Protein AF-F4PJH5-F1 (afdb_monomer)

pLDDT: mean 84.58, std 18.88, range [22.61, 98.88]

Mean predicted aligned error: 11.83 Å

Radius of gyration: 26.01 Å; Cα contacts (8 Å, |Δi|>4): 792; chains: 1; bounding box: 73×64×83 Å

Secondary structure (DSSP, 8-state):
---S-HHHHHTS-HHHHHHHHHHHHHHHHTT-S-HHHHHHHHHHHHHHHHHHTT-TTS--------------------------------TT--HHHHHHHHHHHHHHH-HHHHHHHHHHHHHHTTSS-HHHHTTSEEPPPB--SSSTT--BEEEEESSSPP--TT---SS-TTS--SSSSTT-GGGTT-GGGTT---EEEE-TTT--EEEEE--SS-SSTT-EEEEESS-------HHHHHHHHHHHHHSTT-EEEE--SSTTTT-S--SS-EEEEES---GGGGPPEEEEEEETTEEEEEESSSS-EEEEEESSHHHHHHHHHHHHHHHHH----TTS-GGGEEEEEEEEEETTTTEEEEEEEEEE--SSS--S-GGGTTT--S---HHHHTTEEEEETTHHHHHHHHHHHHHHHHHH---SS--GGG----TTTGGGHHHIIIIIHHHHHH-TTS---HHHHHHHHHHHHHHHHHHHT-SS-TT-HHHHHHHHHHHHS--

Sequence (503 aa):
MNIINHLALSQLPSSRKVLYLYRRVFRLANQWEKESERDSIRDEARDKFHKNMYKAELDYLTYTITITTKGYSIPKNDSHSKQQDETTIDINMTQKEIQMIQETIINRDGWRAGMKYLYDYSTLSRYIQEERLHLNINYEPYLNHQYTNVPFQVTINCSKPEIISGQTPKESHYNQFEGKCVICYENIASKSRSGLRAYEFTCNQSGAQFFRQFPPYPYFNGHNVIIDRRHVDQHLTIDTIKELLDICETMPGYKVASNSDRDGTGATNLLHRHYQAGDYHFAVFYAQTKKEYHHNDCTIRWLNYPSACLQIRGLQREQVENTSFKLFNAWRNGDFSPALQQPLQTCSFIATFDETEKMFHFLIFARNAQQPKFLTRPSLQCIKKEFVGIFEMCGRAILPGRLKDQLSRLESILIDFESNSNDDALDYGKIVLDQEHEIFRQWINDYYVQLKNLTTTTPTTTKQLLIESMNHTFIDILRDNSPIKENDFETIDKWIEIMKKDL

Foldseek 3Di:
DPLDPVVVLVPDDLLCNLVVNLVSQLVVLVPDPDPVSSVVSNVVSVVVSVVCSVVSPDDDDDDDDDDDDDDDDDDDDDDDDPDPDPPDDDLQDDLVVLQVVLVVCCVPPNNVRSLVVQLVLCVVNVLAPVVQQVLKDKDFFDQPDPFHQQRFIEIARQSDAADFPPDDDPDDLFPDADDPGPPAPSRACDPSRVSWYWHWDAQPQPRFIWIKTAHNRALDPSKIKIWGNDQAFADDDLVNLSSQQSVQVSPAQKKKKFFKCDALAADPGGRTHMIIIGNDDFSQVRFDFPDWDDDQQWIWGQTLALAGKIKIKHLDSVSSSLLVRLLQVLQLQPDLDPQQDSPFKIWMKMWHQHPVVNMIIIMITTFGCDPVSHLQDQLLVLFPSHHQTPSLLSRYHHTYSVCVVLVVVVLVQVVVQVVPDPDPDRDLVPRDDPPSNVSNSSLCVVQLVVVVVVCPPPDDGSVRSSVRSVSVSSSVSSNSRHPAGSPNVVSVVSSVVSSPPPD

Organism: Cavenderia fasciculata (NCBI:txid261658)

Structure (mmCIF, N/CA/C/O backbone):
data_AF-F4PJH5-F1
#
_entry.id   AF-F4PJH5-F1
#
loop_
_atom_site.group_PDB
_atom_site.id
_atom_site.type_symbol
_atom_site.label_atom_id
_atom_site.label_alt_id
_atom_site.label_comp_id
_atom_site.label_asym_id
_atom_site.label_entity_id
_atom_site.label_seq_id
_atom_site.pdbx_PDB_ins_code
_atom_site.Cartn_x
_atom_site.Cartn_y
_atom_site.Cartn_z
_atom_site.occupancy
_atom_site.B_iso_or_equiv
_atom_site.auth_seq_id
_atom_site.auth_comp_id
_atom_site.auth_asym_id
_atom_site.auth_atom_id
_atom_site.pdbx_PDB_model_num
ATOM 1 N N . MET A 1 1 ? 35.291 37.830 10.795 1.00 43.16 1 MET A N 1
ATOM 2 C CA . MET A 1 1 ? 34.954 37.555 9.377 1.00 43.16 1 MET A CA 1
ATOM 3 C C . MET A 1 1 ? 33.442 37.602 9.240 1.00 43.16 1 MET A C 1
ATOM 5 O O . MET A 1 1 ? 32.785 36.968 10.051 1.00 43.16 1 MET A O 1
ATOM 9 N N . ASN A 1 2 ? 32.878 38.346 8.284 1.00 46.00 2 ASN A N 1
ATOM 10 C CA . ASN A 1 2 ? 31.430 38.303 8.055 1.00 46.00 2 ASN A CA 1
ATOM 11 C C . ASN A 1 2 ? 31.066 36.929 7.469 1.00 46.00 2 ASN A C 1
ATOM 13 O O . ASN A 1 2 ? 31.336 36.641 6.306 1.00 46.00 2 ASN A O 1
ATOM 17 N N . ILE A 1 3 ? 30.516 36.062 8.320 1.00 57.66 3 ILE A N 1
ATOM 18 C CA . ILE A 1 3 ? 30.224 34.643 8.050 1.00 57.66 3 ILE A CA 1
ATOM 19 C C . ILE A 1 3 ? 29.173 34.486 6.936 1.00 57.66 3 ILE A C 1
ATOM 21 O O . ILE A 1 3 ? 29.134 33.482 6.217 1.00 57.66 3 ILE A O 1
ATOM 25 N N . ILE A 1 4 ? 28.347 35.517 6.752 1.00 62.53 4 ILE A N 1
ATOM 26 C CA . ILE A 1 4 ? 27.198 35.527 5.858 1.00 62.53 4 ILE A CA 1
ATOM 27 C C . ILE A 1 4 ? 27.317 36.735 4.928 1.00 62.53 4 ILE A C 1
ATOM 29 O O . ILE A 1 4 ? 27.348 37.880 5.367 1.00 62.53 4 ILE A O 1
ATOM 33 N N . ASN A 1 5 ? 27.350 36.488 3.617 1.00 74.81 5 ASN A N 1
ATOM 34 C CA . ASN A 1 5 ? 27.077 37.546 2.647 1.00 74.81 5 ASN A CA 1
ATOM 35 C C . ASN A 1 5 ? 25.555 37.746 2.598 1.00 74.81 5 ASN A C 1
ATOM 37 O O . ASN A 1 5 ? 24.850 36.938 1.990 1.00 74.81 5 ASN A O 1
ATOM 41 N N . HIS A 1 6 ? 25.070 38.775 3.294 1.00 68.06 6 HIS A N 1
ATOM 42 C CA . HIS A 1 6 ? 23.644 39.074 3.437 1.00 68.06 6 HIS A CA 1
ATOM 43 C C . HIS A 1 6 ? 22.978 39.462 2.110 1.00 68.06 6 HIS A C 1
ATOM 45 O O . HIS A 1 6 ? 21.815 39.125 1.909 1.00 68.06 6 HIS A O 1
ATOM 51 N N . LEU A 1 7 ? 23.723 40.079 1.185 1.00 63.91 7 LEU A N 1
ATOM 52 C CA . LEU A 1 7 ? 23.235 40.422 -0.154 1.00 63.91 7 LEU A CA 1
ATOM 53 C C . LEU A 1 7 ? 23.037 39.163 -1.015 1.00 63.91 7 LEU A C 1
ATOM 55 O O . LEU A 1 7 ? 22.031 39.016 -1.697 1.00 63.91 7 LEU A O 1
ATOM 59 N N . ALA A 1 8 ? 23.970 38.210 -0.934 1.00 67.38 8 ALA A N 1
ATOM 60 C CA . ALA A 1 8 ? 23.840 36.927 -1.624 1.00 67.38 8 ALA A CA 1
ATOM 61 C C . ALA A 1 8 ? 22.727 36.057 -1.013 1.00 67.38 8 ALA A C 1
ATOM 63 O O . ALA A 1 8 ? 22.040 35.337 -1.729 1.00 67.38 8 ALA A O 1
ATOM 64 N N . LEU A 1 9 ? 22.533 36.121 0.309 1.00 68.12 9 LEU A N 1
ATOM 65 C CA . LEU A 1 9 ? 21.474 35.381 0.999 1.00 68.12 9 LEU A CA 1
ATOM 66 C C . LEU A 1 9 ? 20.074 35.927 0.670 1.00 68.12 9 LEU A C 1
ATOM 68 O O . LEU A 1 9 ? 19.137 35.139 0.542 1.00 68.12 9 LEU A O 1
ATOM 72 N N . SER A 1 10 ? 19.917 37.248 0.532 1.00 66.81 10 SER A N 1
ATOM 73 C CA . SER A 1 10 ? 18.621 37.869 0.229 1.00 66.81 10 SER A CA 1
ATOM 74 C C . SER A 1 10 ? 18.137 37.589 -1.196 1.00 66.81 10 SER A C 1
ATOM 76 O O . SER A 1 10 ? 16.929 37.535 -1.409 1.00 66.81 10 SER A O 1
ATOM 78 N N . GLN A 1 11 ? 19.055 37.339 -2.136 1.00 69.94 11 GLN A N 1
ATOM 79 C CA . GLN A 1 11 ? 18.756 37.017 -3.537 1.00 69.94 11 GLN A CA 1
ATOM 80 C C . GLN A 1 11 ? 18.432 35.532 -3.792 1.00 69.94 11 GLN A C 1
ATOM 82 O O . GLN A 1 11 ? 18.010 35.176 -4.891 1.00 69.94 11 GLN A O 1
ATOM 87 N N . LEU A 1 12 ? 18.625 34.644 -2.809 1.00 65.25 12 LEU A N 1
ATOM 88 C CA . LEU A 1 12 ? 18.306 33.221 -2.958 1.00 65.25 12 LEU A CA 1
ATOM 89 C C . LEU A 1 12 ? 16.811 32.951 -2.717 1.00 65.25 12 LEU A C 1
ATOM 91 O O . LEU A 1 12 ? 16.234 33.534 -1.797 1.00 65.25 12 LEU A O 1
ATOM 95 N N . PRO A 1 13 ? 16.184 32.014 -3.454 1.00 59.44 13 PRO A N 1
ATOM 96 C CA . PRO A 1 13 ? 14.839 31.543 -3.128 1.00 59.44 13 PRO A CA 1
ATOM 97 C C . PRO A 1 13 ? 14.821 30.854 -1.752 1.00 59.44 13 PRO A C 1
ATOM 99 O O . PRO A 1 13 ? 15.832 30.282 -1.332 1.00 59.44 13 PRO A O 1
ATOM 102 N N . SER A 1 14 ? 13.682 30.890 -1.047 1.00 59.53 14 SER A N 1
ATOM 103 C CA . SER A 1 14 ? 13.540 30.389 0.336 1.00 59.53 14 SER A CA 1
ATOM 104 C C . SER A 1 14 ? 14.036 28.951 0.511 1.00 59.53 14 SER A C 1
ATOM 106 O O . SER A 1 14 ? 14.796 28.674 1.441 1.00 59.53 14 SER A O 1
ATOM 108 N N . SER A 1 15 ? 13.750 28.079 -0.461 1.00 57.06 15 SER A N 1
ATOM 109 C CA . SER A 1 15 ? 14.214 26.684 -0.503 1.00 57.06 15 SER A CA 1
ATOM 110 C C . SER A 1 15 ? 15.743 26.523 -0.520 1.00 57.06 15 SER A C 1
ATOM 112 O O . SER A 1 15 ? 16.268 25.486 -0.121 1.00 57.06 15 SER A O 1
ATOM 114 N N . ARG A 1 16 ? 16.496 27.550 -0.941 1.00 65.31 16 ARG A N 1
ATOM 115 C CA . ARG A 1 16 ? 17.967 27.519 -1.042 1.00 65.31 16 ARG A CA 1
ATOM 116 C C . ARG A 1 16 ? 18.690 28.301 0.058 1.00 65.31 16 ARG A C 1
ATOM 118 O O . ARG A 1 16 ? 19.906 28.145 0.196 1.00 65.31 16 ARG A O 1
ATOM 125 N N . LYS A 1 17 ? 17.981 29.088 0.879 1.00 69.94 17 LYS A N 1
ATOM 126 C CA . LYS A 1 17 ? 18.580 29.866 1.984 1.00 69.94 17 LYS A CA 1
ATOM 127 C C . LYS A 1 17 ? 19.134 28.968 3.095 1.00 69.94 17 LYS A C 1
ATOM 129 O O . LYS A 1 17 ? 20.260 29.180 3.543 1.00 69.94 17 LYS A O 1
ATOM 134 N N . VAL A 1 18 ? 18.397 27.924 3.480 1.00 68.00 18 VAL A N 1
ATOM 135 C CA . VAL A 1 18 ? 18.811 26.962 4.524 1.00 68.00 18 VAL A CA 1
ATOM 136 C C . VAL A 1 18 ? 20.071 26.198 4.103 1.00 68.00 18 VAL A C 1
ATOM 138 O O . VAL A 1 18 ? 21.033 26.107 4.865 1.00 68.00 18 VAL A O 1
ATOM 141 N N . LEU A 1 19 ? 20.123 25.737 2.847 1.00 72.00 19 LEU A N 1
ATOM 142 C CA . LEU A 1 19 ? 21.298 25.065 2.287 1.00 72.00 19 LEU A CA 1
ATOM 143 C C . LEU A 1 19 ? 22.516 25.999 2.195 1.00 72.00 19 LEU A C 1
ATOM 145 O O . LEU A 1 19 ? 23.646 25.576 2.451 1.00 72.00 19 LEU A O 1
ATOM 149 N N . TYR A 1 20 ? 22.305 27.273 1.853 1.00 75.19 20 TYR A N 1
ATOM 150 C CA . TYR A 1 20 ? 23.373 28.272 1.836 1.00 75.19 20 TYR A CA 1
ATOM 151 C C . TYR A 1 20 ? 23.961 28.506 3.234 1.00 75.19 20 TYR A C 1
ATOM 153 O O . TYR A 1 20 ? 25.185 28.493 3.381 1.00 75.19 20 TYR A O 1
ATOM 161 N N . LEU A 1 21 ? 23.114 28.665 4.259 1.00 71.25 21 LEU A N 1
ATOM 162 C CA . LEU A 1 21 ? 23.549 28.840 5.649 1.00 71.25 21 LEU A CA 1
ATOM 163 C C . LEU A 1 21 ? 24.305 27.606 6.159 1.00 71.25 21 LEU A C 1
ATOM 165 O O . LEU A 1 21 ? 25.412 27.744 6.681 1.00 71.25 21 LEU A O 1
ATOM 169 N N . TYR A 1 22 ? 23.780 26.403 5.906 1.00 77.50 22 TYR A N 1
ATOM 170 C CA . TYR A 1 22 ? 24.443 25.143 6.251 1.00 77.50 22 TYR A CA 1
ATOM 171 C C . TYR A 1 22 ? 25.850 25.046 5.642 1.00 77.50 22 TYR A C 1
ATOM 173 O O . TYR A 1 22 ? 26.835 24.856 6.355 1.00 77.50 22 TYR A O 1
ATOM 181 N N . ARG A 1 23 ? 25.985 25.285 4.330 1.00 76.44 23 ARG A N 1
ATOM 182 C CA . ARG A 1 23 ? 27.283 25.245 3.631 1.00 76.44 23 ARG A CA 1
ATOM 183 C C . ARG A 1 23 ? 28.273 26.308 4.113 1.00 76.44 23 ARG A C 1
ATOM 185 O O . ARG A 1 23 ? 29.470 26.171 3.849 1.00 76.44 23 ARG A O 1
ATOM 192 N N . ARG A 1 24 ? 27.810 27.394 4.739 1.00 77.38 24 ARG A N 1
ATOM 193 C CA . ARG A 1 24 ? 28.676 28.423 5.336 1.00 77.38 24 ARG A CA 1
ATOM 194 C C . ARG A 1 24 ? 29.190 27.992 6.703 1.00 77.38 24 ARG A C 1
ATOM 196 O O . ARG A 1 24 ? 30.399 28.047 6.908 1.00 77.38 24 ARG A O 1
ATOM 203 N N . VAL A 1 25 ? 28.312 27.491 7.573 1.00 72.25 25 VAL A N 1
ATOM 204 C CA . VAL A 1 25 ? 28.694 26.946 8.887 1.00 72.25 25 VAL A CA 1
ATOM 205 C C . VAL A 1 25 ? 29.666 25.778 8.723 1.00 72.25 25 VAL A C 1
ATOM 207 O O . VAL A 1 25 ? 30.699 25.745 9.378 1.00 72.25 25 VAL A O 1
ATOM 210 N N . PHE A 1 26 ? 29.412 24.881 7.769 1.00 72.75 26 PHE A N 1
ATOM 211 C CA . PHE A 1 26 ? 30.281 23.729 7.515 1.00 72.75 26 PHE A CA 1
ATOM 212 C C . PHE A 1 26 ? 31.674 24.127 7.000 1.00 72.75 26 PHE A C 1
ATOM 214 O O . PHE A 1 26 ? 32.685 23.560 7.409 1.00 72.75 26 PHE A O 1
ATOM 221 N N . ARG A 1 27 ? 31.746 25.142 6.125 1.00 73.25 27 ARG A N 1
ATOM 222 C CA . ARG A 1 27 ? 33.026 25.692 5.647 1.00 73.25 27 ARG A CA 1
ATOM 223 C C . ARG A 1 27 ? 33.822 26.365 6.757 1.00 73.25 27 ARG A C 1
ATOM 225 O O . ARG A 1 27 ? 35.042 26.290 6.727 1.00 73.25 27 ARG A O 1
ATOM 232 N N . LEU A 1 28 ? 33.139 27.000 7.705 1.00 67.81 28 LEU A N 1
ATOM 233 C CA . LEU A 1 28 ? 33.777 27.596 8.872 1.00 67.81 28 LEU A CA 1
ATOM 234 C C . LEU A 1 28 ? 34.270 26.534 9.839 1.00 67.81 28 LEU A C 1
ATOM 236 O O . LEU A 1 28 ? 35.424 26.605 10.224 1.00 67.81 28 LEU A O 1
ATOM 240 N N . ALA A 1 29 ? 33.457 25.523 10.154 1.00 69.19 29 ALA A N 1
ATOM 241 C CA . ALA A 1 29 ? 33.867 24.421 11.021 1.00 69.19 29 ALA A CA 1
ATOM 242 C C . ALA A 1 29 ? 35.162 23.756 10.523 1.00 69.19 29 ALA A C 1
ATOM 244 O O . ALA A 1 29 ? 36.050 23.463 11.313 1.00 69.19 29 ALA A O 1
ATOM 245 N N . ASN A 1 30 ? 35.335 23.615 9.203 1.00 70.81 30 ASN A N 1
ATOM 246 C CA . ASN A 1 30 ? 36.560 23.071 8.604 1.00 70.81 30 ASN A CA 1
ATOM 247 C C . ASN A 1 30 ? 37.830 23.915 8.832 1.00 70.81 30 ASN A C 1
ATOM 249 O O . ASN A 1 30 ? 38.915 23.446 8.503 1.00 70.81 30 ASN A O 1
ATOM 253 N N . GLN A 1 31 ? 37.713 25.134 9.361 1.00 71.94 31 GLN A N 1
ATOM 254 C CA . GLN A 1 31 ? 38.844 25.995 9.715 1.00 71.94 31 GLN A CA 1
ATOM 255 C C . GLN A 1 31 ? 39.254 25.862 11.193 1.00 71.94 31 GLN A C 1
ATOM 257 O O . GLN A 1 31 ? 40.224 26.497 11.595 1.00 71.94 31 GLN A O 1
ATOM 262 N N . TRP A 1 32 ? 38.550 25.061 12.007 1.00 74.88 32 TRP A N 1
ATOM 263 C CA . TRP A 1 32 ? 38.933 24.816 13.402 1.00 74.88 32 TRP A CA 1
ATOM 264 C C . TRP A 1 32 ? 40.061 23.786 13.508 1.00 74.88 32 TRP A C 1
ATOM 266 O O . TRP A 1 32 ? 39.988 22.705 12.923 1.00 74.88 32 TRP A O 1
ATOM 276 N N . GLU A 1 33 ? 41.081 24.119 14.303 1.00 63.47 33 GLU A N 1
ATOM 277 C CA . GLU A 1 33 ? 42.293 23.304 14.478 1.00 63.47 33 GLU A CA 1
ATOM 278 C C . GLU A 1 33 ? 42.051 22.031 15.303 1.00 63.47 33 GLU A C 1
ATOM 280 O O . GLU A 1 33 ? 42.709 21.016 15.084 1.00 63.47 33 GLU A O 1
ATOM 285 N N . LYS A 1 34 ? 41.090 22.056 16.236 1.00 76.00 34 LYS A N 1
ATOM 286 C CA . LYS A 1 34 ? 40.741 20.897 17.067 1.00 76.00 34 LYS A CA 1
ATOM 287 C C . LYS A 1 34 ? 39.651 20.056 16.417 1.00 76.00 34 LYS A C 1
ATOM 289 O O . LYS A 1 34 ? 38.507 20.485 16.285 1.00 76.00 34 LYS A O 1
ATOM 294 N N . GLU A 1 35 ? 40.012 18.822 16.091 1.00 67.12 35 GLU A N 1
ATOM 295 C CA . GLU A 1 35 ? 39.156 17.847 15.414 1.00 67.12 35 GLU A CA 1
ATOM 296 C C . GLU A 1 35 ? 37.842 17.567 16.160 1.00 67.12 35 GLU A C 1
ATOM 298 O O . GLU A 1 35 ? 36.775 17.629 15.557 1.00 67.12 35 GLU A O 1
ATOM 303 N N . SER A 1 36 ? 37.885 17.394 17.483 1.00 69.06 36 SER A N 1
ATOM 304 C CA . SER A 1 36 ? 36.683 17.127 18.287 1.00 69.06 36 SER A CA 1
ATOM 305 C C . SER A 1 36 ? 35.686 18.293 18.319 1.00 69.06 36 SER A C 1
ATOM 307 O O . SER A 1 36 ? 34.474 18.082 18.338 1.00 69.06 36 SER A O 1
ATOM 309 N N . GLU A 1 37 ? 36.175 19.534 18.298 1.00 70.00 37 GLU A N 1
ATOM 310 C CA . GLU A 1 37 ? 35.334 20.737 18.264 1.00 70.00 37 GLU A CA 1
ATOM 311 C C . GLU A 1 37 ? 34.747 20.950 16.862 1.00 70.00 37 GLU A C 1
ATOM 313 O O . GLU A 1 37 ? 33.565 21.271 16.721 1.00 70.00 37 GLU A O 1
ATOM 318 N N . ARG A 1 38 ? 35.550 20.698 15.820 1.00 76.25 38 ARG A N 1
ATOM 319 C CA . ARG A 1 38 ? 35.108 20.711 14.421 1.00 76.25 38 ARG A CA 1
ATOM 320 C C . ARG A 1 38 ? 33.983 19.708 14.183 1.00 76.25 38 ARG A C 1
ATOM 322 O O . ARG A 1 38 ? 32.985 20.062 13.553 1.00 76.25 38 ARG A O 1
ATOM 329 N N . ASP A 1 39 ? 34.141 18.479 14.658 1.00 71.06 39 ASP A N 1
ATOM 330 C CA . ASP A 1 39 ? 33.186 17.405 14.393 1.00 71.06 39 ASP A CA 1
ATOM 331 C C . ASP A 1 39 ? 31.877 17.631 15.160 1.00 71.06 39 ASP A C 1
ATOM 333 O O . ASP A 1 39 ? 30.804 17.558 14.565 1.00 71.06 39 ASP A O 1
ATOM 337 N N . SER A 1 40 ? 31.958 18.097 16.411 1.00 75.06 40 SER A N 1
ATOM 338 C CA . SER A 1 40 ? 30.791 18.513 17.203 1.00 75.06 40 SER A CA 1
ATOM 339 C C . SER A 1 40 ? 29.956 19.603 16.511 1.00 75.06 40 SER A C 1
ATOM 341 O O . SER A 1 40 ? 28.741 19.465 16.354 1.00 75.06 40 SER A O 1
ATOM 343 N N . ILE A 1 41 ? 30.601 20.657 15.992 1.00 70.56 41 ILE A N 1
ATOM 344 C CA . ILE A 1 41 ? 29.905 21.730 15.259 1.00 70.56 41 ILE A CA 1
ATOM 345 C C . ILE A 1 41 ? 29.295 21.201 13.952 1.00 70.56 41 ILE A C 1
ATOM 347 O O . ILE A 1 41 ? 28.198 21.612 13.562 1.00 70.56 41 ILE A O 1
ATOM 351 N N . ARG A 1 42 ? 29.992 20.298 13.249 1.00 73.19 42 ARG A N 1
ATOM 352 C CA . ARG A 1 42 ? 29.495 19.693 12.003 1.00 73.19 42 ARG A CA 1
ATOM 353 C C . ARG A 1 42 ? 28.274 18.820 12.252 1.00 73.19 42 ARG A C 1
ATOM 355 O O . ARG A 1 42 ? 27.347 18.864 11.440 1.00 73.19 42 ARG A O 1
ATOM 362 N N . ASP A 1 43 ? 28.261 18.075 13.346 1.00 75.56 43 ASP A N 1
ATOM 363 C CA . ASP A 1 43 ? 27.154 17.201 13.707 1.00 75.56 43 ASP A CA 1
ATOM 364 C C . ASP A 1 43 ? 25.935 18.009 14.155 1.00 75.56 43 ASP A C 1
ATOM 366 O O . ASP A 1 43 ? 24.840 17.782 13.636 1.00 75.56 43 ASP A O 1
ATOM 370 N N . GLU A 1 44 ? 26.120 19.047 14.977 1.00 74.38 44 GLU A N 1
ATOM 371 C CA . GLU A 1 44 ? 25.031 19.956 15.354 1.00 74.38 44 GLU A CA 1
ATOM 372 C C . GLU A 1 44 ? 24.449 20.688 14.131 1.00 74.38 44 GLU A C 1
ATOM 374 O O . GLU A 1 44 ? 23.229 20.797 13.968 1.00 74.38 44 GLU A O 1
ATOM 379 N N . ALA A 1 45 ? 25.308 21.166 13.225 1.00 70.19 45 ALA A N 1
ATOM 380 C CA . ALA A 1 45 ? 24.874 21.828 11.999 1.00 70.19 45 ALA A CA 1
ATOM 381 C C . ALA A 1 45 ? 24.129 20.873 11.053 1.00 70.19 45 ALA A C 1
ATOM 383 O O . ALA A 1 45 ? 23.170 21.290 10.400 1.00 70.19 45 ALA A O 1
ATOM 384 N N . ARG A 1 46 ? 24.552 19.603 10.969 1.00 74.00 46 ARG A N 1
ATOM 385 C CA . ARG A 1 46 ? 23.904 18.569 10.147 1.00 74.00 46 ARG A CA 1
ATOM 386 C C . ARG A 1 46 ? 22.531 18.206 10.711 1.00 74.00 46 ARG A C 1
ATOM 388 O O . ARG A 1 46 ? 21.559 18.203 9.959 1.00 74.00 46 ARG A O 1
ATOM 395 N N . ASP A 1 47 ? 22.433 17.993 12.018 1.00 70.12 47 ASP A N 1
ATOM 396 C CA . ASP A 1 47 ? 21.169 17.688 12.692 1.00 70.12 47 ASP A CA 1
ATOM 397 C C . ASP A 1 47 ? 20.160 18.845 12.552 1.00 70.12 47 ASP A C 1
ATOM 399 O O . ASP A 1 47 ? 19.021 18.653 12.116 1.00 70.12 47 ASP A O 1
ATOM 403 N N . LYS A 1 48 ? 20.600 20.090 12.788 1.00 67.94 48 LYS A N 1
ATOM 404 C CA . LYS A 1 48 ? 19.759 21.282 12.581 1.00 67.94 48 LYS A CA 1
ATOM 405 C C . LYS A 1 48 ? 19.366 21.490 11.119 1.00 67.94 48 LYS A C 1
ATOM 407 O O . LYS A 1 48 ? 18.258 21.964 10.866 1.00 67.94 48 LYS A O 1
ATOM 412 N N . PHE A 1 49 ? 20.228 21.156 10.158 1.00 69.50 49 PHE A N 1
ATOM 413 C CA . PHE A 1 49 ? 19.886 21.219 8.737 1.00 69.50 49 PHE A CA 1
ATOM 414 C C . PHE A 1 49 ? 18.792 20.208 8.389 1.00 69.50 49 PHE A C 1
ATOM 416 O O . PHE A 1 49 ? 17.761 20.609 7.858 1.00 69.50 49 PHE A O 1
ATOM 423 N N . HIS A 1 50 ? 18.952 18.932 8.752 1.00 63.84 50 HIS A N 1
ATOM 424 C CA . HIS A 1 50 ? 17.954 17.902 8.446 1.00 63.84 50 HIS A CA 1
ATOM 425 C C . HIS A 1 50 ? 16.596 18.176 9.099 1.00 63.84 50 HIS A C 1
ATOM 427 O O . HIS A 1 50 ? 15.565 17.988 8.456 1.00 63.84 50 HIS A O 1
ATOM 433 N N . LYS A 1 51 ? 16.583 18.711 10.326 1.00 64.75 51 LYS A N 1
ATOM 434 C CA . LYS A 1 51 ? 15.346 19.097 11.027 1.00 64.75 51 LYS A CA 1
ATOM 435 C C . LYS A 1 51 ? 14.590 20.258 10.374 1.00 64.75 51 LYS A C 1
ATOM 437 O O . LYS A 1 51 ? 13.381 20.368 10.559 1.00 64.75 51 LYS A O 1
ATOM 442 N N . ASN A 1 52 ? 15.281 21.135 9.642 1.00 59.22 52 ASN A N 1
ATOM 443 C CA . ASN A 1 52 ? 14.695 22.368 9.101 1.00 59.22 52 ASN A CA 1
ATOM 444 C C . ASN A 1 52 ? 14.625 22.410 7.567 1.00 59.22 52 ASN A C 1
ATOM 446 O O . ASN A 1 52 ? 13.929 23.266 7.026 1.00 59.22 52 ASN A O 1
ATOM 450 N N . MET A 1 53 ? 15.292 21.493 6.857 1.00 54.00 53 MET A N 1
ATOM 451 C CA . MET A 1 53 ? 15.312 21.429 5.389 1.00 54.00 53 MET A CA 1
ATOM 452 C C . MET A 1 53 ? 13.905 21.286 4.786 1.00 54.00 53 MET A C 1
ATOM 454 O O . MET A 1 53 ? 13.656 21.816 3.708 1.00 54.00 53 MET A O 1
ATOM 458 N N . TYR A 1 54 ? 12.980 20.650 5.512 1.00 50.62 54 TYR A N 1
ATOM 459 C CA . TYR A 1 54 ? 11.588 20.440 5.095 1.00 50.62 54 TYR A CA 1
ATOM 460 C C . TYR A 1 54 ? 10.586 21.429 5.720 1.00 50.62 54 TYR A C 1
ATOM 462 O O . TYR A 1 54 ? 9.404 21.367 5.415 1.00 50.62 54 TYR A O 1
ATOM 470 N N . LYS A 1 55 ? 11.036 22.358 6.581 1.00 50.28 55 LYS A N 1
ATOM 471 C CA . LYS A 1 55 ? 10.179 23.386 7.214 1.00 50.28 55 LYS A CA 1
ATOM 472 C C . LYS A 1 55 ? 10.093 24.698 6.422 1.00 50.28 55 LYS A C 1
ATOM 474 O O . LYS A 1 55 ? 9.405 25.618 6.847 1.00 50.28 55 LYS A O 1
ATOM 479 N N . ALA A 1 56 ? 10.790 24.807 5.291 1.00 44.75 56 ALA A N 1
ATOM 480 C CA . ALA A 1 56 ? 11.000 26.067 4.571 1.00 44.75 56 ALA A CA 1
ATOM 481 C C . ALA A 1 56 ? 9.771 26.628 3.813 1.00 44.75 56 ALA A C 1
ATOM 483 O O . ALA A 1 56 ? 9.940 27.551 3.017 1.00 44.75 56 ALA A O 1
ATOM 484 N N . GLU A 1 57 ? 8.562 26.116 4.064 1.00 42.91 57 GLU A N 1
ATOM 485 C CA . GLU A 1 57 ? 7.303 26.661 3.526 1.00 42.91 57 GLU A CA 1
ATOM 486 C C . GLU A 1 57 ? 6.460 27.447 4.545 1.00 42.91 57 GLU A C 1
ATOM 488 O O . GLU A 1 57 ? 5.425 27.987 4.171 1.00 42.91 57 GLU A O 1
ATOM 493 N N . LEU A 1 58 ? 6.898 27.599 5.801 1.00 33.91 58 LEU A N 1
ATOM 494 C CA . LEU A 1 58 ? 6.173 28.402 6.794 1.00 33.91 58 LEU A CA 1
ATOM 495 C C . LEU A 1 58 ? 6.945 29.679 7.154 1.00 33.91 58 LEU A C 1
ATOM 497 O O . LEU A 1 58 ? 8.029 29.631 7.726 1.00 33.91 58 LEU A O 1
ATOM 501 N N . ASP A 1 59 ? 6.343 30.786 6.728 1.00 30.94 59 ASP A N 1
ATOM 502 C CA . ASP A 1 59 ? 6.538 32.215 6.985 1.00 30.94 59 ASP A CA 1
ATOM 503 C C . ASP A 1 59 ? 7.739 32.774 7.776 1.00 30.94 59 ASP A C 1
ATOM 505 O O . ASP A 1 59 ? 8.232 32.278 8.786 1.00 30.94 59 ASP A O 1
ATOM 509 N N . TYR A 1 60 ? 8.136 33.951 7.286 1.00 33.78 60 TYR A N 1
ATOM 510 C CA . TYR A 1 60 ? 9.097 34.903 7.828 1.00 33.78 60 TYR A CA 1
ATOM 511 C C . TYR A 1 60 ? 8.959 35.136 9.342 1.00 33.78 60 TYR A C 1
ATOM 513 O O . TYR A 1 60 ? 8.014 35.786 9.768 1.00 33.78 60 TYR A O 1
ATOM 521 N N . LEU A 1 61 ? 9.982 34.765 10.125 1.00 25.48 61 LEU A N 1
ATOM 522 C CA . LEU A 1 61 ? 10.394 35.475 11.346 1.00 25.48 61 LEU A CA 1
ATOM 523 C C . LEU A 1 61 ? 11.845 35.101 11.721 1.00 25.48 61 LEU A C 1
ATOM 525 O O . LEU A 1 61 ? 12.164 33.964 12.041 1.00 25.48 61 LEU A O 1
ATOM 529 N N . THR A 1 62 ? 12.728 36.098 11.609 1.00 30.55 62 THR A N 1
ATOM 530 C CA . THR A 1 62 ? 14.060 36.262 12.235 1.00 30.55 62 THR A CA 1
ATOM 531 C C . THR A 1 62 ? 14.787 35.012 12.764 1.00 30.55 62 THR A C 1
ATOM 533 O O . THR A 1 62 ? 14.627 34.612 13.913 1.00 30.55 62 THR A O 1
ATOM 536 N N . TYR A 1 63 ? 15.716 34.477 11.962 1.00 31.45 63 TYR A N 1
ATOM 537 C CA . TYR A 1 63 ? 16.762 33.562 12.433 1.00 31.45 63 TYR A CA 1
ATOM 538 C C . TYR A 1 63 ? 17.971 34.356 12.951 1.00 31.45 63 TYR A C 1
ATOM 540 O O . TYR A 1 63 ? 18.815 34.788 12.164 1.00 31.45 63 TYR A O 1
ATOM 548 N N . THR A 1 64 ? 18.090 34.499 14.269 1.00 26.88 64 THR A N 1
ATOM 549 C CA . THR A 1 64 ? 19.349 34.891 14.920 1.00 26.88 64 THR A CA 1
ATOM 550 C C . THR A 1 64 ? 19.978 33.633 15.512 1.00 26.88 64 THR A C 1
ATOM 552 O O . THR A 1 64 ? 19.476 33.079 16.486 1.00 26.88 64 THR A O 1
ATOM 555 N N . ILE A 1 65 ? 21.055 33.136 14.898 1.00 31.42 65 ILE A N 1
ATOM 556 C CA . ILE A 1 65 ? 21.856 32.039 15.455 1.00 31.42 65 ILE A CA 1
ATOM 557 C C . ILE A 1 65 ? 22.869 32.668 16.415 1.00 31.42 65 ILE A C 1
ATOM 559 O O . ILE A 1 65 ? 23.888 33.199 15.975 1.00 31.42 65 ILE A O 1
ATOM 563 N N . THR A 1 66 ? 22.596 32.620 17.717 1.00 25.44 66 THR A N 1
ATOM 564 C CA . THR A 1 66 ? 23.578 32.988 18.745 1.00 25.44 66 THR A CA 1
ATOM 565 C C . THR A 1 66 ? 24.351 31.734 19.145 1.00 25.44 66 THR A C 1
ATOM 567 O O . THR A 1 66 ? 23.789 30.827 19.753 1.00 25.44 66 THR A O 1
ATOM 570 N N . ILE A 1 67 ? 25.631 31.663 18.774 1.00 28.89 67 ILE A N 1
ATOM 571 C CA . ILE A 1 67 ? 26.567 30.640 19.260 1.00 28.89 67 ILE A CA 1
ATOM 572 C C . ILE A 1 67 ? 27.313 31.255 20.443 1.00 28.89 67 ILE A C 1
ATOM 574 O O . ILE A 1 67 ? 28.098 32.183 20.257 1.00 28.89 67 ILE A O 1
ATOM 578 N N . THR A 1 68 ? 27.067 30.763 21.655 1.00 27.94 68 THR A N 1
ATOM 579 C CA . THR A 1 68 ? 27.748 31.242 22.864 1.00 27.94 68 THR A CA 1
ATOM 580 C C . THR A 1 68 ? 28.916 30.314 23.193 1.00 27.94 68 THR A C 1
ATOM 582 O O . THR A 1 68 ? 28.717 29.177 23.615 1.00 27.94 68 THR A O 1
ATOM 585 N N . THR A 1 69 ? 30.151 30.783 23.006 1.00 30.98 69 THR A N 1
ATOM 586 C CA . THR A 1 69 ? 31.369 30.091 23.455 1.00 30.98 69 THR A CA 1
ATOM 587 C C . THR A 1 69 ? 31.668 30.439 24.925 1.00 30.98 69 THR A C 1
ATOM 589 O O . THR A 1 69 ? 31.713 31.611 25.281 1.00 30.98 69 THR A O 1
ATOM 592 N N . LYS A 1 70 ? 31.829 29.397 25.757 1.00 33.72 70 LYS A N 1
ATOM 593 C CA . LYS A 1 70 ? 31.997 29.324 27.232 1.00 33.72 70 LYS A CA 1
ATOM 594 C C . LYS A 1 70 ? 32.671 30.499 27.979 1.00 33.72 70 LYS A C 1
ATOM 596 O O . LYS A 1 70 ? 33.731 30.970 27.585 1.00 33.72 70 LYS A O 1
ATOM 601 N N . GLY A 1 71 ? 32.161 30.775 29.191 1.00 24.44 71 GLY A N 1
ATOM 602 C CA . GLY A 1 71 ? 32.849 31.455 30.302 1.00 24.44 71 GLY A CA 1
ATOM 603 C C . GLY A 1 71 ? 32.393 30.899 31.669 1.00 24.44 71 GLY A C 1
ATOM 604 O O . GLY A 1 71 ? 31.208 30.655 31.867 1.00 24.44 71 GLY A O 1
ATOM 605 N N . TYR A 1 72 ? 33.339 30.628 32.573 1.00 26.08 72 TYR A N 1
ATOM 606 C CA . TYR A 1 72 ? 33.187 29.977 33.891 1.00 26.08 72 TYR A CA 1
ATOM 607 C C . TYR A 1 72 ? 32.326 30.746 34.918 1.00 26.08 72 TYR A C 1
ATOM 609 O O . TYR A 1 72 ? 32.485 31.956 35.043 1.00 26.08 72 TYR A O 1
ATOM 617 N N . SER A 1 73 ? 31.548 30.035 35.758 1.00 22.61 73 SER A N 1
ATOM 618 C CA . SER A 1 73 ? 31.662 29.961 37.245 1.00 22.61 73 SER A CA 1
ATOM 619 C C . SER A 1 73 ? 30.432 29.288 37.899 1.00 22.61 73 SER A C 1
ATOM 621 O O . SER A 1 73 ? 29.301 29.465 37.459 1.00 22.61 73 SER A O 1
ATOM 623 N N . ILE A 1 74 ? 30.674 28.473 38.935 1.00 30.38 74 ILE A N 1
ATOM 624 C CA . ILE A 1 74 ? 29.673 27.723 39.723 1.00 30.38 74 ILE A CA 1
ATOM 625 C C . ILE A 1 74 ? 29.191 28.579 40.907 1.00 30.38 74 ILE A C 1
ATOM 627 O O . ILE A 1 74 ? 30.040 29.023 41.684 1.00 30.38 74 ILE A O 1
ATOM 631 N N . PRO A 1 75 ? 27.871 28.688 41.149 1.00 23.64 75 PRO A N 1
ATOM 632 C CA . PRO A 1 75 ? 27.315 28.864 42.489 1.00 23.64 75 PRO A CA 1
ATOM 633 C C . PRO A 1 75 ? 26.636 27.571 42.980 1.00 23.64 75 PRO A C 1
ATOM 635 O O . PRO A 1 75 ? 25.945 26.882 42.234 1.00 23.64 75 PRO A O 1
ATOM 638 N N . LYS A 1 76 ? 26.886 27.241 44.250 1.00 24.98 76 LYS A N 1
ATOM 639 C CA . LYS A 1 76 ? 26.362 26.081 44.988 1.00 24.98 76 LYS A CA 1
ATOM 640 C C . LYS A 1 76 ? 24.859 26.198 45.297 1.00 24.98 76 LYS A C 1
ATOM 642 O O . LYS A 1 76 ? 24.408 27.297 45.601 1.00 24.98 76 LYS A O 1
ATOM 647 N N . ASN A 1 77 ? 24.223 25.020 45.395 1.00 25.39 77 ASN A N 1
ATOM 648 C CA . ASN A 1 77 ? 22.895 24.688 45.958 1.00 25.39 77 ASN A CA 1
ATOM 649 C C . ASN A 1 77 ? 21.695 25.178 45.113 1.00 25.39 77 ASN A C 1
ATOM 651 O O . ASN A 1 77 ? 21.682 26.315 44.674 1.00 25.39 77 ASN A O 1
ATOM 655 N N . ASP A 1 78 ? 20.659 24.406 44.780 1.00 24.75 78 ASP A N 1
ATOM 656 C CA . ASP A 1 78 ? 20.092 23.206 45.395 1.00 24.75 78 ASP A CA 1
ATOM 657 C C . ASP A 1 78 ? 19.656 22.144 44.364 1.00 24.75 78 ASP A C 1
ATOM 659 O O . ASP A 1 78 ? 19.475 22.398 43.174 1.00 24.75 78 ASP A O 1
ATOM 663 N N . SER A 1 79 ? 19.517 20.925 44.881 1.00 32.12 79 SER A N 1
ATOM 664 C CA . SER A 1 79 ? 18.976 19.702 44.286 1.00 32.12 79 SER A CA 1
ATOM 665 C C . SER A 1 79 ? 17.958 19.888 43.153 1.00 32.12 79 SER A C 1
ATOM 667 O O . SER A 1 79 ? 16.873 20.399 43.392 1.00 32.12 79 SER A O 1
ATOM 669 N N . HIS A 1 80 ? 18.284 19.383 41.959 1.00 28.08 80 HIS A N 1
ATOM 670 C CA . HIS A 1 80 ? 17.438 18.513 41.124 1.00 28.08 80 HIS A CA 1
ATOM 671 C C . HIS A 1 80 ? 18.235 18.111 39.873 1.00 28.08 80 HIS A C 1
ATOM 673 O O . HIS A 1 80 ? 18.282 18.812 38.863 1.00 28.08 80 HIS A O 1
ATOM 679 N N . SER A 1 81 ? 18.895 16.959 39.955 1.00 26.20 81 SER A N 1
ATOM 680 C CA . SER A 1 81 ? 19.505 16.271 38.822 1.00 26.20 81 SER A CA 1
ATOM 681 C C . SER A 1 81 ? 18.435 15.897 37.788 1.00 26.20 81 SER A C 1
ATOM 683 O O . SER A 1 81 ? 17.606 15.027 38.046 1.00 26.20 81 SER A O 1
ATOM 685 N N . LYS A 1 82 ? 18.470 16.502 36.596 1.00 30.77 82 LYS A N 1
ATOM 686 C CA . LYS A 1 82 ? 17.941 15.857 35.388 1.00 30.77 82 LYS A CA 1
ATOM 687 C C . LYS A 1 82 ? 19.065 15.018 34.786 1.00 30.77 82 LYS A C 1
ATOM 689 O O . LYS A 1 82 ? 19.916 15.543 34.074 1.00 30.77 82 LYS A O 1
ATOM 694 N N . GLN A 1 83 ? 19.079 13.731 35.128 1.00 28.55 83 GLN A N 1
ATOM 695 C CA . GLN A 1 83 ? 19.774 12.705 34.356 1.00 28.55 83 GLN A CA 1
ATOM 696 C C . GLN A 1 83 ? 19.234 12.733 32.920 1.00 28.55 83 GLN A C 1
ATOM 698 O O . GLN A 1 83 ? 18.027 12.648 32.698 1.00 28.55 83 GLN A O 1
ATOM 703 N N . GLN A 1 84 ? 20.126 12.875 31.943 1.00 32.69 84 GLN A N 1
ATOM 704 C CA . GLN A 1 84 ? 19.894 12.312 30.618 1.00 32.69 84 GLN A CA 1
ATOM 705 C C . GLN A 1 84 ? 20.080 10.802 30.768 1.00 32.69 84 GLN A C 1
ATOM 707 O O . GLN A 1 84 ? 21.208 10.319 30.760 1.00 32.69 84 GLN A O 1
ATOM 712 N N . ASP A 1 85 ? 18.984 10.077 30.982 1.00 30.09 85 ASP A N 1
ATOM 713 C CA . ASP A 1 85 ? 18.998 8.619 30.932 1.00 30.09 85 ASP A CA 1
ATOM 714 C C . ASP A 1 85 ? 19.149 8.183 29.468 1.00 30.09 85 ASP A C 1
ATOM 716 O O . ASP A 1 85 ? 18.185 8.186 28.697 1.00 30.09 85 ASP A O 1
ATOM 720 N N . GLU A 1 86 ? 20.358 7.776 29.077 1.00 37.69 86 GLU A N 1
ATOM 721 C CA . GLU A 1 86 ? 20.508 6.731 28.064 1.00 37.69 86 GLU A CA 1
ATOM 722 C C . GLU A 1 86 ? 19.864 5.469 28.644 1.00 37.69 86 GLU A C 1
ATOM 724 O O . GLU A 1 86 ? 20.482 4.701 29.378 1.00 37.69 86 GLU A O 1
ATOM 729 N N . THR A 1 87 ? 18.569 5.296 28.390 1.00 46.38 87 THR A N 1
ATOM 730 C CA . THR A 1 87 ? 17.843 4.088 28.779 1.00 46.38 87 THR A CA 1
ATOM 731 C C . THR A 1 87 ? 18.373 2.942 27.927 1.00 46.38 87 THR A C 1
ATOM 733 O O . THR A 1 87 ? 18.001 2.777 26.767 1.00 46.38 87 THR A O 1
ATOM 736 N N . THR A 1 88 ? 19.282 2.153 28.491 1.00 63.41 88 THR A N 1
ATOM 737 C CA . THR A 1 88 ? 19.670 0.863 27.932 1.00 63.41 88 THR A CA 1
ATOM 738 C C . THR A 1 88 ? 18.428 -0.028 27.888 1.00 63.41 88 THR A C 1
ATOM 740 O O . THR A 1 88 ? 17.878 -0.410 28.918 1.00 63.41 88 THR A O 1
ATOM 743 N N . ILE A 1 89 ? 17.933 -0.319 26.683 1.00 78.19 89 ILE A N 1
ATOM 744 C CA . ILE A 1 89 ? 16.809 -1.241 26.494 1.00 78.19 89 ILE A CA 1
ATOM 745 C C . ILE A 1 89 ? 17.287 -2.653 26.861 1.00 78.19 89 ILE A C 1
ATOM 747 O O . ILE A 1 89 ? 18.177 -3.195 26.205 1.00 78.19 89 ILE A O 1
ATOM 751 N N . ASP A 1 90 ? 16.693 -3.257 27.893 1.00 85.19 90 ASP A N 1
ATOM 752 C CA . ASP A 1 90 ? 16.939 -4.658 28.241 1.00 85.19 90 ASP A CA 1
ATOM 753 C C . ASP A 1 90 ? 16.196 -5.583 27.266 1.00 85.19 90 ASP A C 1
ATOM 755 O O . ASP A 1 90 ? 14.968 -5.613 27.199 1.00 85.19 90 ASP A O 1
ATOM 759 N N . ILE A 1 91 ? 16.947 -6.370 26.497 1.00 87.19 91 ILE A N 1
ATOM 760 C CA . ILE A 1 91 ? 16.391 -7.287 25.496 1.00 87.19 91 ILE A CA 1
ATOM 761 C C . ILE A 1 91 ? 15.725 -8.531 26.108 1.00 87.19 91 ILE A C 1
ATOM 763 O O . ILE A 1 91 ? 15.031 -9.252 25.395 1.00 87.19 91 ILE A O 1
ATOM 767 N N . ASN A 1 92 ? 15.877 -8.783 27.412 1.00 87.75 92 ASN A N 1
ATOM 768 C CA . ASN A 1 92 ? 15.272 -9.936 28.093 1.00 87.75 92 ASN A CA 1
ATOM 769 C C . ASN A 1 92 ? 13.886 -9.651 28.687 1.00 87.75 92 ASN A C 1
ATOM 771 O O . ASN A 1 92 ? 13.294 -10.525 29.320 1.00 87.75 92 ASN A O 1
ATOM 775 N N . MET A 1 93 ? 13.347 -8.455 28.453 1.00 90.94 93 MET A N 1
ATOM 776 C CA . MET A 1 93 ? 12.036 -8.059 28.954 1.00 90.94 93 MET A CA 1
ATOM 777 C C . MET A 1 93 ? 10.901 -8.959 28.451 1.00 90.94 93 MET A C 1
ATOM 779 O O . MET A 1 93 ? 10.818 -9.343 27.275 1.00 90.94 93 MET A O 1
ATOM 783 N N . THR A 1 94 ? 9.971 -9.244 29.354 1.00 94.69 94 THR A N 1
ATOM 784 C CA . THR A 1 94 ? 8.717 -9.941 29.070 1.00 94.69 94 THR A CA 1
ATOM 785 C C . THR A 1 94 ? 7.765 -9.059 28.260 1.00 94.69 94 THR A C 1
ATOM 787 O O . THR A 1 94 ? 7.835 -7.831 28.291 1.00 94.69 94 THR A O 1
ATOM 790 N N . GLN A 1 95 ? 6.806 -9.679 27.565 1.00 95.81 95 GLN A N 1
ATOM 791 C CA . GLN A 1 95 ? 5.761 -8.949 26.834 1.00 95.81 95 GLN A CA 1
ATOM 792 C C . GLN A 1 95 ? 4.965 -7.989 27.741 1.00 95.81 95 GLN A C 1
ATOM 794 O O . GLN A 1 95 ? 4.608 -6.895 27.312 1.00 95.81 95 GLN A O 1
ATOM 799 N N . LYS A 1 96 ? 4.738 -8.355 29.010 1.00 96.25 96 LYS A N 1
ATOM 800 C CA . LYS A 1 96 ? 4.030 -7.509 29.983 1.00 96.25 96 LYS A CA 1
ATOM 801 C C . LYS A 1 96 ? 4.827 -6.255 30.353 1.00 96.25 96 LYS A C 1
ATOM 803 O O . LYS A 1 96 ? 4.251 -5.176 30.443 1.00 96.25 96 LYS A O 1
ATOM 808 N N . GLU A 1 97 ? 6.134 -6.384 30.564 1.00 95.94 97 GLU A N 1
ATOM 809 C CA . GLU A 1 97 ? 6.984 -5.229 30.874 1.00 95.94 97 GLU A CA 1
ATOM 810 C C . GLU A 1 97 ? 7.082 -4.284 29.672 1.00 95.94 97 GLU A C 1
ATOM 812 O O . GLU A 1 97 ? 6.992 -3.071 29.847 1.00 95.94 97 GLU A O 1
ATOM 817 N N . ILE A 1 98 ? 7.174 -4.830 28.451 1.00 95.19 98 ILE A N 1
ATOM 818 C CA . ILE A 1 98 ? 7.145 -4.031 27.217 1.00 95.19 98 ILE A CA 1
ATOM 819 C C . ILE A 1 98 ? 5.843 -3.243 27.098 1.00 95.19 98 ILE A C 1
ATOM 821 O O . ILE A 1 98 ? 5.899 -2.040 26.847 1.00 95.19 98 ILE A O 1
ATOM 825 N N . GLN A 1 99 ? 4.695 -3.877 27.354 1.00 97.00 99 GLN A N 1
ATOM 826 C CA . GLN A 1 99 ? 3.402 -3.192 27.373 1.00 97.00 99 GLN A CA 1
ATOM 827 C C . GLN A 1 99 ? 3.409 -2.003 28.352 1.00 97.00 99 GLN A C 1
ATOM 829 O O . GLN A 1 99 ? 3.094 -0.882 27.959 1.00 97.00 99 GLN A O 1
ATOM 834 N N . MET A 1 100 ? 3.832 -2.219 29.604 1.00 97.00 100 MET A N 1
ATOM 835 C CA . MET A 1 100 ? 3.846 -1.181 30.648 1.00 97.00 100 MET A CA 1
ATOM 836 C C . MET A 1 100 ? 4.790 -0.014 30.325 1.00 97.00 100 MET A C 1
ATOM 838 O O . MET A 1 100 ? 4.437 1.153 30.529 1.00 97.00 100 MET A O 1
ATOM 842 N N . ILE A 1 101 ? 5.995 -0.303 29.820 1.00 95.94 101 ILE A N 1
ATOM 843 C CA . ILE A 1 101 ? 6.935 0.748 29.411 1.00 95.94 101 ILE A CA 1
ATOM 844 C C . ILE A 1 101 ? 6.361 1.534 28.237 1.00 95.94 101 ILE A C 1
ATOM 846 O O . ILE A 1 101 ? 6.408 2.763 28.237 1.00 95.94 101 ILE A O 1
ATOM 850 N N . GLN A 1 102 ? 5.782 0.848 27.257 1.00 94.88 102 GLN A N 1
ATOM 851 C CA . GLN A 1 102 ? 5.245 1.507 26.082 1.00 94.88 102 GLN A CA 1
ATOM 852 C C . GLN A 1 102 ? 4.055 2.407 26.418 1.00 94.88 102 GLN A C 1
ATOM 854 O O . GLN A 1 102 ? 4.021 3.540 25.947 1.00 94.88 102 GLN A O 1
ATOM 859 N N . GLU A 1 103 ? 3.137 1.973 27.284 1.00 96.06 103 GLU A N 1
ATOM 860 C CA . GLU A 1 103 ? 2.062 2.825 27.813 1.00 96.06 103 GLU A CA 1
ATOM 861 C C . GLU A 1 103 ? 2.620 4.057 28.533 1.00 96.06 103 GLU A C 1
ATOM 863 O O . GLU A 1 103 ? 2.153 5.174 28.312 1.00 96.06 103 GLU A O 1
ATOM 868 N N . THR A 1 104 ? 3.669 3.879 29.341 1.00 97.25 104 THR A N 1
ATOM 869 C CA . THR A 1 104 ? 4.329 4.984 30.048 1.00 97.25 104 THR A CA 1
ATOM 870 C C . THR A 1 104 ? 4.925 6.000 29.068 1.00 97.25 104 THR A C 1
ATOM 872 O O . THR A 1 104 ? 4.715 7.203 29.224 1.00 97.25 104 THR A O 1
ATOM 875 N N . ILE A 1 105 ? 5.630 5.534 28.033 1.00 96.69 105 ILE A N 1
ATOM 876 C CA . ILE A 1 105 ? 6.229 6.395 27.004 1.00 96.69 105 ILE A CA 1
ATOM 877 C C . ILE A 1 105 ? 5.140 7.093 26.184 1.00 96.69 105 ILE A C 1
ATOM 879 O O . ILE A 1 105 ? 5.243 8.292 25.946 1.00 96.69 105 ILE A O 1
ATOM 883 N N . ILE A 1 106 ? 4.084 6.383 25.779 1.00 95.19 106 ILE A N 1
ATOM 884 C CA . ILE A 1 106 ? 2.980 6.965 25.002 1.00 95.19 106 ILE A CA 1
ATOM 885 C C . ILE A 1 106 ? 2.284 8.070 25.800 1.00 95.19 106 ILE A C 1
ATOM 887 O O . ILE A 1 106 ? 2.051 9.149 25.261 1.00 95.19 106 ILE A O 1
ATOM 891 N N . ASN A 1 107 ? 2.004 7.837 27.083 1.00 95.12 107 ASN A N 1
ATOM 892 C CA . ASN A 1 107 ? 1.343 8.819 27.943 1.00 95.12 107 ASN A CA 1
ATOM 893 C C . ASN A 1 107 ? 2.217 10.050 28.224 1.00 95.12 107 ASN A C 1
ATOM 895 O O . ASN A 1 107 ? 1.693 11.152 28.367 1.00 95.12 107 ASN A O 1
ATOM 899 N N . ARG A 1 108 ? 3.541 9.872 28.321 1.00 96.44 108 ARG A N 1
ATOM 900 C CA . ARG A 1 108 ? 4.482 10.958 28.633 1.00 96.44 108 ARG A CA 1
ATOM 901 C C . ARG A 1 108 ? 4.902 11.757 27.399 1.00 96.44 108 ARG A C 1
ATOM 903 O O . ARG A 1 108 ? 4.901 12.983 27.438 1.00 96.44 108 ARG A O 1
ATOM 910 N N . ASP A 1 109 ? 5.263 11.059 26.326 1.00 95.81 109 ASP A N 1
ATOM 911 C CA . ASP A 1 109 ? 5.985 11.608 25.170 1.00 95.81 109 ASP A CA 1
ATOM 912 C C . ASP A 1 109 ? 5.202 11.469 23.849 1.00 95.81 109 ASP A C 1
ATOM 914 O O . ASP A 1 109 ? 5.645 11.940 22.798 1.00 95.81 109 ASP A O 1
ATOM 918 N N . GLY A 1 110 ? 4.032 10.829 23.882 1.00 95.19 110 GLY A N 1
ATOM 919 C CA . GLY A 1 110 ? 3.166 10.625 22.727 1.00 95.19 110 GLY A CA 1
ATOM 920 C C . GLY A 1 110 ? 3.465 9.354 21.930 1.00 95.19 110 GLY A C 1
ATOM 921 O O . GLY A 1 110 ? 4.471 8.658 22.102 1.00 95.19 110 GLY A O 1
ATOM 922 N N . TRP A 1 111 ? 2.562 9.048 20.996 1.00 94.44 111 TRP A N 1
ATOM 923 C CA . TRP A 1 111 ? 2.573 7.783 20.260 1.00 94.44 111 TRP A CA 1
ATOM 924 C C . TRP A 1 111 ? 3.849 7.567 19.430 1.00 94.44 111 TRP A C 1
ATOM 926 O O . TRP A 1 111 ? 4.320 6.435 19.327 1.00 94.44 111 TRP A O 1
ATOM 936 N N . ARG A 1 112 ? 4.451 8.632 18.871 1.00 94.81 112 ARG A N 1
ATOM 937 C CA . ARG A 1 112 ? 5.683 8.539 18.058 1.00 94.81 112 ARG A CA 1
ATOM 938 C C . ARG A 1 112 ? 6.853 7.993 18.874 1.00 94.81 112 ARG A C 1
ATOM 940 O O . ARG A 1 112 ? 7.566 7.113 18.397 1.00 94.81 112 ARG A O 1
ATOM 947 N N . ALA A 1 113 ? 7.014 8.461 20.113 1.00 96.06 113 ALA A N 1
ATOM 948 C CA . ALA A 1 113 ? 8.038 7.960 21.026 1.00 96.06 113 ALA A CA 1
ATOM 949 C C . ALA A 1 113 ? 7.779 6.494 21.406 1.00 96.06 113 ALA A C 1
ATOM 951 O O . ALA A 1 113 ? 8.697 5.676 21.366 1.00 96.06 113 ALA A O 1
ATOM 952 N N . GLY A 1 114 ? 6.520 6.134 21.675 1.00 95.00 114 GLY A N 1
ATOM 953 C CA . GLY A 1 114 ? 6.138 4.751 21.965 1.00 95.00 114 GLY A CA 1
ATOM 954 C C . GLY A 1 114 ? 6.389 3.793 20.798 1.00 95.00 114 GLY A C 1
ATOM 955 O O . GLY A 1 114 ? 6.837 2.666 21.004 1.00 95.00 114 GLY A O 1
ATOM 956 N N . MET A 1 115 ? 6.128 4.228 19.561 1.00 94.81 115 MET A N 1
ATOM 957 C CA . MET A 1 115 ? 6.407 3.426 18.365 1.00 94.81 115 MET A CA 1
ATOM 958 C C . MET A 1 115 ? 7.904 3.307 18.102 1.00 94.81 115 MET A C 1
ATOM 960 O O . MET A 1 115 ? 8.366 2.226 17.738 1.00 94.81 115 MET A O 1
ATOM 964 N N . LYS A 1 116 ? 8.665 4.383 18.337 1.00 95.06 116 LYS A N 1
ATOM 965 C CA . LYS A 1 116 ? 10.125 4.346 18.257 1.00 95.06 116 LYS A CA 1
ATOM 966 C C . LYS A 1 116 ? 10.704 3.337 19.249 1.00 95.06 116 LYS A C 1
ATOM 968 O O . LYS A 1 116 ? 11.502 2.508 18.840 1.00 95.06 116 LYS A O 1
ATOM 973 N N . TYR A 1 117 ? 10.256 3.350 20.505 1.00 95.69 117 TYR A N 1
ATOM 974 C CA . TYR A 1 117 ? 10.724 2.406 21.523 1.00 95.69 117 TYR A CA 1
ATOM 975 C C . TYR A 1 117 ? 10.529 0.941 21.104 1.00 95.69 117 TYR A C 1
ATOM 977 O O . TYR A 1 117 ? 11.464 0.147 21.166 1.00 95.69 117 TYR A O 1
ATOM 985 N N . LEU A 1 118 ? 9.334 0.579 20.622 1.00 95.50 118 LEU A N 1
ATOM 986 C CA . LEU A 1 118 ? 9.067 -0.795 20.184 1.00 95.50 118 LEU A CA 1
ATOM 987 C C . LEU A 1 118 ? 9.858 -1.173 18.921 1.00 95.50 118 LEU A C 1
ATOM 989 O O . LEU A 1 118 ? 10.253 -2.332 18.778 1.00 95.50 118 LEU A O 1
ATOM 993 N N . TYR A 1 119 ? 10.113 -0.217 18.023 1.00 94.38 119 TYR A N 1
ATOM 994 C CA . TYR A 1 119 ? 10.984 -0.434 16.866 1.00 94.38 119 TYR A CA 1
ATOM 995 C C . TYR A 1 119 ? 12.430 -0.681 17.309 1.00 94.38 119 TYR A C 1
ATOM 997 O O . TYR A 1 119 ? 13.011 -1.698 16.939 1.00 94.38 119 TYR A O 1
ATOM 1005 N N . ASP A 1 120 ? 12.972 0.187 18.169 1.00 93.44 120 ASP A N 1
ATOM 1006 C CA . ASP A 1 120 ? 14.323 0.064 18.723 1.00 93.44 120 ASP A CA 1
ATOM 1007 C C . ASP A 1 120 ? 14.492 -1.281 19.453 1.00 93.44 120 ASP A C 1
ATOM 1009 O O . ASP A 1 120 ? 15.472 -1.989 19.227 1.00 93.44 120 ASP A O 1
ATOM 1013 N N . TYR A 1 121 ? 13.508 -1.691 20.265 1.00 94.38 121 TYR A N 1
ATOM 1014 C CA . TYR A 1 121 ? 13.503 -3.011 20.902 1.00 94.38 121 TYR A CA 1
ATOM 1015 C C . TYR A 1 121 ? 13.538 -4.141 19.864 1.00 94.38 121 TYR A C 1
ATOM 1017 O O . TYR A 1 121 ? 14.294 -5.106 20.003 1.00 94.38 121 TYR A O 1
ATOM 1025 N N . SER A 1 122 ? 12.729 -4.040 18.806 1.00 93.06 122 SER A N 1
ATOM 1026 C CA . SER A 1 122 ? 12.664 -5.053 17.745 1.00 93.06 122 SER A CA 1
ATOM 1027 C C . SER A 1 122 ? 13.995 -5.183 16.992 1.00 93.06 122 SER A C 1
ATOM 1029 O O . SER A 1 122 ? 14.371 -6.290 16.605 1.00 93.06 122 SER A O 1
ATOM 1031 N N . THR A 1 123 ? 14.733 -4.084 16.828 1.00 90.12 123 THR A N 1
ATOM 1032 C CA . THR A 1 123 ? 16.093 -4.076 16.274 1.00 90.12 123 THR A CA 1
ATOM 1033 C C . THR A 1 123 ? 17.111 -4.670 17.253 1.00 90.12 123 THR A C 1
ATOM 1035 O O . THR A 1 123 ? 17.863 -5.574 16.891 1.00 90.12 123 THR A O 1
ATOM 1038 N N . LEU A 1 124 ? 17.120 -4.227 18.515 1.00 91.50 124 LEU A N 1
ATOM 1039 C CA . LEU A 1 124 ? 18.091 -4.676 19.526 1.00 91.50 124 LEU A CA 1
ATOM 1040 C C . LEU A 1 124 ? 17.945 -6.161 19.878 1.00 91.50 124 LEU A C 1
ATOM 1042 O O . LEU A 1 124 ? 18.938 -6.861 20.065 1.00 91.50 124 LEU A O 1
ATOM 1046 N N . SER A 1 125 ? 16.714 -6.670 19.901 1.00 88.38 125 SER A N 1
ATOM 1047 C CA . SER A 1 125 ? 16.416 -8.101 20.052 1.00 88.38 125 SER A CA 1
ATOM 1048 C C . SER A 1 125 ? 16.742 -8.931 18.800 1.00 88.38 125 SER A C 1
ATOM 1050 O O . SER A 1 125 ? 16.550 -10.149 18.798 1.00 88.38 125 SER A O 1
ATOM 1052 N N . ARG A 1 126 ? 17.236 -8.289 17.729 1.00 85.94 126 ARG A N 1
ATOM 1053 C CA . ARG A 1 126 ? 17.553 -8.873 16.415 1.00 85.94 126 ARG A CA 1
ATOM 1054 C C . ARG A 1 126 ? 16.366 -9.521 15.705 1.00 85.94 126 ARG A C 1
ATOM 1056 O O . ARG A 1 126 ? 16.556 -10.319 14.781 1.00 85.94 126 ARG A O 1
ATOM 1063 N N . TYR A 1 127 ? 15.145 -9.184 16.116 1.00 88.88 127 TYR A N 1
ATOM 1064 C CA . TYR A 1 127 ? 13.943 -9.607 15.412 1.00 88.88 127 TYR A CA 1
ATOM 1065 C C . TYR A 1 127 ? 13.817 -8.883 14.063 1.00 88.88 127 TYR A C 1
ATOM 1067 O O . TYR A 1 127 ? 13.563 -9.520 13.039 1.00 88.88 127 TYR A O 1
ATOM 1075 N N . ILE A 1 128 ? 14.081 -7.574 14.048 1.00 89.38 128 ILE A N 1
ATOM 1076 C CA . ILE A 1 128 ? 14.399 -6.821 12.833 1.00 89.38 128 ILE A CA 1
ATOM 1077 C C . ILE A 1 128 ? 15.917 -6.856 12.658 1.00 89.38 128 ILE A C 1
ATOM 1079 O O . ILE A 1 128 ? 16.662 -6.479 13.557 1.00 89.38 128 ILE A O 1
ATOM 1083 N N . GLN A 1 129 ? 16.380 -7.316 11.497 1.00 85.81 129 GLN A N 1
ATOM 1084 C CA . GLN A 1 129 ? 17.807 -7.363 11.163 1.00 85.81 129 GLN A CA 1
ATOM 1085 C C . GLN A 1 129 ? 18.132 -6.220 10.207 1.00 85.81 129 GLN A C 1
ATOM 1087 O O . GLN A 1 129 ? 17.975 -6.362 8.991 1.00 85.81 129 GLN A O 1
ATOM 1092 N N . GLU A 1 130 ? 18.550 -5.077 10.750 1.00 83.69 130 GLU A N 1
ATOM 1093 C CA . GLU A 1 130 ? 18.834 -3.871 9.961 1.00 83.69 130 GLU A CA 1
ATOM 1094 C C . GLU A 1 130 ? 19.891 -4.116 8.882 1.00 83.69 130 GLU A C 1
ATOM 1096 O O . GLU A 1 130 ? 19.763 -3.593 7.775 1.00 83.69 130 GLU A O 1
ATOM 1101 N N . GLU A 1 131 ? 20.858 -5.007 9.120 1.00 81.88 131 GLU A N 1
ATOM 1102 C CA . GLU A 1 131 ? 21.872 -5.366 8.125 1.00 81.88 131 GLU A CA 1
ATOM 1103 C C . GLU A 1 131 ? 21.250 -5.972 6.860 1.00 81.88 131 GLU A C 1
ATOM 1105 O O . GLU A 1 131 ? 21.734 -5.726 5.755 1.00 81.88 131 GLU A O 1
ATOM 1110 N N . ARG A 1 132 ? 20.139 -6.713 6.992 1.00 81.38 132 ARG A N 1
ATOM 1111 C CA . ARG A 1 132 ? 19.378 -7.216 5.836 1.00 81.38 132 ARG A CA 1
ATOM 1112 C C . ARG A 1 132 ? 18.598 -6.100 5.156 1.00 81.38 132 ARG A C 1
ATOM 1114 O O . ARG A 1 132 ? 18.505 -6.091 3.932 1.00 81.38 132 ARG A O 1
ATOM 1121 N N . LEU A 1 133 ? 18.049 -5.159 5.923 1.00 85.44 133 LEU A N 1
ATOM 1122 C CA . LEU A 1 133 ? 17.300 -4.025 5.375 1.00 85.44 133 LEU A CA 1
ATOM 1123 C C . LEU A 1 133 ? 18.197 -3.077 4.577 1.00 85.44 133 LEU A C 1
ATOM 1125 O O . LEU A 1 133 ? 17.750 -2.538 3.567 1.00 85.44 133 LEU A O 1
ATOM 1129 N N . HIS A 1 134 ? 19.466 -2.931 4.965 1.00 86.69 134 HIS A N 1
ATOM 1130 C CA . HIS A 1 134 ? 20.463 -2.157 4.221 1.00 86.69 134 HIS A CA 1
ATOM 1131 C C . HIS A 1 134 ? 20.786 -2.732 2.833 1.00 86.69 134 HIS A C 1
ATOM 1133 O O . HIS A 1 134 ? 21.342 -2.023 1.997 1.00 86.69 134 HIS A O 1
ATOM 1139 N N . LEU A 1 135 ? 20.407 -3.984 2.551 1.00 87.81 135 LEU A N 1
ATOM 1140 C CA . LEU A 1 135 ? 20.520 -4.566 1.212 1.00 87.81 135 LEU A CA 1
ATOM 1141 C C . LEU A 1 135 ? 19.431 -4.061 0.256 1.00 87.81 135 LEU A C 1
ATOM 1143 O O . LEU A 1 135 ? 19.570 -4.231 -0.958 1.00 87.81 135 LEU A O 1
ATOM 1147 N N . ASN A 1 136 ? 18.349 -3.479 0.782 1.00 91.56 136 ASN A N 1
ATOM 1148 C CA . ASN A 1 136 ? 17.248 -2.968 -0.024 1.00 91.56 136 ASN A CA 1
ATOM 1149 C C . ASN A 1 136 ? 17.688 -1.734 -0.812 1.00 91.56 136 ASN A C 1
ATOM 1151 O O . ASN A 1 136 ? 18.307 -0.813 -0.278 1.00 91.56 136 ASN A O 1
ATOM 1155 N N . ILE A 1 137 ? 17.298 -1.684 -2.081 1.00 94.69 137 ILE A N 1
ATOM 1156 C CA . ILE A 1 137 ? 17.541 -0.518 -2.928 1.00 94.69 137 ILE A CA 1
ATOM 1157 C C . ILE A 1 137 ? 16.326 0.391 -2.809 1.00 94.69 137 ILE A C 1
ATOM 1159 O O . ILE A 1 137 ? 15.203 -0.027 -3.085 1.00 94.69 137 ILE A O 1
ATOM 1163 N N . ASN A 1 138 ? 16.551 1.634 -2.394 1.00 93.88 138 ASN A N 1
ATOM 1164 C CA . ASN A 1 138 ? 15.529 2.672 -2.348 1.00 93.88 138 ASN A CA 1
ATOM 1165 C C . ASN A 1 138 ? 15.912 3.736 -3.372 1.00 93.88 138 ASN A C 1
ATOM 1167 O O . ASN A 1 138 ? 16.948 4.380 -3.219 1.00 93.88 138 ASN A O 1
ATOM 1171 N N . TYR A 1 139 ? 15.102 3.898 -4.415 1.00 94.94 139 TYR A N 1
ATOM 1172 C CA . TYR A 1 139 ? 15.283 5.010 -5.340 1.00 94.94 139 TYR A CA 1
ATOM 1173 C C . TYR A 1 139 ? 14.673 6.282 -4.754 1.00 94.94 139 TYR A C 1
ATOM 1175 O O . TYR A 1 139 ? 13.763 6.230 -3.917 1.00 94.94 139 TYR A O 1
ATOM 1183 N N . GLU A 1 140 ? 15.198 7.425 -5.187 1.00 93.19 140 GLU A N 1
ATOM 1184 C CA . GLU A 1 140 ? 14.624 8.725 -4.852 1.00 93.19 140 GLU A CA 1
ATOM 1185 C C . GLU A 1 140 ? 13.188 8.829 -5.381 1.00 93.19 140 GLU A C 1
ATOM 1187 O O . GLU A 1 140 ? 12.862 8.194 -6.392 1.00 93.19 140 GLU A O 1
ATOM 1192 N N . PRO A 1 141 ? 12.323 9.623 -4.728 1.00 95.88 141 PRO A N 1
ATOM 1193 C CA . PRO A 1 141 ? 10.988 9.872 -5.238 1.00 95.88 141 PRO A CA 1
ATOM 1194 C C . PRO A 1 141 ? 11.016 10.423 -6.668 1.00 95.88 141 PRO A C 1
ATOM 1196 O O . PRO A 1 141 ? 11.698 11.402 -6.976 1.00 95.88 141 PRO A O 1
ATOM 1199 N N . TYR A 1 142 ? 10.255 9.779 -7.539 1.00 96.50 142 TYR A N 1
ATOM 1200 C CA . TYR A 1 142 ? 10.116 10.107 -8.941 1.00 96.50 142 TYR A CA 1
ATOM 1201 C C . TYR A 1 142 ? 8.960 11.083 -9.141 1.00 96.50 142 TYR A C 1
ATOM 1203 O O . TYR A 1 142 ? 7.851 10.834 -8.675 1.00 96.50 142 TYR A O 1
ATOM 1211 N N . LEU A 1 143 ? 9.246 12.192 -9.827 1.00 95.88 143 LEU A N 1
ATOM 1212 C CA . LEU A 1 143 ? 8.305 13.289 -10.091 1.00 95.88 143 LEU A CA 1
ATOM 1213 C C . LEU A 1 143 ? 8.130 13.586 -11.592 1.00 95.88 143 LEU A C 1
ATOM 1215 O O . LEU A 1 143 ? 7.329 14.443 -11.959 1.00 95.88 143 LEU A O 1
ATOM 1219 N N . ASN A 1 144 ? 8.885 12.912 -12.469 1.00 92.88 144 ASN A N 1
ATOM 1220 C CA . ASN A 1 144 ? 8.847 13.152 -13.914 1.00 92.88 144 ASN A CA 1
ATOM 1221 C C . ASN A 1 144 ? 7.724 12.345 -14.591 1.00 92.88 144 ASN A C 1
ATOM 1223 O O . ASN A 1 144 ? 7.957 11.416 -15.347 1.00 92.88 144 ASN A O 1
ATOM 1227 N N . HIS A 1 145 ? 6.470 12.655 -14.284 1.00 94.62 145 HIS A N 1
ATOM 1228 C CA . HIS A 1 145 ? 5.311 11.974 -14.866 1.00 94.62 145 HIS A CA 1
ATOM 1229 C C . HIS A 1 145 ? 4.103 12.910 -14.918 1.00 94.62 145 HIS A C 1
ATOM 1231 O O . HIS A 1 145 ? 4.107 14.010 -14.373 1.00 94.62 145 HIS A O 1
ATOM 1237 N N . GLN A 1 146 ? 3.017 12.443 -15.533 1.00 94.62 146 GLN A N 1
ATOM 1238 C CA . GLN A 1 146 ? 1.796 13.227 -15.755 1.00 94.62 146 GLN A CA 1
ATOM 1239 C C . GLN A 1 146 ? 1.002 13.613 -14.487 1.00 94.62 146 GLN A C 1
ATOM 1241 O O . GLN A 1 146 ? 0.022 14.347 -14.575 1.00 94.62 146 GLN A O 1
ATOM 1246 N N . TYR A 1 147 ? 1.399 13.128 -13.307 1.00 96.44 147 TYR A N 1
ATOM 1247 C CA . TYR A 1 147 ? 0.694 13.377 -12.039 1.00 96.44 147 TYR A CA 1
ATOM 1248 C C . TYR A 1 147 ? 1.446 14.425 -11.232 1.00 96.44 147 TYR A C 1
ATOM 1250 O O . TYR A 1 147 ? 2.341 14.101 -10.457 1.00 96.44 147 TYR A O 1
ATOM 1258 N N . THR A 1 148 ? 1.116 15.693 -11.443 1.00 92.62 148 THR A N 1
ATOM 1259 C CA . THR A 1 148 ? 1.838 16.820 -10.848 1.00 92.62 148 THR A CA 1
ATOM 1260 C C . THR A 1 148 ? 2.038 16.654 -9.337 1.00 92.62 148 THR A C 1
ATOM 1262 O O . THR A 1 148 ? 1.073 16.476 -8.599 1.00 92.62 148 THR A O 1
ATOM 1265 N N . ASN A 1 149 ? 3.295 16.758 -8.888 1.00 93.06 149 ASN A N 1
ATOM 1266 C CA . ASN A 1 149 ? 3.727 16.697 -7.485 1.00 93.06 149 ASN A CA 1
ATOM 1267 C C . ASN A 1 149 ? 3.459 15.376 -6.740 1.00 93.06 149 ASN A C 1
ATOM 1269 O O . ASN A 1 149 ? 3.543 15.368 -5.517 1.00 93.06 149 ASN A O 1
ATOM 1273 N N . VAL A 1 150 ? 3.168 14.268 -7.428 1.00 97.94 150 VAL A N 1
ATOM 1274 C CA . VAL A 1 150 ? 2.951 12.961 -6.779 1.00 97.94 150 VAL A CA 1
ATOM 1275 C C . VAL A 1 150 ? 4.275 12.187 -6.688 1.00 97.94 150 VAL A C 1
ATOM 1277 O O . VAL A 1 150 ? 4.741 11.699 -7.707 1.00 97.94 150 VAL A O 1
ATOM 1280 N N . PRO A 1 151 ? 4.898 12.031 -5.504 1.00 97.56 151 PRO A N 1
ATOM 1281 C CA . PRO A 1 151 ? 6.247 11.475 -5.374 1.00 97.56 151 PRO A CA 1
ATOM 1282 C C . PRO A 1 151 ? 6.239 9.937 -5.363 1.00 97.56 151 PRO A C 1
ATOM 1284 O O . PRO A 1 151 ? 6.392 9.320 -4.306 1.00 97.56 151 PRO A O 1
ATOM 1287 N N . PHE A 1 152 ? 6.037 9.291 -6.516 1.00 98.19 152 PHE A N 1
ATOM 1288 C CA . PHE A 1 152 ? 6.101 7.824 -6.594 1.00 98.19 152 PHE A CA 1
ATOM 1289 C C . PHE A 1 152 ? 7.487 7.325 -6.193 1.00 98.19 152 PHE A C 1
ATOM 1291 O O . PHE A 1 152 ? 8.494 7.916 -6.565 1.00 98.19 152 PHE A O 1
ATOM 1298 N N . GLN A 1 153 ? 7.567 6.218 -5.461 1.00 96.62 153 GLN A N 1
ATOM 1299 C CA . GLN A 1 153 ? 8.853 5.681 -5.027 1.00 96.62 153 GLN A CA 1
ATOM 1300 C C . GLN A 1 153 ? 8.978 4.203 -5.360 1.00 96.62 153 GLN A C 1
ATOM 1302 O O . GLN A 1 153 ? 8.162 3.395 -4.921 1.00 96.62 153 GLN A O 1
ATOM 1307 N N . VAL A 1 154 ? 10.038 3.837 -6.078 1.00 96.88 154 VAL A N 1
ATOM 1308 C CA . VAL A 1 154 ? 10.378 2.438 -6.342 1.00 96.88 154 VAL A CA 1
ATOM 1309 C C . VAL A 1 154 ? 11.388 1.935 -5.317 1.00 96.88 154 VAL A C 1
ATOM 1311 O O . VAL A 1 154 ? 12.398 2.585 -5.039 1.00 96.88 154 VAL A O 1
ATOM 1314 N N . THR A 1 155 ? 11.132 0.745 -4.774 1.00 95.88 155 THR A N 1
ATOM 1315 C CA . THR A 1 155 ? 12.084 0.025 -3.925 1.00 95.88 155 THR A CA 1
ATOM 1316 C C . THR A 1 155 ? 12.250 -1.413 -4.392 1.00 95.88 155 THR A C 1
ATOM 1318 O O . THR A 1 155 ? 11.291 -2.021 -4.863 1.00 95.88 155 THR A O 1
ATOM 1321 N N . ILE A 1 156 ? 13.456 -1.960 -4.249 1.00 94.88 156 ILE A N 1
ATOM 1322 C CA . ILE A 1 156 ? 13.755 -3.381 -4.449 1.00 94.88 156 ILE A CA 1
ATOM 1323 C C . ILE A 1 156 ? 14.049 -3.969 -3.072 1.00 94.88 156 ILE A C 1
ATOM 1325 O O . ILE A 1 156 ? 15.051 -3.628 -2.436 1.00 94.88 156 ILE A O 1
ATOM 1329 N N . ASN A 1 157 ? 13.150 -4.828 -2.599 1.00 90.25 157 ASN A N 1
ATOM 1330 C CA . ASN A 1 157 ? 13.268 -5.469 -1.302 1.00 90.25 157 ASN A CA 1
ATOM 1331 C C . ASN A 1 157 ? 14.114 -6.743 -1.426 1.00 90.25 157 ASN A C 1
ATOM 1333 O O . ASN A 1 157 ? 13.605 -7.824 -1.711 1.00 90.25 157 ASN A O 1
ATOM 1337 N N . CYS A 1 158 ? 15.417 -6.594 -1.207 1.00 86.81 158 CYS A N 1
ATOM 1338 C CA . CYS A 1 158 ? 16.397 -7.678 -1.187 1.00 86.81 158 CYS A CA 1
ATOM 1339 C C . CYS A 1 158 ? 16.344 -8.503 0.109 1.00 86.81 158 CYS A C 1
ATOM 1341 O O . CYS A 1 158 ? 16.901 -9.595 0.165 1.00 86.81 158 CYS A O 1
ATOM 1343 N N . SER A 1 159 ? 15.705 -7.979 1.159 1.00 74.94 159 SER A N 1
ATOM 1344 C CA . SER A 1 159 ? 15.596 -8.647 2.459 1.00 74.94 159 SER A CA 1
ATOM 1345 C C . SER A 1 159 ? 14.470 -9.687 2.524 1.00 74.94 159 SER A C 1
ATOM 1347 O O . SER A 1 159 ? 14.530 -10.611 3.333 1.00 74.94 159 SER A O 1
ATOM 1349 N N . LYS A 1 160 ? 13.452 -9.556 1.663 1.00 71.62 160 LYS A N 1
ATOM 1350 C CA . LYS A 1 160 ? 12.269 -10.423 1.614 1.00 71.62 160 LYS A CA 1
ATOM 1351 C C . LYS A 1 160 ? 12.408 -11.466 0.486 1.00 71.62 160 LYS A C 1
ATOM 1353 O O . LYS A 1 160 ? 12.681 -11.075 -0.648 1.00 71.62 160 LYS A O 1
ATOM 1358 N N . PRO A 1 161 ? 12.144 -12.763 0.739 1.00 65.12 161 PRO A N 1
ATOM 1359 C CA . PRO A 1 161 ? 11.982 -13.751 -0.331 1.00 65.12 161 PRO A CA 1
ATOM 1360 C C . PRO A 1 161 ? 10.825 -13.369 -1.276 1.00 65.12 161 PRO A C 1
ATOM 1362 O O . PRO A 1 161 ? 9.745 -13.014 -0.796 1.00 65.12 161 PRO A O 1
ATOM 1365 N N . GLU A 1 162 ? 11.023 -13.449 -2.597 1.00 65.56 162 GLU A N 1
ATOM 1366 C CA . GLU A 1 162 ? 9.952 -13.196 -3.583 1.00 65.56 162 GLU A CA 1
ATOM 1367 C C . GLU A 1 162 ? 8.859 -14.270 -3.474 1.00 65.56 162 GLU A C 1
ATOM 1369 O O . GLU A 1 162 ? 9.145 -15.470 -3.447 1.00 65.56 162 GLU A O 1
ATOM 1374 N N . ILE A 1 163 ? 7.597 -13.839 -3.429 1.00 63.34 163 ILE A N 1
ATOM 1375 C CA . ILE A 1 163 ? 6.429 -14.724 -3.410 1.00 63.34 163 ILE A CA 1
ATOM 1376 C C . ILE A 1 163 ? 5.771 -14.680 -4.788 1.00 63.34 163 ILE A C 1
ATOM 1378 O O . ILE A 1 163 ? 4.995 -13.778 -5.099 1.00 63.34 163 ILE A O 1
ATOM 1382 N N . ILE A 1 164 ? 6.063 -15.677 -5.621 1.00 64.31 164 ILE A N 1
ATOM 1383 C CA . ILE A 1 164 ? 5.458 -15.799 -6.951 1.00 64.31 164 ILE A CA 1
ATOM 1384 C C . ILE A 1 164 ? 3.970 -16.144 -6.795 1.00 64.31 164 ILE A C 1
ATOM 1386 O O . ILE A 1 164 ? 3.624 -17.131 -6.142 1.00 64.31 164 ILE A O 1
ATOM 1390 N N . SER A 1 165 ? 3.083 -15.348 -7.407 1.00 55.72 165 SER A N 1
ATOM 1391 C CA . SER A 1 165 ? 1.637 -15.600 -7.375 1.00 55.72 165 SER A CA 1
ATOM 1392 C C . SER A 1 165 ? 1.308 -17.027 -7.837 1.00 55.72 165 SER A C 1
ATOM 1394 O O . SER A 1 165 ? 1.753 -17.472 -8.896 1.00 55.72 165 SER A O 1
ATOM 1396 N N . GLY A 1 166 ? 0.546 -17.763 -7.023 1.00 57.25 166 GLY A N 1
ATOM 1397 C CA . GLY A 1 166 ? 0.183 -19.159 -7.288 1.00 57.25 166 GLY A CA 1
ATOM 1398 C C . GLY A 1 166 ? 1.216 -20.214 -6.867 1.00 57.25 166 GLY A C 1
ATOM 1399 O O . GLY A 1 166 ? 0.971 -21.393 -7.113 1.00 57.25 166 GLY A O 1
ATOM 1400 N N . GLN A 1 167 ? 2.331 -19.841 -6.222 1.00 56.34 167 GLN A N 1
ATOM 1401 C CA . GLN A 1 167 ? 3.319 -20.783 -5.676 1.00 56.34 167 GLN A CA 1
ATOM 1402 C C . GLN A 1 167 ? 3.483 -20.630 -4.155 1.00 56.34 167 GLN A C 1
ATOM 1404 O O . GLN A 1 167 ? 3.571 -19.520 -3.634 1.00 56.34 167 GLN A O 1
ATOM 1409 N N . THR A 1 168 ? 3.570 -21.751 -3.431 1.00 50.69 168 THR A N 1
ATOM 1410 C CA . THR A 1 168 ? 3.943 -21.762 -2.006 1.00 50.69 168 THR A CA 1
ATOM 1411 C C . THR A 1 168 ? 5.469 -21.651 -1.879 1.00 50.69 168 THR A C 1
ATOM 1413 O O . THR A 1 168 ? 6.174 -22.451 -2.501 1.00 50.69 168 THR A O 1
ATOM 1416 N N . PRO A 1 169 ? 6.015 -20.706 -1.089 1.00 50.62 169 PRO A N 1
ATOM 1417 C CA . PRO A 1 169 ? 7.460 -20.595 -0.882 1.00 50.62 169 PRO A CA 1
ATOM 1418 C C . PRO A 1 169 ? 8.060 -21.904 -0.338 1.00 50.62 169 PRO A C 1
ATOM 1420 O O . PRO A 1 169 ? 7.580 -22.433 0.665 1.00 50.62 169 PRO A O 1
ATOM 1423 N N . LYS A 1 170 ? 9.109 -22.427 -0.992 1.00 43.09 170 LYS A N 1
ATOM 1424 C CA . LYS A 1 170 ? 9.725 -23.731 -0.658 1.00 43.09 170 LYS A CA 1
ATOM 1425 C C . LYS A 1 170 ? 10.515 -23.734 0.656 1.00 43.09 170 LYS A C 1
ATOM 1427 O O . LYS A 1 170 ? 10.586 -24.766 1.311 1.00 43.09 170 LYS A O 1
ATOM 1432 N N . GLU A 1 171 ? 11.048 -22.592 1.075 1.00 41.88 171 GLU A N 1
ATOM 1433 C CA . GLU A 1 171 ? 11.744 -22.413 2.352 1.00 41.88 171 GLU A CA 1
ATOM 1434 C C . GLU A 1 171 ? 11.391 -21.041 2.895 1.00 41.88 171 GLU A C 1
ATOM 1436 O O . GLU A 1 171 ? 11.602 -20.030 2.223 1.00 41.88 171 GLU A O 1
ATOM 1441 N N . SER A 1 172 ? 10.794 -20.969 4.082 1.00 45.22 172 SER A N 1
ATOM 1442 C CA . SER A 1 172 ? 10.418 -19.667 4.606 1.00 45.22 172 SER A CA 1
ATOM 1443 C C . SER A 1 172 ? 10.210 -19.687 6.123 1.00 45.22 172 SER A C 1
ATOM 1445 O O . SER A 1 172 ? 9.774 -20.685 6.700 1.00 45.22 172 SER A O 1
ATOM 1447 N N . HIS A 1 173 ? 10.450 -18.540 6.768 1.00 47.94 173 HIS A N 1
ATOM 1448 C CA . HIS A 1 173 ? 10.098 -18.233 8.168 1.00 47.94 173 HIS A CA 1
ATOM 1449 C C . HIS A 1 173 ? 8.587 -18.372 8.489 1.00 47.94 173 HIS A C 1
ATOM 1451 O O . HIS A 1 173 ? 8.134 -18.004 9.575 1.00 47.94 173 HIS A O 1
ATOM 1457 N N . TYR A 1 174 ? 7.798 -18.869 7.535 1.00 52.50 174 TYR A N 1
ATOM 1458 C CA . TYR A 1 174 ? 6.364 -19.086 7.619 1.00 52.50 174 TYR A CA 1
ATOM 1459 C C . TYR A 1 174 ? 6.023 -20.539 7.974 1.00 52.50 174 TYR A C 1
ATOM 1461 O O . TYR A 1 174 ? 4.859 -20.813 8.214 1.00 52.50 174 TYR A O 1
ATOM 1469 N N . ASN A 1 175 ? 6.999 -21.452 8.059 1.00 52.59 175 ASN A N 1
ATOM 1470 C CA . ASN A 1 175 ? 6.744 -22.870 8.362 1.00 52.59 175 ASN A CA 1
ATOM 1471 C C . ASN A 1 175 ? 6.958 -23.241 9.843 1.00 52.59 175 ASN A C 1
ATOM 1473 O O . ASN A 1 175 ? 6.770 -24.394 10.218 1.00 52.59 175 ASN A O 1
ATOM 1477 N N . GLN A 1 176 ? 7.378 -22.289 10.684 1.00 63.81 176 GLN A N 1
ATOM 1478 C CA . GLN A 1 176 ? 7.669 -22.512 12.105 1.00 63.81 176 GLN A CA 1
ATOM 1479 C C . GLN A 1 176 ? 7.044 -21.394 12.947 1.00 63.81 176 GLN A C 1
ATOM 1481 O O . GLN A 1 176 ? 7.586 -20.291 13.035 1.00 63.81 176 GLN A O 1
ATOM 1486 N N . PHE A 1 177 ? 5.874 -21.672 13.517 1.00 77.25 177 PHE A N 1
ATOM 1487 C CA . PHE A 1 177 ? 5.143 -20.777 14.409 1.00 77.25 177 PHE A CA 1
ATOM 1488 C C . PHE A 1 177 ? 4.304 -21.609 15.396 1.00 77.25 177 PHE A C 1
ATOM 1490 O O . PHE A 1 177 ? 3.994 -22.766 15.119 1.00 77.25 177 PHE A O 1
ATOM 1497 N N . GLU A 1 178 ? 3.983 -21.043 16.559 1.00 79.25 178 GLU A N 1
ATOM 1498 C CA . GLU A 1 178 ? 3.255 -21.735 17.639 1.00 79.25 178 GLU A CA 1
ATOM 1499 C C . GLU A 1 178 ? 1.739 -21.471 17.596 1.00 79.25 178 GLU A C 1
ATOM 1501 O O . GLU A 1 178 ? 0.957 -22.252 18.133 1.00 79.25 178 GLU A O 1
ATOM 1506 N N . GLY A 1 179 ? 1.307 -20.384 16.946 1.00 80.00 179 GLY A N 1
ATOM 1507 C CA . GLY A 1 179 ? -0.108 -20.039 16.775 1.00 80.00 179 GLY A CA 1
ATOM 1508 C C . GLY A 1 179 ? -0.823 -20.788 15.643 1.00 80.00 179 GLY A C 1
ATOM 1509 O O . GLY A 1 179 ? -0.261 -21.649 14.976 1.00 80.00 179 GLY A O 1
ATOM 1510 N N . LYS A 1 180 ? -2.082 -20.417 15.371 1.00 83.75 180 LYS A N 1
ATOM 1511 C CA . LYS A 1 180 ? -2.846 -20.945 14.217 1.00 83.75 180 LYS A CA 1
ATOM 1512 C C . LYS A 1 180 ? -2.338 -20.419 12.874 1.00 83.75 180 LYS A C 1
ATOM 1514 O O . LYS A 1 180 ? -2.486 -21.078 11.851 1.00 83.75 180 LYS A O 1
ATOM 1519 N N . CYS A 1 181 ? -1.744 -19.228 12.874 1.00 90.25 181 CYS A N 1
ATOM 1520 C CA . CYS A 1 181 ? -1.107 -18.641 11.704 1.00 90.25 181 CYS A CA 1
ATOM 1521 C C . CYS A 1 181 ? 0.149 -17.856 12.086 1.00 90.25 181 CYS A C 1
ATOM 1523 O O . CYS A 1 181 ? 0.412 -17.578 13.255 1.00 90.25 181 CYS A O 1
ATOM 1525 N N . VAL A 1 182 ? 0.894 -17.432 11.069 1.00 88.75 182 VAL A N 1
ATOM 1526 C CA . VAL A 1 182 ? 2.184 -16.743 11.188 1.00 88.75 182 VAL A CA 1
ATOM 1527 C C . VAL A 1 182 ? 2.124 -15.385 11.907 1.00 88.75 182 VAL A C 1
ATOM 1529 O O . VAL A 1 182 ? 3.160 -14.889 12.343 1.00 88.75 182 VAL A O 1
ATOM 1532 N N . ILE A 1 183 ? 0.948 -14.765 12.030 1.00 92.62 183 ILE A N 1
ATOM 1533 C CA . ILE A 1 183 ? 0.767 -13.463 12.698 1.00 92.62 183 ILE A CA 1
ATOM 1534 C C . ILE A 1 183 ? -0.079 -13.547 13.969 1.00 92.62 183 ILE A C 1
ATOM 1536 O O . ILE A 1 183 ? -0.351 -12.520 14.569 1.00 92.62 183 ILE A O 1
ATOM 1540 N N . CYS A 1 184 ? -0.466 -14.749 14.401 1.00 95.19 184 CYS A N 1
ATOM 1541 C CA . CYS A 1 184 ? -1.184 -14.959 15.656 1.00 95.19 184 CYS A CA 1
ATOM 1542 C C . CYS A 1 184 ? -0.415 -14.407 16.863 1.00 95.19 184 CYS A C 1
ATOM 1544 O O . CYS A 1 184 ? 0.816 -14.483 16.900 1.00 95.19 184 CYS A O 1
ATOM 1546 N N . TYR A 1 185 ? -1.146 -13.923 17.870 1.00 95.75 185 TYR A N 1
ATOM 1547 C CA . TYR A 1 185 ? -0.548 -13.388 19.094 1.00 95.75 185 TYR A CA 1
ATOM 1548 C C . TYR A 1 185 ? 0.234 -14.450 19.875 1.00 95.75 185 TYR A C 1
ATOM 1550 O O . TYR A 1 185 ? 1.219 -14.129 20.525 1.00 95.75 185 TYR A O 1
ATOM 1558 N N . GLU A 1 186 ? -0.139 -15.728 19.774 1.00 95.00 186 GLU A N 1
ATOM 1559 C CA . GLU A 1 186 ? 0.598 -16.842 20.388 1.00 95.00 186 GLU A CA 1
ATOM 1560 C C . GLU A 1 186 ? 2.069 -16.903 19.937 1.00 95.00 186 GLU A C 1
ATOM 1562 O O . GLU A 1 186 ? 2.892 -17.535 20.587 1.00 95.00 186 GLU A O 1
ATOM 1567 N N . ASN A 1 187 ? 2.423 -16.226 18.840 1.00 93.75 187 ASN A N 1
ATOM 1568 C CA . ASN A 1 187 ? 3.800 -16.138 18.372 1.00 93.75 187 ASN A CA 1
ATOM 1569 C C . ASN A 1 187 ? 4.625 -15.041 19.065 1.00 93.75 187 ASN A C 1
ATOM 1571 O O . ASN A 1 187 ? 5.852 -15.051 18.926 1.00 93.75 187 ASN A O 1
ATOM 1575 N N . ILE A 1 188 ? 3.994 -14.098 19.774 1.00 94.88 188 ILE A N 1
ATOM 1576 C CA . ILE A 1 188 ? 4.681 -13.041 20.527 1.00 94.88 188 ILE A CA 1
ATOM 1577 C C . ILE A 1 188 ? 5.511 -13.686 21.639 1.00 94.88 188 ILE A C 1
ATOM 1579 O O . ILE A 1 188 ? 4.990 -14.462 22.432 1.00 94.88 188 ILE A O 1
ATOM 1583 N N . ALA A 1 189 ? 6.811 -13.382 21.681 1.00 93.00 189 ALA A N 1
ATOM 1584 C CA . ALA A 1 189 ? 7.774 -13.980 22.611 1.00 93.00 189 ALA A CA 1
ATOM 1585 C C . ALA A 1 189 ? 7.844 -15.527 22.594 1.00 93.00 189 ALA A C 1
ATOM 1587 O O . ALA A 1 189 ? 8.393 -16.125 23.519 1.00 93.00 189 ALA A O 1
ATOM 1588 N N . SER A 1 190 ? 7.318 -16.178 21.551 1.00 91.25 190 SER A N 1
ATOM 1589 C CA . SER A 1 190 ? 7.346 -17.640 21.398 1.00 91.25 190 SER A CA 1
ATOM 1590 C C . SER A 1 190 ? 8.771 -18.181 21.255 1.00 91.25 190 SER A C 1
ATOM 1592 O O . SER A 1 190 ? 9.695 -17.442 20.903 1.00 91.25 190 SER A O 1
ATOM 1594 N N . LYS A 1 191 ? 8.974 -19.495 21.429 1.00 86.06 191 LYS A N 1
ATOM 1595 C CA . LYS A 1 191 ? 10.303 -20.113 21.254 1.00 86.06 191 LYS A CA 1
ATOM 1596 C C . LYS A 1 191 ? 10.833 -19.902 19.836 1.00 86.06 191 LYS A C 1
ATOM 1598 O O . LYS A 1 191 ? 12.025 -19.677 19.643 1.00 86.06 191 LYS A O 1
ATOM 1603 N N . SER A 1 192 ? 9.937 -19.954 18.849 1.00 81.94 192 SER A N 1
ATOM 1604 C CA . SER A 1 192 ? 10.263 -19.714 17.438 1.00 81.94 192 SER A CA 1
ATOM 1605 C C . SER A 1 192 ? 10.551 -18.241 17.108 1.00 81.94 192 SER A C 1
ATOM 1607 O O . SER A 1 192 ? 11.170 -17.957 16.082 1.00 81.94 192 SER A O 1
ATOM 1609 N N . ARG A 1 193 ? 10.116 -17.296 17.959 1.00 85.38 193 ARG A N 1
ATOM 1610 C CA . ARG A 1 193 ? 10.225 -15.842 17.746 1.00 85.38 193 ARG A CA 1
ATOM 1611 C C . ARG A 1 193 ? 10.498 -15.093 19.047 1.00 85.38 193 ARG A C 1
ATOM 1613 O O . ARG A 1 193 ? 9.775 -14.172 19.421 1.00 85.38 193 ARG A O 1
ATOM 1620 N N . SER A 1 194 ? 11.576 -15.468 19.722 1.00 85.69 194 SER A N 1
ATOM 1621 C CA . SER A 1 194 ? 11.896 -14.965 21.062 1.00 85.69 194 SER A CA 1
ATOM 1622 C C . SER A 1 194 ? 12.104 -13.447 21.131 1.00 85.69 194 SER A C 1
ATOM 1624 O O . SER A 1 194 ? 11.814 -12.856 22.168 1.00 85.69 194 SER A O 1
ATOM 1626 N N . GLY A 1 195 ? 12.547 -12.805 20.044 1.00 88.25 195 GLY A N 1
ATOM 1627 C CA . GLY A 1 195 ? 12.701 -11.345 19.953 1.00 88.25 195 GLY A CA 1
ATOM 1628 C C . GLY A 1 195 ? 11.427 -10.581 19.564 1.00 88.25 195 GLY A C 1
ATOM 1629 O O . GLY A 1 195 ? 11.403 -9.357 19.624 1.00 88.25 195 GLY A O 1
ATOM 1630 N N . LEU A 1 196 ? 10.351 -11.271 19.172 1.00 93.75 196 LEU A N 1
ATOM 1631 C CA . LEU A 1 196 ? 9.111 -10.618 18.760 1.00 93.75 196 LEU A CA 1
ATOM 1632 C C . LEU A 1 196 ? 8.349 -10.088 19.976 1.00 93.75 196 LEU A C 1
ATOM 1634 O O . LEU A 1 196 ? 8.033 -10.844 20.899 1.00 93.75 196 LEU A O 1
ATOM 1638 N N . ARG A 1 197 ? 8.029 -8.795 19.957 1.00 95.75 197 ARG A N 1
ATOM 1639 C CA . ARG A 1 197 ? 7.179 -8.119 20.944 1.00 95.75 197 ARG A CA 1
ATOM 1640 C C . ARG A 1 197 ? 6.099 -7.305 20.252 1.00 95.75 197 ARG A C 1
ATOM 1642 O O . ARG A 1 197 ? 6.221 -6.966 19.074 1.00 95.75 197 ARG A O 1
ATOM 1649 N N . ALA A 1 198 ? 5.051 -7.000 21.002 1.00 97.38 198 ALA A N 1
ATOM 1650 C CA . ALA A 1 198 ? 3.913 -6.241 20.512 1.00 97.38 198 ALA A CA 1
ATOM 1651 C C . ALA A 1 198 ? 3.492 -5.129 21.477 1.00 97.38 198 ALA A C 1
ATOM 1653 O O . ALA A 1 198 ? 3.905 -5.105 22.633 1.00 97.38 198 ALA A O 1
ATOM 1654 N N . TYR A 1 199 ? 2.626 -4.248 20.987 1.00 97.56 199 TYR A N 1
ATOM 1655 C CA . TYR A 1 199 ? 1.829 -3.333 21.799 1.00 97.56 199 TYR A CA 1
ATOM 1656 C C . TYR A 1 199 ? 0.356 -3.700 21.662 1.00 97.56 199 TYR A C 1
ATOM 1658 O O . TYR A 1 199 ? -0.166 -3.678 20.546 1.00 97.56 199 TYR A O 1
ATOM 1666 N N . GLU A 1 200 ? -0.310 -4.025 22.759 1.00 97.94 200 GLU A N 1
ATOM 1667 C CA . GLU A 1 200 ? -1.746 -4.302 22.804 1.00 97.94 200 GLU A CA 1
ATOM 1668 C C . GLU A 1 200 ? -2.540 -3.024 23.079 1.00 97.94 200 GLU A C 1
ATOM 1670 O O . GLU A 1 200 ? -2.134 -2.181 23.878 1.00 97.94 200 GLU A O 1
ATOM 1675 N N . PHE A 1 201 ? -3.683 -2.875 22.414 1.00 97.25 201 PHE A N 1
ATOM 1676 C CA . PHE A 1 201 ? -4.604 -1.761 22.621 1.00 97.25 201 PHE A CA 1
ATOM 1677 C C . PHE A 1 201 ? -6.036 -2.158 22.242 1.00 97.25 201 PHE A C 1
ATOM 1679 O O . PHE A 1 201 ? -6.268 -3.146 21.546 1.00 97.25 201 PHE A O 1
ATOM 1686 N N . THR A 1 202 ? -7.016 -1.384 22.704 1.00 97.25 202 THR A N 1
ATOM 1687 C CA . THR A 1 202 ? -8.431 -1.578 22.353 1.00 97.25 202 THR A CA 1
ATOM 1688 C C . THR A 1 202 ? -8.868 -0.464 21.414 1.00 97.25 202 THR A C 1
ATOM 1690 O O . THR A 1 202 ? -8.595 0.701 21.687 1.00 97.25 202 THR A O 1
ATOM 1693 N N . CYS A 1 203 ? -9.528 -0.810 20.308 1.00 94.62 203 CYS A N 1
ATOM 1694 C CA . CYS A 1 203 ? -10.180 0.179 19.454 1.00 94.62 203 CYS A CA 1
ATOM 1695 C C . CYS A 1 203 ? -11.451 0.681 20.146 1.00 94.62 203 CYS A C 1
ATOM 1697 O O . CYS A 1 203 ? -12.309 -0.122 20.520 1.00 94.62 203 CYS A O 1
ATOM 1699 N N . ASN A 1 204 ? -11.596 1.997 20.296 1.00 93.94 204 ASN A N 1
ATOM 1700 C CA . ASN A 1 204 ? -12.712 2.585 21.037 1.00 93.94 204 ASN A CA 1
ATOM 1701 C C . ASN A 1 204 ? -14.047 2.373 20.316 1.00 93.94 204 ASN A C 1
ATOM 1703 O O . ASN A 1 204 ? -15.077 2.229 20.967 1.00 93.94 204 ASN A O 1
ATOM 1707 N N . GLN A 1 205 ? -14.031 2.354 18.979 1.00 91.19 205 GLN A N 1
ATOM 1708 C CA . GLN A 1 205 ? -15.257 2.289 18.179 1.00 91.19 205 GLN A CA 1
ATOM 1709 C C . GLN A 1 205 ? -15.849 0.885 18.070 1.00 91.19 205 GLN A C 1
ATOM 1711 O O . GLN A 1 205 ? -17.069 0.744 18.104 1.00 91.19 205 GLN A O 1
ATOM 1716 N N . SER A 1 206 ? -15.016 -0.152 17.945 1.00 90.38 206 SER A N 1
ATOM 1717 C CA . SER A 1 206 ? -15.499 -1.537 17.841 1.00 90.38 206 SER A CA 1
ATOM 1718 C C . SER A 1 206 ? -15.391 -2.323 19.149 1.00 90.38 206 SER A C 1
ATOM 1720 O O . SER A 1 206 ? -15.945 -3.416 19.255 1.00 90.38 206 SER A O 1
ATOM 1722 N N . GLY A 1 207 ? -14.651 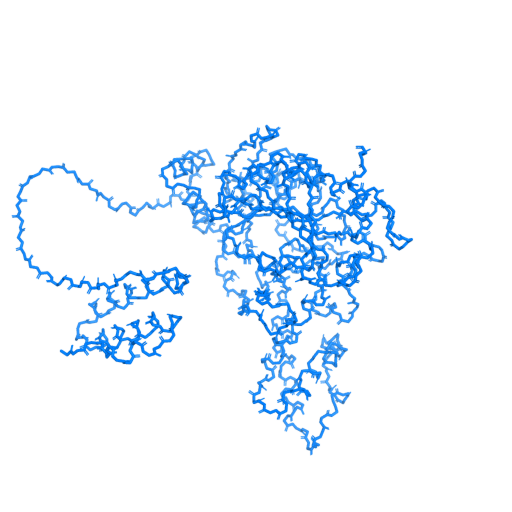-1.817 20.143 1.00 93.69 207 GLY A N 1
ATOM 1723 C CA . GLY A 1 207 ? -14.289 -2.567 21.350 1.00 93.69 207 GLY A CA 1
ATOM 1724 C C . GLY A 1 207 ? -13.344 -3.744 21.075 1.00 93.69 207 GLY A C 1
ATOM 1725 O O . GLY A 1 207 ? -13.041 -4.518 21.985 1.00 93.69 207 GLY A O 1
ATOM 1726 N N . ALA A 1 208 ? -12.879 -3.913 19.832 1.00 95.06 208 ALA A N 1
ATOM 1727 C CA . ALA A 1 208 ? -11.988 -4.998 19.465 1.00 95.06 208 ALA A CA 1
ATOM 1728 C C . ALA A 1 208 ? -10.587 -4.766 20.041 1.00 95.06 208 ALA A C 1
ATOM 1730 O O . ALA A 1 208 ? -10.037 -3.662 19.993 1.00 95.06 208 ALA A O 1
ATOM 1731 N N . GLN A 1 209 ? -9.999 -5.841 20.559 1.00 98.00 209 GLN A N 1
ATOM 1732 C CA . GLN A 1 209 ? -8.611 -5.846 20.992 1.00 98.00 209 GLN A CA 1
ATOM 1733 C C . GLN A 1 209 ? -7.704 -6.086 19.793 1.00 98.00 209 GLN A C 1
ATOM 1735 O O . GLN A 1 209 ? -7.871 -7.055 19.049 1.00 98.00 209 GLN A O 1
ATOM 1740 N N . PHE A 1 210 ? -6.720 -5.216 19.642 1.00 98.44 210 PHE A N 1
ATOM 1741 C CA . PHE A 1 210 ? -5.680 -5.316 18.639 1.00 98.44 210 PHE A CA 1
ATOM 1742 C C . PHE A 1 210 ? -4.323 -5.383 19.315 1.00 98.44 210 PHE A C 1
ATOM 1744 O O . PHE A 1 210 ? -4.126 -4.934 20.444 1.00 98.44 210 PHE A O 1
ATOM 1751 N N . PHE A 1 211 ? -3.357 -5.910 18.584 1.00 98.19 211 PHE A N 1
ATOM 1752 C CA . PHE A 1 211 ? -1.959 -5.737 18.919 1.00 98.19 211 PHE A CA 1
ATOM 1753 C C . PHE A 1 211 ? -1.193 -5.324 17.679 1.00 98.19 211 PHE A C 1
ATOM 1755 O O . PHE A 1 211 ? -1.524 -5.723 16.565 1.00 98.19 211 PHE A O 1
ATOM 1762 N N . ARG A 1 212 ? -0.162 -4.510 17.856 1.00 96.81 212 ARG A N 1
ATOM 1763 C CA . ARG A 1 212 ? 0.739 -4.129 16.773 1.00 96.81 212 ARG A CA 1
ATOM 1764 C C . ARG A 1 212 ? 2.115 -4.712 16.988 1.00 96.81 212 ARG A C 1
ATOM 1766 O O . ARG A 1 212 ? 2.628 -4.707 18.103 1.00 96.81 212 ARG A O 1
ATOM 1773 N N . GLN A 1 213 ? 2.716 -5.158 15.899 1.00 95.69 213 GLN A N 1
ATOM 1774 C CA . GLN A 1 213 ? 4.089 -5.639 15.866 1.00 95.69 213 GLN A CA 1
ATOM 1775 C C . GLN A 1 213 ? 4.775 -5.141 14.603 1.00 95.69 213 GLN A C 1
ATOM 1777 O O . GLN A 1 213 ? 4.135 -4.927 13.568 1.00 95.69 213 GLN A O 1
ATOM 1782 N N . PHE A 1 214 ? 6.093 -5.028 14.647 1.00 95.06 214 PHE A N 1
ATOM 1783 C CA . PHE A 1 214 ? 6.860 -4.852 13.425 1.00 95.06 214 PHE A CA 1
ATOM 1784 C C . PHE A 1 214 ? 6.963 -6.197 12.684 1.00 95.06 214 PHE A C 1
ATOM 1786 O O . PHE A 1 214 ? 7.061 -7.249 13.320 1.00 95.06 214 PHE A O 1
ATOM 1793 N N . PRO A 1 215 ? 6.892 -6.232 11.344 1.00 91.94 215 PRO A N 1
ATOM 1794 C CA . PRO A 1 215 ? 7.322 -7.397 10.586 1.00 91.94 215 PRO A CA 1
ATOM 1795 C C . PRO A 1 215 ? 8.860 -7.487 10.617 1.00 91.94 215 PRO A C 1
ATOM 1797 O O . PRO A 1 215 ? 9.523 -6.466 10.785 1.00 91.94 215 PRO A O 1
ATOM 1800 N N . PRO A 1 216 ? 9.456 -8.669 10.384 1.00 86.94 216 PRO A N 1
ATOM 1801 C CA . PRO A 1 216 ? 10.918 -8.816 10.345 1.00 86.94 216 PRO A CA 1
ATOM 1802 C C . PRO A 1 216 ? 11.558 -8.127 9.124 1.00 86.94 216 PRO A C 1
ATOM 1804 O O . PRO A 1 216 ? 12.758 -7.866 9.112 1.00 86.94 216 PRO A O 1
ATOM 1807 N N . TYR A 1 217 ? 10.749 -7.819 8.102 1.00 87.88 217 TYR A N 1
ATOM 1808 C CA . TYR A 1 217 ? 11.146 -7.152 6.859 1.00 87.88 217 TYR A CA 1
ATOM 1809 C C . TYR A 1 217 ? 10.273 -5.905 6.617 1.00 87.88 217 TYR A C 1
ATOM 1811 O O . TYR A 1 217 ? 9.395 -5.930 5.747 1.00 87.88 217 TYR A O 1
ATOM 1819 N N . PRO A 1 218 ? 10.422 -4.827 7.414 1.00 90.69 218 PRO A N 1
ATOM 1820 C CA . PRO A 1 218 ? 9.654 -3.602 7.218 1.00 90.69 218 PRO A CA 1
ATOM 1821 C C . PRO A 1 218 ? 9.915 -2.986 5.833 1.00 90.69 218 PRO A C 1
ATOM 1823 O O . PRO A 1 218 ? 11.025 -3.030 5.309 1.00 90.69 218 PRO A O 1
ATOM 1826 N N . TYR A 1 219 ? 8.879 -2.400 5.223 1.00 91.81 219 TYR A N 1
ATOM 1827 C CA . TYR A 1 219 ? 8.953 -1.822 3.876 1.00 91.81 219 TYR A CA 1
ATOM 1828 C C . TYR A 1 219 ? 9.479 -0.385 3.878 1.00 91.81 219 TYR A C 1
ATOM 1830 O O . TYR A 1 219 ? 9.883 0.140 2.841 1.00 91.81 219 TYR A O 1
ATOM 1838 N N . PHE A 1 220 ? 9.452 0.255 5.039 1.00 91.12 220 PHE A N 1
ATOM 1839 C CA . PHE A 1 220 ? 10.013 1.561 5.352 1.00 91.12 220 PHE A CA 1
ATOM 1840 C C . PHE A 1 220 ? 10.174 1.642 6.877 1.00 91.12 220 PHE A C 1
ATOM 1842 O O . PHE A 1 220 ? 9.595 0.831 7.606 1.00 91.12 220 PHE A O 1
ATOM 1849 N N . ASN A 1 221 ? 10.953 2.609 7.362 1.00 87.38 221 ASN A N 1
ATOM 1850 C CA . ASN A 1 221 ? 11.161 2.788 8.797 1.00 87.38 221 ASN A CA 1
ATOM 1851 C C . ASN A 1 221 ? 9.823 3.035 9.519 1.00 87.38 221 ASN A C 1
ATOM 1853 O O . ASN A 1 221 ? 9.061 3.912 9.121 1.00 87.38 221 ASN A O 1
ATOM 1857 N N . GLY A 1 222 ? 9.523 2.256 10.557 1.00 88.12 222 GLY A N 1
ATOM 1858 C CA . GLY A 1 222 ? 8.247 2.351 11.270 1.00 88.12 222 GLY A CA 1
ATOM 1859 C C . GLY A 1 222 ? 7.065 1.601 10.628 1.00 88.12 222 GLY A C 1
ATOM 1860 O O . GLY A 1 222 ? 5.957 1.675 11.164 1.00 88.12 222 GLY A O 1
ATOM 1861 N N . HIS A 1 223 ? 7.262 0.857 9.529 1.00 95.00 223 HIS A N 1
ATOM 1862 C CA . HIS A 1 223 ? 6.237 -0.048 8.986 1.00 95.00 223 HIS A CA 1
ATOM 1863 C C . HIS A 1 223 ? 5.910 -1.155 9.991 1.00 95.00 223 HIS A C 1
ATOM 1865 O O . HIS A 1 223 ? 6.773 -1.966 10.305 1.00 95.00 223 HIS A O 1
ATOM 1871 N N . ASN A 1 224 ? 4.661 -1.239 10.432 1.00 96.12 224 ASN A N 1
ATOM 1872 C CA . ASN A 1 224 ? 4.169 -2.268 11.345 1.00 96.12 224 ASN A CA 1
ATOM 1873 C C . ASN A 1 224 ? 2.802 -2.794 10.904 1.00 96.12 224 ASN A C 1
ATOM 1875 O O . ASN A 1 224 ? 2.142 -2.222 10.036 1.00 96.12 224 ASN A O 1
ATOM 1879 N N . VAL A 1 225 ? 2.393 -3.888 11.537 1.00 97.19 225 VAL A N 1
ATOM 1880 C CA . VAL A 1 225 ? 1.124 -4.563 11.291 1.00 97.19 225 VAL A CA 1
ATOM 1881 C C . VAL A 1 225 ? 0.287 -4.499 12.562 1.00 97.19 225 VAL A C 1
ATOM 1883 O O . VAL A 1 225 ? 0.780 -4.855 13.631 1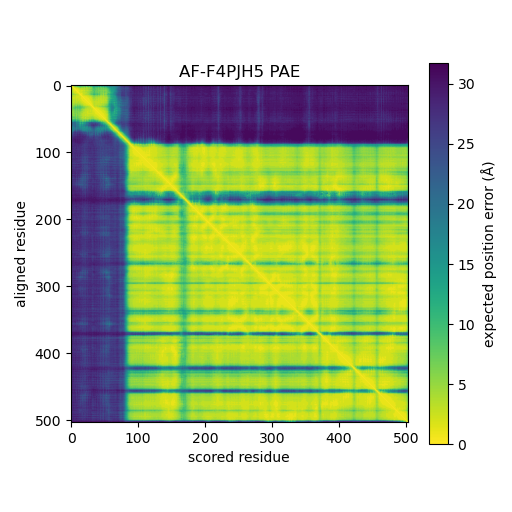.00 97.19 225 VAL A O 1
ATOM 1886 N N . ILE A 1 226 ? -0.964 -4.060 12.444 1.00 98.25 226 ILE A N 1
ATOM 1887 C CA . ILE A 1 226 ? -1.977 -4.050 13.505 1.00 98.25 226 ILE A CA 1
ATOM 1888 C C . ILE A 1 226 ? -2.876 -5.262 13.280 1.00 98.25 226 ILE A C 1
ATOM 1890 O O . ILE A 1 226 ? -3.456 -5.397 12.212 1.00 98.25 226 ILE A O 1
ATOM 1894 N N . ILE A 1 227 ? -2.975 -6.163 14.244 1.00 98.31 227 ILE A N 1
ATOM 1895 C CA . ILE A 1 227 ? -3.545 -7.499 14.066 1.00 98.31 227 ILE A CA 1
ATOM 1896 C C . ILE A 1 227 ? -4.658 -7.693 15.093 1.00 98.31 227 ILE A C 1
ATOM 1898 O O . ILE A 1 227 ? -4.484 -7.342 16.262 1.00 98.31 227 ILE A O 1
ATOM 1902 N N . ASP A 1 228 ? -5.808 -8.221 14.664 1.00 97.81 228 ASP A N 1
ATOM 1903 C CA . ASP A 1 228 ? -6.894 -8.564 15.591 1.00 97.81 228 ASP A CA 1
ATOM 1904 C C . ASP A 1 228 ? -6.366 -9.585 16.604 1.00 97.81 228 ASP A C 1
ATOM 1906 O O . ASP A 1 228 ? -5.729 -10.574 16.238 1.00 97.81 228 ASP A O 1
ATOM 1910 N N . ARG A 1 229 ? -6.604 -9.369 17.898 1.00 97.44 229 ARG A N 1
ATOM 1911 C CA . ARG A 1 229 ? -6.140 -10.297 18.933 1.00 97.44 229 ARG A CA 1
ATOM 1912 C C . ARG A 1 229 ? -6.727 -11.700 18.749 1.00 97.44 229 ARG A C 1
ATOM 1914 O O . ARG A 1 229 ? -6.097 -12.680 19.159 1.00 97.44 229 ARG A O 1
ATOM 1921 N N . ARG A 1 230 ? -7.907 -11.797 18.128 1.00 96.38 230 ARG A N 1
ATOM 1922 C CA . ARG A 1 230 ? -8.579 -13.041 17.743 1.00 96.38 230 ARG A CA 1
ATOM 1923 C C . ARG A 1 230 ? -8.151 -13.455 16.339 1.00 96.38 230 ARG A C 1
ATOM 1925 O O . ARG A 1 230 ? -8.029 -12.629 15.442 1.00 96.38 230 ARG A O 1
ATOM 1932 N N . HIS A 1 231 ? -8.017 -14.758 16.127 1.00 95.88 231 HIS A N 1
ATOM 1933 C CA . HIS A 1 231 ? -7.814 -15.324 14.797 1.00 95.88 231 HIS A CA 1
ATOM 1934 C C . HIS A 1 231 ? -9.149 -15.378 14.040 1.00 95.88 231 HIS A C 1
ATOM 1936 O O . HIS A 1 231 ? -9.905 -16.340 14.185 1.00 95.88 231 HIS A O 1
ATOM 1942 N N . VAL A 1 232 ? -9.455 -14.307 13.309 1.00 94.81 232 VAL A N 1
ATOM 1943 C CA . VAL A 1 232 ? -10.670 -14.150 12.493 1.00 94.81 232 VAL A CA 1
ATOM 1944 C C . VAL A 1 232 ? -10.300 -13.715 11.082 1.00 94.81 232 VAL A C 1
ATOM 1946 O O . VAL A 1 232 ? -9.359 -12.942 10.924 1.00 94.81 232 VAL A O 1
ATOM 1949 N N . ASP A 1 233 ? -11.040 -14.178 10.080 1.00 95.25 233 ASP A N 1
ATOM 1950 C CA . ASP A 1 233 ? -10.759 -13.879 8.675 1.00 95.25 233 ASP A CA 1
ATOM 1951 C C . ASP A 1 233 ? -10.827 -12.373 8.364 1.00 95.25 233 ASP A C 1
ATOM 1953 O O . ASP A 1 233 ? -11.560 -11.594 8.985 1.00 95.25 233 ASP A O 1
ATOM 1957 N N . GLN A 1 234 ? -10.042 -11.953 7.374 1.00 94.38 234 GLN A N 1
ATOM 1958 C CA . GLN A 1 234 ? -10.044 -10.592 6.852 1.00 94.38 234 GLN A CA 1
ATOM 1959 C C . GLN A 1 234 ? -11.332 -10.355 6.053 1.00 94.38 234 GLN A C 1
ATOM 1961 O O . GLN A 1 234 ? -11.463 -10.810 4.918 1.00 94.38 234 GLN A O 1
ATOM 1966 N N . HIS A 1 235 ? -12.241 -9.562 6.618 1.00 95.00 235 HIS A N 1
ATOM 1967 C CA . HIS A 1 235 ? -13.444 -9.078 5.943 1.00 95.00 235 HIS A CA 1
ATOM 1968 C C . HIS A 1 235 ? -13.564 -7.563 6.065 1.00 95.00 235 HIS A C 1
ATOM 1970 O O . HIS A 1 235 ? -13.381 -7.007 7.150 1.00 95.00 235 HIS A O 1
ATOM 1976 N N . LEU A 1 236 ? -13.881 -6.896 4.950 1.00 96.25 236 LEU A N 1
ATOM 1977 C CA . LEU A 1 236 ? -14.134 -5.459 4.948 1.00 96.25 236 LEU A CA 1
ATOM 1978 C C . LEU A 1 236 ? -15.580 -5.200 5.373 1.00 96.25 236 LEU A C 1
ATOM 1980 O O . LEU A 1 236 ? -16.523 -5.677 4.744 1.00 96.25 236 LEU A O 1
ATOM 1984 N N . THR A 1 237 ? -15.744 -4.431 6.443 1.00 96.19 237 THR A N 1
ATOM 1985 C CA . THR A 1 237 ? -17.045 -4.074 7.026 1.00 96.19 237 THR A CA 1
ATOM 1986 C C . THR A 1 237 ? -17.054 -2.602 7.442 1.00 96.19 237 THR A C 1
ATOM 1988 O O . THR A 1 237 ? -16.035 -1.914 7.334 1.00 96.19 237 THR A O 1
ATOM 1991 N N . ILE A 1 238 ? -18.187 -2.106 7.950 1.00 96.44 238 ILE A N 1
ATOM 1992 C CA . ILE A 1 238 ? -18.233 -0.779 8.580 1.00 96.44 238 ILE A CA 1
ATOM 1993 C C . ILE A 1 238 ? -17.242 -0.671 9.747 1.00 96.44 238 ILE A C 1
ATOM 1995 O O . ILE A 1 238 ? -16.598 0.365 9.900 1.00 96.44 238 ILE A O 1
ATOM 1999 N N . ASP A 1 239 ? -17.047 -1.751 10.510 1.00 97.31 239 ASP A N 1
ATOM 2000 C CA . ASP A 1 239 ? -16.106 -1.764 11.630 1.00 97.31 239 ASP A CA 1
ATOM 2001 C C . ASP A 1 239 ? -14.674 -1.555 11.148 1.00 97.31 239 ASP A C 1
ATOM 2003 O O . ASP A 1 239 ? -13.925 -0.839 11.797 1.00 97.31 239 ASP A O 1
ATOM 2007 N N . THR A 1 240 ? -14.306 -2.064 9.967 1.00 97.94 240 THR A N 1
ATOM 2008 C CA . THR A 1 240 ? -12.994 -1.775 9.372 1.00 97.94 240 THR A CA 1
ATOM 2009 C C . THR A 1 240 ? -12.777 -0.271 9.196 1.00 97.94 240 THR A C 1
ATOM 2011 O O . THR A 1 240 ? -11.706 0.240 9.504 1.00 97.94 240 THR A O 1
ATOM 2014 N N . ILE A 1 241 ? -13.787 0.456 8.713 1.00 98.56 241 ILE A N 1
ATOM 2015 C CA . ILE A 1 241 ? -13.699 1.906 8.482 1.00 98.56 241 ILE A CA 1
ATOM 2016 C C . ILE A 1 241 ? -13.573 2.648 9.818 1.00 98.56 241 ILE A C 1
ATOM 2018 O O . ILE A 1 241 ? -12.688 3.492 9.969 1.00 98.56 241 ILE A O 1
ATOM 2022 N N . LYS A 1 242 ? -14.417 2.288 10.792 1.00 98.31 242 LYS A N 1
ATOM 2023 C CA . LYS A 1 242 ? -14.402 2.847 12.151 1.00 98.31 242 LYS A CA 1
ATOM 2024 C C . LYS A 1 242 ? -13.068 2.618 12.854 1.00 98.31 242 LYS A C 1
ATOM 2026 O O . LYS A 1 242 ? -12.494 3.549 13.406 1.00 98.31 242 LYS A O 1
ATOM 2031 N N . GLU A 1 243 ? -12.553 1.394 12.788 1.00 98.25 243 GLU A N 1
ATOM 2032 C CA . GLU A 1 243 ? -11.278 0.999 13.388 1.00 98.25 243 GLU A CA 1
ATOM 2033 C C . GLU A 1 243 ? -10.109 1.783 12.779 1.00 98.25 243 GLU A C 1
ATOM 2035 O O . GLU A 1 243 ? -9.292 2.334 13.514 1.00 98.25 243 GLU A O 1
ATOM 2040 N N . LEU A 1 244 ? -10.044 1.898 11.446 1.00 98.62 244 LEU A N 1
ATOM 2041 C CA . LEU A 1 244 ? -9.009 2.681 10.762 1.00 98.62 244 LEU A CA 1
ATOM 2042 C C . LEU A 1 244 ? -9.019 4.152 11.207 1.00 98.62 244 LEU A C 1
ATOM 2044 O O . LEU A 1 244 ? -7.965 4.699 11.533 1.00 98.62 244 LEU A O 1
ATOM 2048 N N . LEU A 1 245 ? -10.194 4.785 11.238 1.00 98.50 245 LEU A N 1
ATOM 2049 C CA . LEU A 1 245 ? -10.328 6.197 11.603 1.00 98.50 245 LEU A CA 1
ATOM 2050 C C . LEU A 1 245 ? -10.073 6.453 13.095 1.00 98.50 245 LEU A C 1
ATOM 2052 O O . LEU A 1 245 ? -9.427 7.443 13.424 1.00 98.50 245 LEU A O 1
ATOM 2056 N N . ASP A 1 246 ? -10.510 5.562 13.987 1.00 97.94 246 ASP A N 1
ATOM 2057 C CA . ASP A 1 246 ? -10.237 5.633 15.431 1.00 97.94 246 ASP A CA 1
ATOM 2058 C C . ASP A 1 246 ? -8.738 5.525 15.742 1.00 97.94 246 ASP A C 1
ATOM 2060 O O . ASP A 1 246 ? -8.183 6.324 16.500 1.00 97.94 246 ASP A O 1
ATOM 2064 N N . ILE A 1 247 ? -8.039 4.588 15.094 1.00 97.50 247 ILE A N 1
ATOM 2065 C CA . ILE A 1 247 ? -6.587 4.453 15.262 1.00 97.50 247 ILE A CA 1
ATOM 2066 C C . ILE A 1 247 ? -5.876 5.719 14.765 1.00 97.50 247 ILE A C 1
ATOM 2068 O O . ILE A 1 247 ? -4.964 6.213 15.423 1.00 97.50 247 ILE A O 1
ATOM 2072 N N . CYS A 1 248 ? -6.296 6.278 13.630 1.00 97.62 248 CYS A N 1
ATOM 2073 C CA . CYS A 1 248 ? -5.732 7.524 13.117 1.00 97.62 248 CYS A CA 1
ATOM 2074 C C . CYS A 1 248 ? -6.050 8.743 14.001 1.00 97.62 248 CYS A C 1
ATOM 2076 O O . CYS A 1 248 ? -5.212 9.632 14.110 1.00 97.62 248 CYS A O 1
ATOM 2078 N N . GLU A 1 249 ? -7.214 8.794 14.650 1.00 96.62 249 GLU A N 1
ATOM 2079 C CA . GLU A 1 249 ? -7.569 9.867 15.592 1.00 96.62 249 GLU A CA 1
ATOM 2080 C C . GLU A 1 249 ? -6.657 9.855 16.826 1.00 96.62 249 GLU A C 1
ATOM 2082 O O . GLU A 1 249 ? -6.144 10.895 17.238 1.00 96.62 249 GLU A O 1
ATOM 2087 N N . THR A 1 250 ? -6.403 8.667 17.385 1.00 94.44 250 THR A N 1
ATOM 2088 C CA . THR A 1 250 ? -5.495 8.494 18.537 1.00 94.44 250 THR A CA 1
ATOM 2089 C C . THR A 1 250 ? -4.020 8.671 18.167 1.00 94.44 250 THR A C 1
ATOM 2091 O O . THR A 1 250 ? -3.189 8.968 19.030 1.00 94.44 250 THR A O 1
ATOM 2094 N N . MET A 1 251 ? -3.686 8.542 16.879 1.00 95.00 251 MET A N 1
ATOM 2095 C CA . MET A 1 251 ? -2.343 8.726 16.334 1.00 95.00 251 MET A CA 1
ATOM 2096 C C . MET A 1 251 ? -2.352 9.736 15.172 1.00 95.00 251 MET A C 1
ATOM 2098 O O . MET A 1 251 ? -2.186 9.343 14.015 1.00 95.00 251 MET A O 1
ATOM 2102 N N . PRO A 1 252 ? -2.522 11.045 15.438 1.00 94.50 252 PRO A N 1
ATOM 2103 C CA . PRO A 1 252 ? -2.571 12.053 14.384 1.00 94.50 252 PRO A CA 1
ATOM 2104 C C . PRO A 1 252 ? -1.352 11.998 13.449 1.00 94.50 252 PRO A C 1
ATOM 2106 O O . PRO A 1 252 ? -0.233 11.712 13.874 1.00 94.50 252 PRO A O 1
ATOM 2109 N N . GLY A 1 253 ? -1.580 12.204 12.151 1.00 93.50 253 GLY A N 1
ATOM 2110 C CA . GLY A 1 253 ? -0.580 12.084 11.087 1.00 93.50 253 GLY A CA 1
ATOM 2111 C C . GLY A 1 253 ? -0.196 10.647 10.714 1.00 93.50 253 GLY A C 1
ATOM 2112 O O . GLY A 1 253 ? 0.514 10.458 9.725 1.00 93.50 253 GLY A O 1
ATOM 2113 N N . TYR A 1 254 ? -0.653 9.639 11.456 1.00 95.62 254 TYR A N 1
ATOM 2114 C CA . TYR A 1 254 ? -0.341 8.236 11.210 1.00 95.62 254 TYR A CA 1
ATOM 2115 C C . TYR A 1 254 ? -1.260 7.607 10.165 1.00 95.62 254 TYR A C 1
ATOM 2117 O O . TYR A 1 254 ? -2.461 7.881 10.133 1.00 95.62 254 TYR A O 1
ATOM 2125 N N . LYS A 1 255 ? -0.700 6.735 9.317 1.00 97.69 255 LYS A N 1
ATOM 2126 C CA . LYS A 1 255 ? -1.447 6.106 8.224 1.00 97.69 255 LYS A CA 1
ATOM 2127 C C . LYS A 1 255 ? -1.760 4.666 8.580 1.00 97.69 255 LYS A C 1
ATOM 2129 O O . LYS A 1 255 ? -0.849 3.894 8.888 1.00 97.69 255 LYS A O 1
ATOM 2134 N N . VAL A 1 256 ? -3.037 4.308 8.499 1.00 98.50 256 VAL A N 1
ATOM 2135 C CA . VAL A 1 256 ? -3.527 2.944 8.729 1.00 98.50 256 VAL A CA 1
ATOM 2136 C C . VAL A 1 256 ? -4.257 2.481 7.484 1.00 98.50 256 VAL A C 1
ATOM 2138 O O . VAL A 1 256 ? -5.133 3.170 6.968 1.00 98.50 256 VAL A O 1
ATOM 2141 N N . ALA A 1 257 ? -3.865 1.322 6.980 1.00 98.25 257 ALA A N 1
ATOM 2142 C CA . ALA A 1 257 ? -4.270 0.817 5.689 1.00 98.25 257 ALA A CA 1
ATOM 2143 C C . ALA A 1 257 ? -4.772 -0.621 5.791 1.00 98.25 257 ALA A C 1
ATOM 2145 O O . ALA A 1 257 ? -4.182 -1.461 6.465 1.00 98.25 257 ALA A O 1
ATOM 2146 N N . SER A 1 258 ? -5.836 -0.926 5.062 1.00 97.56 258 SER A N 1
ATOM 2147 C CA . SER A 1 258 ? -6.372 -2.273 4.929 1.00 97.56 258 SER A CA 1
ATOM 2148 C C . SER A 1 258 ? -6.252 -2.718 3.476 1.00 97.56 258 SER A C 1
ATOM 2150 O O . SER A 1 258 ? -6.674 -2.010 2.555 1.00 97.56 258 SER A O 1
ATOM 2152 N N . ASN A 1 259 ? -5.674 -3.901 3.258 1.00 95.56 259 ASN A N 1
ATOM 2153 C CA . ASN A 1 259 ? -5.803 -4.578 1.969 1.00 95.56 259 ASN A CA 1
ATOM 2154 C C . ASN A 1 259 ? -7.265 -5.011 1.751 1.00 95.56 259 ASN A C 1
ATOM 2156 O O . ASN A 1 259 ? -8.101 -4.956 2.651 1.00 95.56 259 ASN A O 1
ATOM 2160 N N . SER A 1 260 ? -7.573 -5.473 0.544 1.00 92.62 260 SER A N 1
ATOM 2161 C CA . SER A 1 260 ? -8.865 -6.088 0.228 1.00 92.62 260 SER A CA 1
ATOM 2162 C C . SER A 1 260 ? -9.171 -7.346 1.040 1.00 92.62 260 SER A C 1
ATOM 2164 O O . SER A 1 260 ? -8.258 -8.046 1.468 1.00 92.62 260 SER A O 1
ATOM 2166 N N . ASP A 1 261 ? -10.451 -7.712 1.106 1.00 93.00 261 ASP A N 1
ATOM 2167 C CA . ASP A 1 261 ? -10.931 -8.999 1.633 1.00 93.00 261 ASP A CA 1
ATOM 2168 C C . ASP A 1 261 ? -11.101 -10.087 0.556 1.00 93.00 261 ASP A C 1
ATOM 2170 O O . ASP A 1 261 ? -11.823 -11.067 0.746 1.00 93.00 261 ASP A O 1
ATOM 2174 N N . ARG A 1 262 ? -10.460 -9.909 -0.604 1.00 90.94 262 ARG A N 1
ATOM 2175 C CA . ARG A 1 262 ? -10.475 -10.864 -1.715 1.00 90.94 262 ARG A CA 1
ATOM 2176 C C . ARG A 1 262 ? -9.063 -11.319 -2.064 1.00 90.94 262 ARG A C 1
ATOM 2178 O O . ARG A 1 262 ? -8.104 -10.552 -1.949 1.00 90.94 262 ARG A O 1
ATOM 2185 N N . ASP A 1 263 ? -8.961 -12.570 -2.501 1.00 84.62 263 ASP A N 1
ATOM 2186 C CA . ASP A 1 263 ? -7.737 -13.114 -3.089 1.00 84.62 263 ASP A CA 1
ATOM 2187 C C . ASP A 1 263 ? -7.474 -12.459 -4.457 1.00 84.62 263 ASP A C 1
ATOM 2189 O O . ASP A 1 263 ? -8.398 -12.000 -5.128 1.00 84.62 263 ASP A O 1
ATOM 2193 N N . GLY A 1 264 ? -6.210 -12.383 -4.869 1.00 79.50 264 GLY A N 1
ATOM 2194 C CA . GLY A 1 264 ? -5.807 -11.765 -6.139 1.00 79.50 264 GLY A CA 1
ATOM 2195 C C . GLY A 1 264 ? -5.601 -10.245 -6.111 1.00 79.50 264 GLY A C 1
ATOM 2196 O O . GLY A 1 264 ? -5.062 -9.685 -7.063 1.00 79.50 264 GLY A O 1
ATOM 2197 N N . THR A 1 265 ? -5.959 -9.553 -5.024 1.00 81.44 265 THR A N 1
ATOM 2198 C CA . THR A 1 265 ? -5.907 -8.075 -4.927 1.00 81.44 265 THR A CA 1
ATOM 2199 C C . THR A 1 265 ? -4.886 -7.540 -3.914 1.00 81.44 265 THR A C 1
ATOM 2201 O O . THR A 1 265 ? -5.025 -6.430 -3.403 1.00 81.44 265 THR A O 1
ATOM 2204 N N . GLY A 1 266 ? -3.824 -8.305 -3.639 1.00 78.12 266 GLY A N 1
ATOM 2205 C CA . GLY A 1 266 ? -2.694 -7.865 -2.800 1.00 78.12 266 GLY A CA 1
ATOM 2206 C C . GLY A 1 266 ? -2.742 -8.326 -1.344 1.00 78.12 266 GLY A C 1
ATOM 2207 O O . GLY A 1 266 ? -1.781 -8.111 -0.606 1.00 78.12 266 GLY A O 1
ATOM 2208 N N . ALA A 1 267 ? -3.824 -8.983 -0.922 1.00 77.38 267 ALA A N 1
ATOM 2209 C CA . ALA A 1 267 ? -3.916 -9.591 0.399 1.00 77.38 267 ALA A CA 1
ATOM 2210 C C . ALA A 1 267 ? -3.112 -10.899 0.444 1.00 77.38 267 ALA A C 1
ATOM 2212 O O . ALA A 1 267 ? -3.438 -11.865 -0.238 1.00 77.38 267 ALA A O 1
ATOM 2213 N N . THR A 1 268 ? -2.046 -10.930 1.245 1.00 73.69 268 THR A N 1
ATOM 2214 C CA . THR A 1 268 ? -1.166 -12.105 1.381 1.00 73.69 268 THR A CA 1
ATOM 2215 C C . THR A 1 268 ? -1.554 -13.030 2.537 1.00 73.69 268 THR A C 1
ATOM 2217 O O . THR A 1 268 ? -1.096 -14.168 2.581 1.00 73.69 268 THR A O 1
ATOM 2220 N N . ASN A 1 269 ? -2.400 -12.572 3.465 1.00 83.06 269 ASN A N 1
ATOM 2221 C CA . ASN A 1 269 ? -2.984 -13.386 4.531 1.00 83.06 269 ASN A CA 1
ATOM 2222 C C . ASN A 1 269 ? -4.448 -12.979 4.751 1.00 83.06 269 ASN A C 1
ATOM 2224 O O . ASN A 1 269 ? -4.719 -11.943 5.350 1.00 83.06 269 ASN A O 1
ATOM 2228 N N . LEU A 1 270 ? -5.383 -13.789 4.255 1.00 89.31 270 LEU A N 1
ATOM 2229 C CA . LEU A 1 270 ? -6.822 -13.556 4.426 1.00 89.31 270 LEU A CA 1
ATOM 2230 C C . LEU A 1 270 ? -7.406 -14.248 5.665 1.00 89.31 270 LEU A C 1
ATOM 2232 O O . LEU A 1 270 ? -8.534 -13.954 6.034 1.00 89.31 270 LEU A O 1
ATOM 2236 N N . LEU A 1 271 ? -6.645 -15.132 6.316 1.00 91.31 271 LEU A N 1
ATOM 2237 C CA . LEU A 1 271 ? -7.126 -15.958 7.432 1.00 91.31 271 LEU A CA 1
ATOM 2238 C C . LEU A 1 271 ? -7.034 -15.255 8.792 1.00 91.31 271 LEU A C 1
ATOM 2240 O O . LEU A 1 271 ? -7.488 -15.770 9.808 1.00 91.31 271 LEU A O 1
ATOM 2244 N N . HIS A 1 272 ? -6.377 -14.096 8.847 1.00 94.81 272 HIS A N 1
ATOM 2245 C CA . HIS A 1 272 ? -6.271 -13.324 10.077 1.00 94.81 272 HIS A CA 1
ATOM 2246 C C . HIS A 1 272 ? -6.313 -11.831 9.767 1.00 94.81 272 HIS A C 1
ATOM 2248 O O . HIS A 1 272 ? -5.412 -11.293 9.119 1.00 94.81 272 HIS A O 1
ATOM 2254 N N . ARG A 1 273 ? -7.375 -11.179 10.239 1.00 96.44 273 ARG A N 1
ATOM 2255 C CA . ARG A 1 273 ? -7.653 -9.758 10.096 1.00 96.44 273 ARG A CA 1
ATOM 2256 C C . ARG A 1 273 ? -6.498 -8.905 10.602 1.00 96.44 273 ARG A C 1
ATOM 2258 O O . ARG A 1 273 ? -6.096 -9.008 11.764 1.00 96.44 273 ARG A O 1
ATOM 2265 N N . HIS A 1 274 ? -5.975 -8.061 9.721 1.00 97.19 274 HIS A N 1
ATOM 2266 C CA . HIS A 1 274 ? -4.864 -7.175 10.031 1.00 97.19 274 HIS A CA 1
ATOM 2267 C C . HIS A 1 274 ? -4.831 -5.941 9.122 1.00 97.19 274 HIS A C 1
ATOM 2269 O O . HIS A 1 274 ? -5.307 -5.953 7.986 1.00 97.19 274 HIS A O 1
ATOM 2275 N N . TYR A 1 275 ? -4.200 -4.884 9.622 1.00 98.00 275 TYR A N 1
ATOM 2276 C CA . TYR A 1 275 ? -3.972 -3.614 8.948 1.00 98.00 275 TYR A CA 1
ATOM 2277 C C . TYR A 1 275 ? -2.474 -3.344 8.843 1.00 98.00 275 TYR A C 1
ATOM 2279 O O . TYR A 1 275 ? -1.696 -3.702 9.725 1.00 98.00 275 TYR A O 1
ATOM 2287 N N . GLN A 1 276 ? -2.070 -2.704 7.755 1.00 97.62 276 GLN A N 1
ATOM 2288 C CA . GLN A 1 276 ? -0.718 -2.205 7.548 1.00 97.62 276 GLN A CA 1
ATOM 2289 C C . GLN A 1 276 ? -0.658 -0.755 8.018 1.00 97.62 276 GLN A C 1
ATOM 2291 O O . GLN A 1 276 ? -1.554 0.025 7.704 1.00 97.62 276 GLN A O 1
ATOM 2296 N N . ALA A 1 277 ? 0.377 -0.365 8.754 1.00 97.31 277 ALA A N 1
ATOM 2297 C CA . ALA A 1 277 ? 0.447 0.982 9.304 1.00 97.31 277 ALA A CA 1
ATOM 2298 C C . ALA A 1 277 ? 1.870 1.538 9.377 1.00 97.31 277 ALA A C 1
ATOM 2300 O O . ALA A 1 277 ? 2.858 0.799 9.341 1.00 97.31 277 ALA A O 1
ATOM 2301 N N . GLY A 1 278 ? 1.976 2.860 9.498 1.00 95.44 278 GLY A N 1
ATOM 2302 C CA . GLY A 1 278 ? 3.250 3.530 9.728 1.00 95.44 278 GLY A CA 1
ATOM 2303 C C . GLY A 1 278 ? 3.198 5.049 9.568 1.00 95.44 278 GLY A C 1
ATOM 2304 O O . GLY A 1 278 ? 2.278 5.602 8.962 1.00 95.44 278 GLY A O 1
ATOM 2305 N N . ASP A 1 279 ? 4.214 5.724 10.110 1.00 93.69 279 ASP A N 1
ATOM 2306 C CA . ASP A 1 279 ? 4.387 7.177 9.982 1.00 93.69 279 ASP A CA 1
ATOM 2307 C C . ASP A 1 279 ? 5.134 7.494 8.683 1.00 93.69 279 ASP A C 1
ATOM 2309 O O . ASP A 1 279 ? 6.335 7.765 8.666 1.00 93.69 279 ASP A O 1
ATOM 2313 N N . TYR A 1 280 ? 4.434 7.340 7.561 1.00 94.19 280 TYR A N 1
ATOM 2314 C CA . TYR A 1 280 ? 5.015 7.485 6.232 1.00 94.19 280 TYR A CA 1
ATOM 2315 C C . TYR A 1 280 ? 4.169 8.404 5.348 1.00 94.19 280 TYR A C 1
ATOM 2317 O O . TYR A 1 280 ? 2.940 8.451 5.443 1.00 94.19 280 TYR A O 1
ATOM 2325 N N . HIS A 1 281 ? 4.845 9.160 4.486 1.00 92.94 281 HIS A N 1
ATOM 2326 C CA . HIS A 1 281 ? 4.228 10.098 3.554 1.00 92.94 281 HIS A CA 1
ATOM 2327 C C . HIS A 1 281 ? 4.014 9.399 2.212 1.00 92.94 281 HIS A C 1
ATOM 2329 O O . HIS A 1 281 ? 4.908 9.355 1.372 1.00 92.94 281 HIS A O 1
ATOM 2335 N N . PHE A 1 282 ? 2.838 8.798 2.028 1.00 97.12 282 PHE A N 1
ATOM 2336 C CA . PHE A 1 282 ? 2.520 8.098 0.786 1.00 97.12 282 PHE A CA 1
ATOM 2337 C C . PHE A 1 282 ? 2.176 9.061 -0.351 1.00 97.12 282 PHE A C 1
ATOM 2339 O O . PHE A 1 282 ? 1.486 10.058 -0.138 1.00 97.12 282 PHE A O 1
ATOM 2346 N N . ALA A 1 283 ? 2.595 8.712 -1.571 1.00 98.00 283 ALA A N 1
ATOM 2347 C CA . ALA A 1 283 ? 2.448 9.555 -2.755 1.00 98.00 283 ALA A CA 1
ATOM 2348 C C . ALA A 1 283 ? 0.988 9.932 -3.045 1.00 98.00 283 ALA A C 1
ATOM 2350 O O . ALA A 1 283 ? 0.715 11.063 -3.433 1.00 98.00 283 ALA A O 1
ATOM 2351 N N . VAL A 1 284 ? 0.041 9.016 -2.808 1.00 98.31 284 VAL A N 1
ATOM 2352 C CA . VAL A 1 284 ? -1.390 9.261 -3.058 1.00 98.31 284 VAL A CA 1
ATOM 2353 C C . VAL A 1 284 ? -1.944 10.479 -2.300 1.00 98.31 284 VAL A C 1
ATOM 2355 O O . VAL A 1 284 ? -2.826 11.156 -2.818 1.00 98.31 284 VAL A O 1
ATOM 2358 N N . PHE A 1 285 ? -1.399 10.829 -1.128 1.00 97.44 285 PHE A N 1
ATOM 2359 C CA . PHE A 1 285 ? -1.846 12.011 -0.374 1.00 97.44 285 PHE A CA 1
ATOM 2360 C C . PHE A 1 285 ? -1.424 13.345 -1.013 1.00 97.44 285 PHE A C 1
ATOM 2362 O O . PHE A 1 285 ? -1.968 14.383 -0.649 1.00 97.44 285 PHE A O 1
ATOM 2369 N N . TYR A 1 286 ? -0.500 13.325 -1.978 1.00 97.44 286 TYR A N 1
ATOM 2370 C CA . TYR A 1 286 ? -0.095 14.495 -2.765 1.00 97.44 286 TYR A CA 1
ATOM 2371 C C . TYR A 1 286 ? -0.891 14.634 -4.072 1.00 97.44 286 TYR A C 1
ATOM 2373 O O . TYR A 1 286 ? -0.718 15.614 -4.798 1.00 97.44 286 TYR A O 1
ATOM 2381 N N . ALA A 1 287 ? -1.740 13.655 -4.406 1.00 97.94 287 ALA A N 1
ATOM 2382 C CA . ALA A 1 287 ? -2.491 13.664 -5.651 1.00 97.94 287 ALA A CA 1
ATOM 2383 C C . ALA A 1 287 ? -3.519 14.801 -5.679 1.00 97.94 287 ALA A C 1
ATOM 2385 O O . ALA A 1 287 ? -4.260 15.037 -4.725 1.00 97.94 287 ALA A O 1
ATOM 2386 N N . GLN A 1 288 ? -3.574 15.497 -6.812 1.00 97.62 288 GLN A N 1
ATOM 2387 C CA . GLN A 1 288 ? -4.533 16.573 -7.033 1.00 97.62 288 GLN A CA 1
ATOM 2388 C C . GLN A 1 288 ? -5.947 16.025 -7.232 1.00 97.62 288 GLN A C 1
ATOM 2390 O O . GLN A 1 288 ? -6.140 14.896 -7.682 1.00 97.62 288 GLN A O 1
ATOM 2395 N N . THR A 1 289 ? -6.953 16.851 -6.962 1.00 97.94 289 THR A N 1
ATOM 2396 C CA . THR A 1 289 ? -8.345 16.523 -7.277 1.00 97.94 289 THR A CA 1
ATOM 2397 C C . THR A 1 289 ? -8.571 16.555 -8.787 1.00 97.94 289 THR A C 1
ATOM 2399 O O . THR A 1 289 ? -8.328 17.571 -9.433 1.00 97.94 289 THR A O 1
ATOM 2402 N N . LYS A 1 290 ? -9.093 15.461 -9.343 1.00 96.62 290 LYS A N 1
ATOM 2403 C CA . LYS A 1 290 ? -9.593 15.377 -10.721 1.00 96.62 290 LYS A CA 1
ATOM 2404 C C . LYS A 1 290 ? -11.044 15.841 -10.828 1.00 96.62 290 LYS A C 1
ATOM 2406 O O . LYS A 1 290 ? -11.385 16.582 -11.744 1.00 96.62 290 LYS A O 1
ATOM 2411 N N . LYS A 1 291 ? -11.896 15.411 -9.893 1.00 98.25 291 LYS A N 1
ATOM 2412 C CA . LYS A 1 291 ? -13.299 15.840 -9.772 1.00 98.25 291 LYS A CA 1
ATOM 2413 C C . LYS A 1 291 ? -13.742 15.787 -8.312 1.00 98.25 291 LYS A C 1
ATOM 2415 O O . LYS A 1 291 ? -13.305 14.906 -7.573 1.00 98.25 291 LYS A O 1
ATOM 2420 N N . GLU A 1 292 ? -14.587 16.726 -7.902 1.00 98.50 292 GLU A N 1
ATOM 2421 C CA . GLU A 1 292 ? -15.059 16.868 -6.522 1.00 98.50 292 GLU A CA 1
ATOM 2422 C C . GLU A 1 292 ? -16.578 16.668 -6.427 1.00 98.50 292 GLU A C 1
ATOM 2424 O O . GLU A 1 292 ? -17.329 17.061 -7.321 1.00 98.50 292 GLU A O 1
ATOM 2429 N N . TYR A 1 293 ? -17.017 16.050 -5.333 1.00 98.50 293 TYR A N 1
ATOM 2430 C CA . TYR A 1 293 ? -18.410 15.845 -4.950 1.00 98.50 293 TYR A CA 1
ATOM 2431 C C . TYR A 1 293 ? -18.576 16.150 -3.457 1.00 98.50 293 TYR A C 1
ATOM 2433 O O . TYR A 1 293 ? -17.607 16.132 -2.699 1.00 98.50 293 TYR A O 1
ATOM 2441 N N . HIS A 1 294 ? -19.817 16.346 -3.010 1.00 97.62 294 HIS A N 1
ATOM 2442 C CA . HIS A 1 294 ? -20.133 16.582 -1.598 1.00 97.62 294 HIS A CA 1
ATOM 2443 C C . HIS A 1 294 ? -21.262 15.667 -1.113 1.00 97.62 294 HIS A C 1
ATOM 2445 O O . HIS A 1 294 ? -22.210 15.389 -1.860 1.00 97.62 294 HIS A O 1
ATOM 2451 N N . HIS A 1 295 ? -21.148 15.196 0.132 1.00 96.00 295 HIS A N 1
ATOM 2452 C CA . HIS A 1 295 ? -22.154 14.394 0.834 1.00 96.00 295 HIS A CA 1
ATOM 2453 C C . HIS A 1 295 ? -21.938 14.485 2.354 1.00 96.00 295 HIS A C 1
ATOM 2455 O O . HIS A 1 295 ? -20.808 14.317 2.791 1.00 96.00 295 HIS A O 1
ATOM 2461 N N . ASN A 1 296 ? -22.991 14.719 3.150 1.00 87.81 296 ASN A N 1
ATOM 2462 C CA . ASN A 1 296 ? -22.946 14.759 4.626 1.00 87.81 296 ASN A CA 1
ATOM 2463 C C . ASN A 1 296 ? -21.754 15.549 5.206 1.00 87.81 296 ASN A C 1
ATOM 2465 O O . ASN A 1 296 ? -20.970 15.006 5.981 1.00 87.81 296 ASN A O 1
ATOM 2469 N N . ASP A 1 297 ? -21.581 16.800 4.768 1.00 93.69 297 ASP A N 1
ATOM 2470 C CA . ASP A 1 297 ? -20.463 17.696 5.133 1.00 93.69 297 ASP A CA 1
ATOM 2471 C C . ASP A 1 297 ? -19.053 17.149 4.842 1.00 93.69 297 ASP A C 1
ATOM 2473 O O . ASP A 1 297 ? -18.043 17.733 5.239 1.00 93.69 297 ASP A O 1
ATOM 2477 N N . CYS A 1 298 ? -18.968 16.047 4.100 1.00 98.19 298 CYS A N 1
ATOM 2478 C CA . CYS A 1 298 ? -17.732 15.509 3.576 1.00 98.19 298 CYS A CA 1
ATOM 2479 C C . CYS A 1 298 ? -17.533 15.946 2.128 1.00 98.19 298 CYS A C 1
ATOM 2481 O O . CYS A 1 298 ? -18.461 15.983 1.310 1.00 98.19 298 CYS A O 1
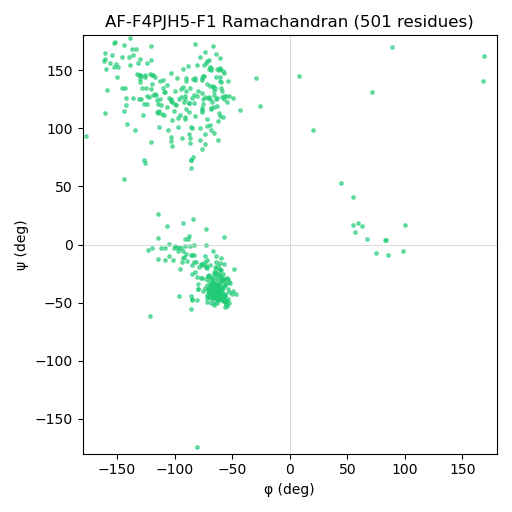ATOM 2483 N N . THR A 1 299 ? -16.277 16.198 1.795 1.00 98.62 299 THR A N 1
ATOM 2484 C CA . THR A 1 299 ? -15.826 16.390 0.422 1.00 98.62 299 THR A CA 1
ATOM 2485 C C . THR A 1 299 ? -15.269 15.071 -0.093 1.00 98.62 299 THR A C 1
ATOM 2487 O O . THR A 1 299 ? -14.376 14.490 0.521 1.00 98.62 299 THR A O 1
ATOM 2490 N N . ILE A 1 300 ? -15.785 14.594 -1.222 1.00 98.81 300 ILE A N 1
ATOM 2491 C CA . ILE A 1 300 ? -15.324 13.382 -1.903 1.00 98.81 300 ILE A CA 1
ATOM 2492 C C . ILE A 1 300 ? -14.564 13.816 -3.153 1.00 98.81 300 ILE A C 1
ATOM 2494 O O . ILE A 1 300 ? -15.130 14.427 -4.056 1.00 98.81 300 ILE A O 1
ATOM 2498 N N . ARG A 1 301 ? -13.281 13.486 -3.226 1.00 98.69 301 ARG A N 1
ATOM 2499 C CA . ARG A 1 301 ? -12.391 13.844 -4.330 1.00 98.69 301 ARG A CA 1
ATOM 2500 C C . ARG A 1 301 ? -12.000 12.598 -5.086 1.00 98.69 301 ARG A C 1
ATOM 2502 O O . ARG A 1 301 ? -11.367 11.709 -4.524 1.00 98.69 301 ARG A O 1
ATOM 2509 N N . TRP A 1 302 ? -12.324 12.545 -6.368 1.00 98.62 302 TRP A N 1
ATOM 2510 C CA . TRP A 1 302 ? -11.649 11.618 -7.260 1.00 98.62 302 TRP A CA 1
ATOM 2511 C C . TRP A 1 302 ? -10.258 12.163 -7.560 1.00 98.62 302 TRP A C 1
ATOM 2513 O O . TRP A 1 302 ? -10.134 13.288 -8.045 1.00 98.62 302 TRP A O 1
ATOM 2523 N N . LEU A 1 303 ? -9.219 11.402 -7.225 1.00 98.50 303 LEU A N 1
ATOM 2524 C CA . LEU A 1 303 ? -7.833 11.845 -7.342 1.00 98.50 303 LEU A CA 1
ATOM 2525 C C . LEU A 1 303 ? -7.303 11.672 -8.772 1.00 98.50 303 LEU A C 1
ATOM 2527 O O . LEU A 1 303 ? -7.577 10.671 -9.434 1.00 98.50 303 LEU A O 1
ATOM 2531 N N . ASN A 1 304 ? -6.503 12.633 -9.236 1.00 97.88 304 ASN A N 1
ATOM 2532 C CA . ASN A 1 304 ? -5.697 12.507 -10.444 1.00 97.88 304 ASN A CA 1
ATOM 2533 C C . ASN A 1 304 ? -4.514 11.573 -10.150 1.00 97.88 304 ASN A C 1
ATOM 2535 O O . ASN A 1 304 ? -3.447 12.014 -9.720 1.00 97.88 304 ASN A O 1
ATOM 2539 N N . TYR A 1 305 ? -4.751 10.272 -10.308 1.00 98.06 305 TYR A N 1
ATOM 2540 C CA . TYR A 1 305 ? -3.856 9.195 -9.898 1.00 98.06 305 TYR A CA 1
ATOM 2541 C C . TYR A 1 305 ? -4.010 7.984 -10.847 1.00 98.06 305 TYR A C 1
ATOM 2543 O O . TYR A 1 305 ? -5.099 7.814 -11.401 1.00 98.06 305 TYR A O 1
ATOM 2551 N N . PRO A 1 306 ? -2.981 7.127 -11.039 1.00 97.19 306 PRO A N 1
ATOM 2552 C CA . PRO A 1 306 ? -3.039 6.000 -11.985 1.00 97.19 306 PRO A CA 1
ATOM 2553 C C . PRO A 1 306 ? -4.153 4.992 -11.722 1.00 97.19 306 PRO A C 1
ATOM 2555 O O . PRO A 1 306 ? -4.655 4.351 -12.643 1.00 97.19 306 PRO A O 1
ATOM 2558 N N . SER A 1 307 ? -4.525 4.832 -10.455 1.00 95.75 307 SER A N 1
ATOM 2559 C CA . SER A 1 307 ? -5.630 3.979 -10.042 1.00 95.75 307 SER A CA 1
ATOM 2560 C C . SER A 1 307 ? -6.787 4.826 -9.538 1.00 95.75 307 SER A C 1
ATOM 2562 O O . SER A 1 307 ? -6.578 5.796 -8.810 1.00 95.75 307 SER A O 1
ATOM 2564 N N . ALA A 1 308 ? -8.015 4.415 -9.847 1.00 96.88 308 ALA A N 1
ATOM 2565 C CA . ALA A 1 308 ? -9.219 5.041 -9.328 1.00 96.88 308 ALA A CA 1
ATOM 2566 C C . ALA A 1 308 ? -9.249 5.020 -7.792 1.00 96.88 308 ALA A C 1
ATOM 2568 O O . ALA A 1 308 ? -9.414 3.973 -7.155 1.00 96.88 308 ALA A O 1
ATOM 2569 N N . CYS A 1 309 ? -9.082 6.212 -7.222 1.00 98.44 309 CYS A N 1
ATOM 2570 C CA . CYS A 1 309 ? -9.051 6.460 -5.793 1.00 98.44 309 CYS A CA 1
ATOM 2571 C C . CYS A 1 309 ? -9.991 7.618 -5.450 1.00 98.44 309 CYS A C 1
ATOM 2573 O O . CYS A 1 309 ? -9.874 8.708 -6.021 1.00 98.44 309 CYS A O 1
ATOM 2575 N N . LEU A 1 310 ? -10.919 7.376 -4.526 1.00 98.81 310 LEU A N 1
ATOM 2576 C CA . LEU A 1 310 ? -11.773 8.407 -3.944 1.00 98.81 310 LEU A CA 1
ATOM 2577 C C . LEU A 1 310 ? -11.252 8.759 -2.552 1.00 98.81 310 LEU A C 1
ATOM 2579 O O . LEU A 1 310 ? -11.156 7.885 -1.695 1.00 98.81 310 LEU A O 1
ATOM 2583 N N . GLN A 1 311 ? -10.939 10.031 -2.323 1.00 98.81 311 GLN A N 1
ATOM 2584 C CA . GLN A 1 311 ? -10.586 10.575 -1.016 1.00 98.81 311 GLN A CA 1
ATOM 2585 C C . GLN A 1 311 ? -11.801 11.265 -0.402 1.00 98.81 311 GLN A C 1
ATOM 2587 O O . GLN A 1 311 ? -12.309 12.239 -0.947 1.00 98.81 311 GLN A O 1
ATOM 2592 N N . ILE A 1 312 ? -12.230 10.796 0.760 1.00 98.81 312 ILE A N 1
ATOM 2593 C CA . ILE A 1 312 ? -13.237 11.428 1.598 1.00 98.81 312 ILE A CA 1
ATOM 2594 C C . ILE A 1 312 ? -12.504 12.290 2.626 1.00 98.81 312 ILE A C 1
ATOM 2596 O O . ILE A 1 312 ? -11.616 11.802 3.325 1.00 98.81 312 ILE A O 1
ATOM 2600 N N . ARG A 1 313 ? -12.871 13.568 2.713 1.00 98.62 313 ARG A N 1
ATOM 2601 C CA . ARG A 1 313 ? -12.368 14.525 3.702 1.00 98.62 313 ARG A CA 1
ATOM 2602 C C . ARG A 1 313 ? -13.519 15.062 4.538 1.00 98.62 313 ARG A C 1
ATOM 2604 O O . ARG A 1 313 ? -14.519 15.490 3.969 1.00 98.62 313 ARG A O 1
ATOM 2611 N N . GLY A 1 314 ? -13.355 15.101 5.855 1.00 98.31 314 GLY A N 1
ATOM 2612 C CA . GLY A 1 314 ? -14.350 15.676 6.759 1.00 98.31 314 GLY A CA 1
ATOM 2613 C C . GLY A 1 314 ? -13.768 16.026 8.125 1.00 98.31 314 GLY A C 1
ATOM 2614 O O . GLY A 1 314 ? -12.737 15.491 8.528 1.00 98.31 314 GLY A O 1
ATOM 2615 N N . LEU A 1 315 ? -14.426 16.945 8.832 1.00 97.56 315 LEU A N 1
ATOM 2616 C CA . LEU A 1 315 ? -14.036 17.351 10.189 1.00 97.56 315 LEU A CA 1
ATOM 2617 C C . LEU A 1 315 ? -14.514 16.349 11.247 1.00 97.56 315 LEU A C 1
ATOM 2619 O O . LEU A 1 315 ? -13.839 16.139 12.249 1.00 97.56 315 LEU A O 1
ATOM 2623 N N . GLN A 1 316 ? -15.674 15.727 11.022 1.00 97.19 316 GLN A N 1
ATOM 2624 C CA . GLN A 1 316 ? -16.296 14.809 11.973 1.00 97.19 316 GLN A CA 1
ATOM 2625 C C . GLN A 1 316 ? -16.085 13.361 11.539 1.00 97.19 316 GLN A C 1
ATOM 2627 O O . GLN A 1 316 ? -16.467 12.980 10.429 1.00 97.19 316 GLN A O 1
ATOM 2632 N N . ARG A 1 317 ? -15.518 12.543 12.433 1.00 97.06 317 ARG A N 1
ATOM 2633 C CA . ARG A 1 317 ? -15.207 11.134 12.159 1.00 97.06 317 ARG A CA 1
ATOM 2634 C C . ARG A 1 317 ? -16.430 10.361 11.666 1.00 97.06 317 ARG A C 1
ATOM 2636 O O . ARG A 1 317 ? -16.363 9.728 10.620 1.00 97.06 317 ARG A O 1
ATOM 2643 N N . GLU A 1 318 ? -17.559 10.486 12.363 1.00 96.69 318 GLU A N 1
ATOM 2644 C CA . GLU A 1 318 ? -18.809 9.777 12.050 1.00 96.69 318 GLU A CA 1
ATOM 2645 C C . GLU A 1 318 ? -19.333 10.089 10.635 1.00 96.69 318 GLU A C 1
ATOM 2647 O O . GLU A 1 318 ? -19.811 9.207 9.920 1.00 96.69 318 GLU A O 1
ATOM 2652 N N . GLN A 1 319 ? -19.198 11.337 10.177 1.00 97.69 319 GLN A N 1
ATOM 2653 C CA . GLN A 1 319 ? -19.605 11.722 8.823 1.00 97.69 319 GLN A CA 1
ATOM 2654 C C . GLN A 1 319 ? -18.720 11.059 7.760 1.00 97.69 319 GLN A C 1
ATOM 2656 O O . GLN A 1 319 ? -19.226 10.576 6.740 1.00 97.69 319 GLN A O 1
ATOM 2661 N N . VAL A 1 320 ? -17.410 10.978 8.019 1.00 98.50 320 VAL A N 1
ATOM 2662 C CA . VAL A 1 320 ? -16.456 10.292 7.139 1.00 98.50 320 VAL A CA 1
ATOM 2663 C C . VAL A 1 320 ? -16.685 8.783 7.159 1.00 98.50 320 VAL A C 1
ATOM 2665 O O . VAL A 1 320 ? -16.669 8.173 6.091 1.00 98.50 320 VAL A O 1
ATOM 2668 N N . GLU A 1 321 ? -16.963 8.184 8.319 1.00 98.00 321 GLU A N 1
ATOM 2669 C CA . GLU A 1 321 ? -17.331 6.768 8.457 1.00 98.00 321 GLU A CA 1
ATOM 2670 C C . GLU A 1 321 ? -18.557 6.432 7.601 1.00 98.00 321 GLU A C 1
ATOM 2672 O O . GLU A 1 321 ? -18.493 5.552 6.740 1.00 98.00 321 GLU A O 1
ATOM 2677 N N . ASN A 1 322 ? -19.650 7.182 7.778 1.00 97.31 322 ASN A N 1
ATOM 2678 C CA . ASN A 1 322 ? -20.906 6.968 7.061 1.00 97.31 322 ASN A CA 1
ATOM 2679 C C . ASN A 1 322 ? -20.738 7.154 5.547 1.00 97.31 322 ASN A C 1
ATOM 2681 O O . ASN A 1 322 ? -21.169 6.307 4.762 1.00 97.31 322 ASN A O 1
ATOM 2685 N N . THR A 1 323 ? -20.068 8.228 5.123 1.00 98.25 323 THR A N 1
ATOM 2686 C CA . THR A 1 323 ? -19.821 8.504 3.698 1.00 98.25 323 THR A CA 1
ATOM 2687 C C . THR A 1 323 ? -18.940 7.426 3.064 1.00 98.25 323 THR A C 1
ATOM 2689 O O . THR A 1 323 ? -19.241 6.932 1.975 1.00 98.25 323 THR A O 1
ATOM 2692 N N . SER A 1 324 ? -17.879 7.010 3.758 1.00 98.44 324 SER A N 1
ATOM 2693 C CA . SER A 1 324 ? -16.967 5.965 3.282 1.00 98.44 324 SER A CA 1
ATOM 2694 C C . SER A 1 324 ? -17.663 4.608 3.196 1.00 98.44 324 SER A C 1
ATOM 2696 O O . SER A 1 324 ? -17.451 3.874 2.232 1.00 98.44 324 SER A O 1
ATOM 2698 N N . PHE A 1 325 ? -18.536 4.284 4.156 1.00 97.94 325 PHE A N 1
ATOM 2699 C CA . PHE A 1 325 ? -19.307 3.043 4.138 1.00 97.94 325 PHE A CA 1
ATOM 2700 C C . PHE A 1 325 ? -20.329 3.016 2.999 1.00 97.94 325 PHE A C 1
ATOM 2702 O O . PHE A 1 325 ? -20.408 2.016 2.284 1.00 97.94 325 PHE A O 1
ATOM 2709 N N . LYS A 1 326 ? -21.052 4.120 2.755 1.00 97.88 326 LYS A N 1
ATOM 2710 C CA . LYS A 1 326 ? -21.962 4.218 1.603 1.00 97.88 326 LYS A CA 1
ATOM 2711 C C . LYS A 1 326 ? -21.208 4.059 0.277 1.00 97.88 326 LYS A C 1
ATOM 2713 O O . LYS A 1 326 ? -21.662 3.314 -0.587 1.00 97.88 326 LYS A O 1
ATOM 2718 N N . LEU A 1 327 ? -20.034 4.682 0.121 1.00 98.12 327 LEU A N 1
ATOM 2719 C CA . LEU A 1 327 ? -19.181 4.499 -1.065 1.00 98.12 327 LEU A CA 1
ATOM 2720 C C . LEU A 1 327 ? -18.710 3.050 -1.223 1.00 98.12 327 LEU A C 1
ATOM 2722 O O . LEU A 1 327 ? -18.813 2.486 -2.313 1.00 98.12 327 LEU A O 1
ATOM 2726 N N . PHE A 1 328 ? -18.216 2.434 -0.149 1.00 98.06 328 PHE A N 1
ATOM 2727 C CA . PHE A 1 328 ? -17.795 1.035 -0.156 1.00 98.06 328 PHE A CA 1
ATOM 2728 C C . PHE A 1 328 ? -18.940 0.099 -0.567 1.00 98.06 328 PHE A C 1
ATOM 2730 O O . PHE A 1 328 ? -18.761 -0.714 -1.474 1.00 98.06 328 PHE A O 1
ATOM 2737 N N . ASN A 1 329 ? -20.125 0.250 0.029 1.00 97.19 329 ASN A N 1
ATOM 2738 C CA . ASN A 1 329 ? -21.296 -0.562 -0.305 1.00 97.19 329 ASN A CA 1
ATOM 2739 C C . ASN A 1 329 ? -21.774 -0.334 -1.739 1.00 97.19 329 ASN A C 1
ATOM 2741 O O . ASN A 1 329 ? -22.118 -1.296 -2.424 1.00 97.19 329 ASN A O 1
ATOM 2745 N N . ALA A 1 330 ? -21.766 0.914 -2.209 1.00 97.19 330 ALA A N 1
ATOM 2746 C CA . ALA A 1 330 ? -22.122 1.245 -3.583 1.00 97.19 330 ALA A CA 1
ATOM 2747 C C . ALA A 1 330 ? -21.173 0.590 -4.592 1.00 97.19 330 ALA A C 1
ATOM 2749 O O . ALA A 1 330 ? -21.631 0.110 -5.622 1.00 97.19 330 ALA A O 1
ATOM 2750 N N . TRP A 1 331 ? -19.872 0.510 -4.289 1.00 96.81 331 TRP A N 1
ATOM 2751 C CA . TRP A 1 331 ? -18.930 -0.235 -5.125 1.00 96.81 331 TRP A CA 1
ATOM 2752 C C . TRP A 1 331 ? -19.196 -1.733 -5.059 1.00 96.81 331 TRP A C 1
ATOM 2754 O O . TRP A 1 331 ? -19.331 -2.382 -6.085 1.00 96.81 331 TRP A O 1
ATOM 2764 N N . ARG A 1 332 ? -19.304 -2.290 -3.849 1.00 94.56 332 ARG A N 1
ATOM 2765 C CA . ARG A 1 332 ? -19.467 -3.733 -3.628 1.00 94.56 332 ARG A CA 1
ATOM 2766 C C . ARG A 1 332 ? -20.719 -4.281 -4.316 1.00 94.56 332 ARG A C 1
ATOM 2768 O O . ARG A 1 332 ? -20.661 -5.366 -4.887 1.00 94.56 332 ARG A O 1
ATOM 2775 N N . ASN A 1 333 ? -21.811 -3.518 -4.284 1.00 93.69 333 ASN A N 1
ATOM 2776 C CA . ASN A 1 333 ? -23.128 -3.934 -4.763 1.00 93.69 333 ASN A CA 1
ATOM 2777 C C . ASN A 1 333 ? -23.552 -3.249 -6.071 1.00 93.69 333 ASN A C 1
ATOM 2779 O O . ASN A 1 333 ? -24.619 -3.551 -6.600 1.00 93.69 333 ASN A O 1
ATOM 2783 N N . GLY A 1 334 ? -22.758 -2.329 -6.608 1.00 92.62 334 GLY A N 1
ATOM 2784 C CA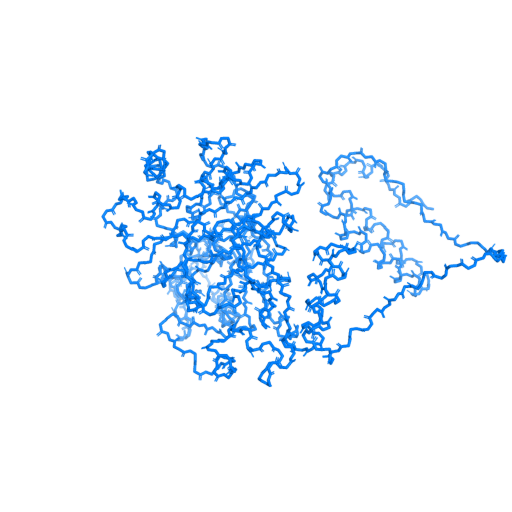 . GLY A 1 334 ? -23.079 -1.661 -7.863 1.00 92.62 334 GLY A CA 1
ATOM 2785 C C . GLY A 1 334 ? -22.862 -2.576 -9.063 1.00 92.62 334 GLY A C 1
ATOM 2786 O O . GLY A 1 334 ? -21.930 -3.378 -9.086 1.00 92.62 334 GLY A O 1
ATOM 2787 N N . ASP A 1 335 ? -23.719 -2.433 -10.070 1.00 92.00 335 ASP A N 1
ATOM 2788 C CA . ASP A 1 335 ? -23.494 -2.987 -11.403 1.00 92.00 335 ASP A CA 1
ATOM 2789 C C . ASP A 1 335 ? -22.915 -1.884 -12.288 1.00 92.00 335 ASP A C 1
ATOM 2791 O O . ASP A 1 335 ? -23.637 -0.980 -12.713 1.00 92.00 335 ASP A O 1
ATOM 2795 N N . PHE A 1 336 ? -21.601 -1.912 -12.508 1.00 92.00 336 PHE A N 1
ATOM 2796 C CA . PHE A 1 336 ? -20.888 -0.876 -13.256 1.00 92.00 336 PHE A CA 1
ATOM 2797 C C . PHE A 1 336 ? -20.696 -1.247 -14.720 1.00 92.00 336 PHE A C 1
ATOM 2799 O O . PHE A 1 336 ? -20.932 -0.410 -15.588 1.00 92.00 336 PHE A O 1
ATOM 2806 N N . SER A 1 337 ? -20.309 -2.493 -14.995 1.00 86.25 337 SER A N 1
ATOM 2807 C CA . SER A 1 337 ? -20.181 -3.022 -16.350 1.00 86.25 337 SER A CA 1
ATOM 2808 C C . SER A 1 337 ? -20.190 -4.556 -16.349 1.00 86.25 337 SER A C 1
ATOM 2810 O O . SER A 1 337 ? -19.797 -5.163 -15.351 1.00 86.25 337 SER A O 1
ATOM 2812 N N . PRO A 1 338 ? -20.492 -5.207 -17.490 1.00 80.88 338 PRO A N 1
ATOM 2813 C CA . PRO A 1 338 ? -20.432 -6.668 -17.604 1.00 80.88 338 PRO A CA 1
ATOM 2814 C C . PRO A 1 338 ? -19.053 -7.279 -17.295 1.00 80.88 338 PRO A C 1
ATOM 2816 O O . PRO A 1 338 ? -18.961 -8.443 -16.913 1.00 80.88 338 PRO A O 1
ATOM 2819 N N . ALA A 1 339 ? -17.969 -6.509 -17.459 1.00 82.75 339 ALA A N 1
ATOM 2820 C CA . ALA A 1 339 ? -16.607 -6.952 -17.152 1.00 82.75 339 ALA A CA 1
ATOM 2821 C C . ALA A 1 339 ? -16.285 -6.916 -15.643 1.00 82.75 339 ALA A C 1
ATOM 2823 O O . ALA A 1 339 ? -15.340 -7.570 -15.193 1.00 82.75 339 ALA A O 1
ATOM 2824 N N . LEU A 1 340 ? -17.059 -6.163 -14.857 1.00 85.50 340 LEU A N 1
ATOM 2825 C CA . LEU A 1 340 ? -16.914 -6.035 -13.411 1.00 85.50 340 LEU A CA 1
ATOM 2826 C C . LEU A 1 340 ? -17.978 -6.882 -12.719 1.00 85.50 340 LEU A C 1
ATOM 2828 O O . LEU A 1 340 ? -19.049 -6.412 -12.350 1.00 85.50 340 LEU A O 1
ATOM 2832 N N . GLN A 1 341 ? -17.673 -8.166 -12.548 1.00 84.56 341 GLN A N 1
ATOM 2833 C CA . GLN A 1 341 ? -18.577 -9.077 -11.854 1.00 84.56 341 GLN A CA 1
ATOM 2834 C C . GLN A 1 341 ? -18.705 -8.673 -10.384 1.00 84.56 341 GLN A C 1
ATOM 2836 O O . GLN A 1 341 ? -17.735 -8.741 -9.627 1.00 84.56 341 GLN A O 1
ATOM 2841 N N . GLN A 1 342 ? -19.923 -8.324 -9.974 1.00 87.81 342 GLN A N 1
ATOM 2842 C CA . GLN A 1 342 ? -20.236 -7.831 -8.634 1.00 87.81 342 GLN A CA 1
ATOM 2843 C C . GLN A 1 342 ? -19.618 -8.650 -7.475 1.00 87.81 342 GLN A C 1
ATOM 2845 O O . GLN A 1 342 ? -19.041 -8.037 -6.575 1.00 87.81 342 GLN A O 1
ATOM 2850 N N . PRO A 1 343 ? -19.611 -10.005 -7.486 1.00 89.56 343 PRO A N 1
ATOM 2851 C CA . PRO A 1 343 ? -19.021 -10.792 -6.396 1.00 89.56 343 PRO A CA 1
ATOM 2852 C C . PRO A 1 343 ? -17.520 -10.556 -6.175 1.00 89.56 343 PRO A C 1
ATOM 2854 O O . PRO A 1 343 ? -17.017 -10.760 -5.067 1.00 89.56 343 PRO A O 1
ATOM 2857 N N . LEU A 1 344 ? -16.807 -10.135 -7.221 1.00 90.81 344 LEU A N 1
ATOM 2858 C CA . LEU A 1 344 ? -15.360 -9.936 -7.226 1.00 90.81 344 LEU A CA 1
ATOM 2859 C C . LEU A 1 344 ? -14.963 -8.512 -6.800 1.00 90.81 344 LEU A C 1
ATOM 2861 O O . LEU A 1 344 ? -13.802 -8.273 -6.454 1.00 90.81 344 LEU A O 1
ATOM 2865 N N . GLN A 1 345 ? -15.918 -7.578 -6.765 1.00 93.62 345 GLN A N 1
ATOM 2866 C CA . GLN A 1 345 ? -15.677 -6.186 -6.392 1.00 93.62 345 GLN A CA 1
ATOM 2867 C C . GLN A 1 345 ? -15.239 -6.087 -4.931 1.00 93.62 345 GLN A C 1
ATOM 2869 O O . GLN A 1 345 ? -15.808 -6.704 -4.031 1.00 93.62 345 GLN A O 1
ATOM 2874 N N . THR A 1 346 ? -14.202 -5.300 -4.673 1.00 95.12 346 THR A N 1
ATOM 2875 C CA . THR A 1 346 ? -13.668 -5.037 -3.332 1.00 95.12 346 THR A CA 1
ATOM 2876 C C . THR A 1 346 ? -12.993 -3.676 -3.303 1.00 95.12 346 THR A C 1
ATOM 2878 O O . THR A 1 346 ? -12.817 -3.040 -4.335 1.00 95.12 346 THR A O 1
ATOM 2881 N N . CYS A 1 347 ? -12.576 -3.227 -2.129 1.00 97.12 347 CYS A N 1
ATOM 2882 C CA . CYS A 1 347 ? -11.759 -2.033 -1.998 1.00 97.12 347 CYS A CA 1
ATOM 2883 C C . CYS A 1 347 ? -10.424 -2.352 -1.332 1.00 97.12 347 CYS A C 1
ATOM 2885 O O . CYS A 1 347 ? -10.200 -3.449 -0.824 1.00 97.12 347 CYS A O 1
ATOM 2887 N N . SER A 1 348 ? -9.526 -1.379 -1.338 1.00 98.00 348 SER A N 1
ATOM 2888 C CA . SER A 1 348 ? -8.469 -1.265 -0.336 1.00 98.00 348 SER A CA 1
ATOM 2889 C C . SER A 1 348 ? -8.559 0.128 0.274 1.00 98.00 348 SER A C 1
ATOM 2891 O O . SER A 1 348 ? -8.921 1.080 -0.423 1.00 98.00 348 SER A O 1
ATOM 2893 N N . PHE A 1 349 ? -8.274 0.236 1.566 1.00 98.69 349 PHE A N 1
ATOM 2894 C CA . PHE A 1 349 ? -8.501 1.455 2.337 1.00 98.69 349 PHE A CA 1
ATOM 2895 C C . PHE A 1 349 ? -7.197 1.992 2.905 1.00 98.69 349 PHE A C 1
ATOM 2897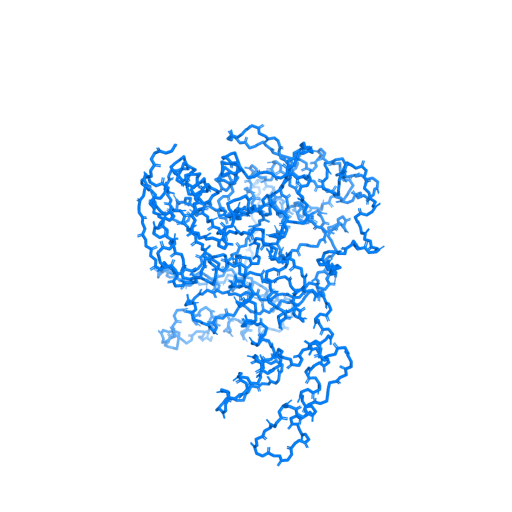 O O . PHE A 1 349 ? -6.335 1.212 3.305 1.00 98.69 349 PHE A O 1
ATOM 2904 N N . ILE A 1 350 ? -7.076 3.311 2.997 1.00 98.81 350 I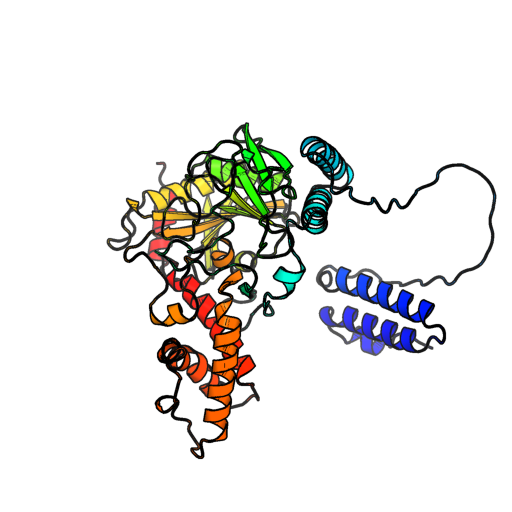LE A N 1
ATOM 2905 C CA . ILE A 1 350 ? -6.055 3.965 3.816 1.00 98.81 350 ILE A CA 1
ATOM 2906 C C . ILE A 1 350 ? -6.633 5.226 4.449 1.00 98.81 350 ILE A C 1
ATOM 2908 O O . ILE A 1 350 ? -7.310 6.006 3.784 1.00 98.81 350 ILE A O 1
ATOM 2912 N N . ALA A 1 351 ? -6.378 5.412 5.737 1.00 98.75 351 ALA A N 1
ATOM 2913 C CA . ALA A 1 351 ? -6.868 6.535 6.518 1.00 98.75 351 ALA A CA 1
ATOM 2914 C C . ALA A 1 351 ? -5.714 7.299 7.175 1.00 98.75 351 ALA A C 1
ATOM 2916 O O . ALA A 1 351 ? -4.636 6.745 7.403 1.00 98.75 351 ALA A O 1
ATOM 2917 N N . THR A 1 352 ? -5.958 8.572 7.478 1.00 98.56 352 THR A N 1
ATOM 2918 C CA . THR A 1 352 ? -5.135 9.407 8.362 1.00 98.56 352 THR A CA 1
ATOM 2919 C C . THR A 1 352 ? -6.010 10.488 8.990 1.00 98.56 352 THR A C 1
ATOM 2921 O O . THR A 1 352 ? -7.002 10.917 8.399 1.00 98.56 352 THR A O 1
ATOM 2924 N N . PHE A 1 353 ? -5.624 10.960 10.171 1.00 98.31 353 PHE A N 1
ATOM 2925 C CA . PHE A 1 353 ? -6.114 12.223 10.709 1.00 98.31 353 PHE A CA 1
ATOM 2926 C C . PHE A 1 353 ? -5.037 13.277 10.463 1.00 98.31 353 PHE A C 1
ATOM 2928 O O . PHE A 1 353 ? -3.914 13.144 10.949 1.00 98.31 353 PHE A O 1
ATOM 2935 N N . ASP A 1 354 ? -5.338 14.271 9.637 1.00 96.75 354 ASP A N 1
ATOM 2936 C CA . ASP A 1 354 ? -4.400 15.331 9.290 1.00 96.75 354 ASP A CA 1
ATOM 2937 C C . ASP A 1 354 ? -4.289 16.335 10.447 1.00 96.75 354 ASP A C 1
ATOM 2939 O O . ASP A 1 354 ? -5.258 16.993 10.831 1.00 96.75 354 ASP A O 1
ATOM 2943 N N . GLU A 1 355 ? -3.092 16.448 11.023 1.00 91.69 355 GLU A N 1
ATOM 2944 C CA . GLU A 1 355 ? -2.827 17.330 12.161 1.00 91.69 355 GLU A CA 1
ATOM 2945 C C . GLU A 1 355 ? -2.917 18.818 11.811 1.00 91.69 355 GLU A C 1
ATOM 2947 O O . GLU A 1 355 ? -3.210 19.627 12.698 1.00 91.69 355 GLU A O 1
ATOM 2952 N N . THR A 1 356 ? -2.626 19.181 10.564 1.00 93.00 356 THR A N 1
ATOM 2953 C CA . THR A 1 356 ? -2.545 20.563 10.091 1.00 93.00 356 THR A CA 1
ATOM 2954 C C . THR A 1 356 ? -3.924 21.070 9.699 1.00 93.00 356 THR A C 1
ATOM 2956 O O . THR A 1 356 ? -4.336 22.135 10.151 1.00 93.00 356 THR A O 1
ATOM 2959 N N . GLU A 1 357 ? -4.664 20.286 8.919 1.00 94.12 357 GLU A N 1
ATOM 2960 C CA . GLU A 1 357 ? -6.022 20.615 8.484 1.00 94.12 357 GLU A CA 1
ATOM 2961 C C . GLU A 1 357 ? -7.086 20.287 9.543 1.00 94.12 357 GLU A C 1
ATOM 2963 O O . GLU A 1 357 ? -8.219 20.751 9.424 1.00 94.12 357 GLU A O 1
ATOM 2968 N N . LYS A 1 358 ? -6.742 19.489 10.566 1.00 96.19 358 LYS A N 1
ATOM 2969 C CA . LYS A 1 358 ? -7.680 18.945 11.567 1.00 96.19 358 LYS A CA 1
ATOM 2970 C C . LYS A 1 358 ? -8.839 18.178 10.924 1.00 96.19 358 LYS A C 1
ATOM 2972 O O . LYS A 1 358 ? -9.984 18.297 11.349 1.00 96.19 358 LYS A O 1
ATOM 2977 N N . MET A 1 359 ? -8.536 17.393 9.891 1.00 97.62 359 MET A N 1
ATOM 2978 C CA . MET A 1 359 ? -9.524 16.642 9.113 1.00 97.62 359 MET A CA 1
ATOM 2979 C C . MET A 1 359 ? -9.179 15.160 9.041 1.00 97.62 359 MET A C 1
ATOM 2981 O O . MET A 1 359 ? -8.020 14.771 8.910 1.00 97.62 359 MET A O 1
ATOM 2985 N N . PHE A 1 360 ? -10.211 14.329 9.032 1.00 98.62 360 PHE A N 1
ATOM 2986 C CA . PHE A 1 360 ? -10.103 12.931 8.646 1.00 98.62 360 PHE A CA 1
ATOM 2987 C C . PHE A 1 360 ? -10.001 12.824 7.135 1.00 98.62 360 PHE A C 1
ATOM 2989 O O . PHE A 1 360 ? -10.810 13.406 6.410 1.00 98.62 360 PHE A O 1
ATOM 2996 N N . HIS A 1 361 ? -9.019 12.064 6.665 1.00 98.62 361 HIS A N 1
ATOM 2997 C CA . HIS A 1 361 ? -8.898 11.666 5.271 1.00 98.62 361 HIS A CA 1
ATOM 2998 C C . HIS A 1 361 ? -9.057 10.150 5.197 1.00 98.62 361 HIS A C 1
ATOM 3000 O O . HIS A 1 361 ? -8.303 9.414 5.835 1.00 98.62 361 HIS A O 1
ATOM 3006 N N . PHE A 1 362 ? -10.008 9.683 4.395 1.00 98.88 362 PHE A N 1
ATOM 3007 C CA . PHE A 1 362 ? -10.219 8.266 4.121 1.00 98.88 362 PHE A CA 1
ATOM 3008 C C . PHE A 1 362 ? -10.165 8.034 2.617 1.00 98.88 362 PHE A C 1
ATOM 3010 O O . PHE A 1 362 ? -10.920 8.642 1.867 1.00 98.88 362 PHE A O 1
ATOM 3017 N N . LEU A 1 363 ? -9.249 7.195 2.154 1.00 98.88 363 LEU A N 1
ATOM 3018 C CA . LEU A 1 363 ? -9.055 6.920 0.738 1.00 98.88 363 LEU A CA 1
ATOM 3019 C C . LEU A 1 363 ? -9.528 5.505 0.422 1.00 98.88 363 LEU A C 1
ATOM 3021 O O . LEU A 1 363 ? -9.148 4.540 1.089 1.00 98.88 363 LEU A O 1
ATOM 3025 N N . ILE A 1 364 ? -10.327 5.395 -0.635 1.00 98.75 364 ILE A N 1
ATOM 3026 C CA . ILE A 1 364 ? -10.869 4.146 -1.159 1.00 98.75 364 ILE A CA 1
ATOM 3027 C C . ILE A 1 364 ? -10.295 3.917 -2.550 1.00 98.75 364 ILE A C 1
ATOM 3029 O O . ILE A 1 364 ? -10.614 4.646 -3.488 1.00 98.75 364 ILE A O 1
ATOM 3033 N N . PHE A 1 365 ? -9.492 2.867 -2.698 1.00 98.44 365 PHE A N 1
ATOM 3034 C CA . PHE A 1 365 ? -9.124 2.340 -4.008 1.00 98.44 365 PHE A CA 1
ATOM 3035 C C . PHE A 1 365 ? -10.171 1.327 -4.458 1.00 98.44 365 PHE A C 1
ATOM 3037 O O . PHE A 1 365 ? -10.373 0.319 -3.774 1.00 98.44 365 PHE A O 1
ATOM 3044 N N . ALA A 1 366 ? -10.795 1.561 -5.613 1.00 96.19 366 ALA A N 1
ATOM 3045 C CA . ALA A 1 366 ? -11.637 0.556 -6.253 1.00 96.19 366 ALA A CA 1
ATOM 3046 C C . ALA A 1 366 ? -10.762 -0.624 -6.691 1.00 96.19 366 ALA A C 1
ATOM 3048 O O . ALA A 1 366 ? -9.739 -0.434 -7.351 1.00 96.19 366 ALA A O 1
ATOM 3049 N N . ARG A 1 367 ? -11.143 -1.847 -6.318 1.00 93.94 367 ARG A N 1
ATOM 3050 C CA . ARG A 1 367 ? -10.450 -3.088 -6.688 1.00 93.94 367 ARG A CA 1
ATOM 3051 C C . ARG A 1 367 ? -11.455 -4.110 -7.212 1.00 93.94 367 ARG A C 1
ATOM 3053 O O . ARG A 1 367 ? -12.643 -4.076 -6.892 1.00 93.94 367 ARG A O 1
ATOM 3060 N N . ASN A 1 368 ? -10.962 -5.047 -8.006 1.00 90.06 368 ASN A N 1
ATOM 3061 C CA . ASN A 1 368 ? -11.750 -6.172 -8.482 1.00 90.06 368 ASN A CA 1
ATOM 3062 C C . ASN A 1 368 ? -10.866 -7.418 -8.515 1.00 90.06 368 ASN A C 1
ATOM 3064 O O . ASN A 1 368 ? -9.788 -7.394 -9.110 1.00 90.06 368 ASN A O 1
ATOM 3068 N N . ALA A 1 369 ? -11.301 -8.488 -7.861 1.00 83.38 369 ALA A N 1
ATOM 3069 C CA . ALA A 1 369 ? -10.588 -9.757 -7.833 1.00 83.38 369 ALA A CA 1
ATOM 3070 C C . ALA A 1 369 ? -10.785 -10.492 -9.166 1.00 83.38 369 ALA A C 1
ATOM 3072 O O . ALA A 1 369 ? -11.686 -11.307 -9.299 1.00 83.38 369 ALA A O 1
ATOM 3073 N N . GLN A 1 370 ? -10.006 -10.157 -10.198 1.00 70.00 370 GLN A N 1
ATOM 3074 C CA . GLN A 1 370 ? -10.201 -10.727 -11.536 1.00 70.00 370 GLN A CA 1
ATOM 3075 C C . GLN A 1 370 ? -9.661 -12.152 -11.714 1.00 70.00 370 GLN A C 1
ATOM 3077 O O . GLN A 1 370 ? -8.782 -12.636 -11.001 1.00 70.00 370 GLN A O 1
ATOM 3082 N N . GLN A 1 371 ? -10.184 -12.779 -12.771 1.00 55.38 371 GLN A N 1
ATOM 3083 C CA . GLN A 1 371 ? -9.611 -13.922 -13.473 1.00 55.38 371 GLN A CA 1
ATOM 3084 C C . GLN A 1 371 ? -9.135 -13.458 -14.871 1.00 55.38 371 GLN A C 1
ATOM 3086 O O . GLN A 1 371 ? -9.910 -12.772 -15.541 1.00 55.38 371 GLN A O 1
ATOM 3091 N N . PRO A 1 372 ? -7.929 -13.835 -15.348 1.00 54.53 372 PRO A N 1
ATOM 3092 C CA . PRO A 1 372 ? -6.930 -14.644 -14.652 1.00 54.53 372 PRO A CA 1
ATOM 3093 C C . PRO A 1 372 ? -6.322 -13.892 -13.459 1.00 54.53 372 PRO A C 1
ATOM 3095 O O . PRO A 1 372 ? -6.242 -12.670 -13.462 1.00 54.53 372 PRO A O 1
ATOM 3098 N N . LYS A 1 373 ? -5.911 -14.655 -12.437 1.00 62.94 373 LYS A N 1
ATOM 3099 C CA . LYS A 1 373 ? -5.593 -14.208 -11.065 1.00 62.94 373 LYS A CA 1
ATOM 3100 C C . LYS A 1 373 ? -4.673 -12.986 -10.937 1.00 62.94 373 LYS A C 1
ATOM 3102 O O . LYS A 1 373 ? -4.666 -12.380 -9.874 1.00 62.94 373 LYS A O 1
ATOM 3107 N N . PHE A 1 374 ? -3.885 -12.642 -11.958 1.00 74.50 374 PHE A N 1
ATOM 3108 C CA . PHE A 1 374 ? -2.886 -11.577 -11.909 1.00 74.50 374 PHE A CA 1
ATOM 3109 C C . PHE A 1 374 ? -3.238 -10.410 -12.840 1.00 74.50 374 PHE A C 1
ATOM 3111 O O . PHE A 1 374 ? -3.215 -10.563 -14.057 1.00 74.50 374 PHE A O 1
ATOM 3118 N N . LEU A 1 375 ? -3.539 -9.248 -12.249 1.00 82.06 375 LEU A N 1
ATOM 3119 C CA . LEU A 1 375 ? -3.982 -8.039 -12.960 1.00 82.06 375 LEU A CA 1
ATOM 3120 C C . LEU A 1 375 ? -2.879 -7.383 -13.800 1.00 82.06 375 LEU A C 1
ATOM 3122 O O . LEU A 1 375 ? -3.157 -6.788 -14.835 1.00 82.06 375 LEU A O 1
ATOM 3126 N N . THR A 1 376 ? -1.624 -7.495 -13.369 1.00 87.69 376 THR A N 1
ATOM 3127 C CA . THR A 1 376 ? -0.489 -6.916 -14.090 1.00 87.69 376 THR A CA 1
ATOM 3128 C C . THR A 1 376 ? -0.286 -7.630 -15.426 1.00 87.69 376 THR A C 1
ATOM 3130 O O . THR A 1 376 ? -0.072 -8.851 -15.469 1.00 87.69 376 THR A O 1
ATOM 3133 N N . ARG A 1 377 ? -0.315 -6.867 -16.526 1.00 90.94 377 ARG A N 1
ATOM 3134 C CA . ARG A 1 377 ? -0.227 -7.422 -17.882 1.00 90.94 377 ARG A CA 1
ATOM 3135 C C . ARG A 1 377 ? 1.093 -8.185 -18.101 1.00 90.94 377 ARG A C 1
ATOM 3137 O O . ARG A 1 377 ? 2.111 -7.811 -17.512 1.00 90.94 377 ARG A O 1
ATOM 3144 N N . PRO A 1 378 ? 1.123 -9.212 -18.976 1.00 90.62 378 PRO A N 1
ATOM 3145 C CA . PRO A 1 378 ? 2.292 -10.072 -19.190 1.00 90.62 378 PRO A CA 1
ATOM 3146 C C . PRO A 1 378 ? 3.624 -9.345 -19.411 1.00 90.62 378 PRO A C 1
ATOM 3148 O O . PRO A 1 378 ? 4.634 -9.753 -18.841 1.00 90.62 378 PRO A O 1
ATOM 3151 N N . SER A 1 379 ? 3.631 -8.242 -20.167 1.00 90.12 379 SER A N 1
ATOM 3152 C CA . SER A 1 379 ? 4.859 -7.494 -20.471 1.00 90.12 379 SER A CA 1
ATOM 3153 C C . SER A 1 379 ? 5.518 -6.843 -19.250 1.00 90.12 379 SER A C 1
ATOM 3155 O O . SER A 1 379 ? 6.709 -6.558 -19.297 1.00 90.12 379 SER A O 1
ATOM 3157 N N . LEU A 1 380 ? 4.793 -6.649 -18.141 1.00 94.50 380 LEU A N 1
ATOM 3158 C CA . LEU A 1 380 ? 5.325 -6.042 -16.910 1.00 94.50 380 LEU A CA 1
ATOM 3159 C C . LEU A 1 380 ? 5.668 -7.083 -15.835 1.00 94.50 380 LEU A C 1
ATOM 3161 O O . LEU A 1 380 ? 6.208 -6.749 -14.777 1.00 94.50 380 LEU A O 1
ATOM 3165 N N . GLN A 1 381 ? 5.402 -8.364 -16.101 1.00 92.25 381 GLN A N 1
ATOM 3166 C CA . GLN A 1 381 ? 5.668 -9.447 -15.150 1.00 92.25 381 GLN A CA 1
ATOM 3167 C C . GLN A 1 381 ? 7.163 -9.768 -15.024 1.00 92.25 381 GLN A C 1
ATOM 3169 O O . GLN A 1 381 ? 7.578 -10.397 -14.049 1.00 92.25 381 GLN A O 1
ATOM 3174 N N . CYS A 1 382 ? 8.001 -9.301 -15.957 1.00 93.81 382 CYS A N 1
ATOM 3175 C CA . CYS A 1 382 ? 9.452 -9.298 -15.769 1.00 93.81 382 CYS A CA 1
ATOM 3176 C C . CYS A 1 382 ? 9.854 -8.425 -14.566 1.00 93.81 382 CYS A C 1
ATOM 3178 O O . CYS A 1 382 ? 10.779 -8.785 -13.841 1.00 93.81 382 CYS A O 1
ATOM 3180 N N . ILE A 1 383 ? 9.101 -7.357 -14.271 1.00 95.12 383 ILE A N 1
ATOM 3181 C CA . ILE A 1 383 ? 9.319 -6.479 -13.117 1.00 95.12 383 ILE A CA 1
ATOM 3182 C C . ILE A 1 383 ? 8.635 -7.034 -11.865 1.00 95.12 383 ILE A C 1
ATOM 3184 O O . ILE A 1 383 ? 9.305 -7.279 -10.864 1.00 95.12 383 ILE A O 1
ATOM 3188 N N . LYS A 1 384 ? 7.325 -7.306 -11.902 1.00 91.94 384 LYS A N 1
ATOM 3189 C CA . LYS A 1 384 ? 6.584 -7.747 -10.706 1.00 91.94 384 LYS A CA 1
ATOM 3190 C C . LYS A 1 384 ? 5.639 -8.907 -11.002 1.00 91.94 384 LYS A C 1
ATOM 3192 O O . LYS A 1 384 ? 4.766 -8.796 -11.854 1.00 91.94 384 LYS A O 1
ATOM 3197 N N . LYS A 1 385 ? 5.787 -9.991 -10.230 1.00 87.81 385 LYS A N 1
ATOM 3198 C CA . LYS A 1 385 ? 4.953 -11.211 -10.285 1.00 87.81 385 LYS A CA 1
ATOM 3199 C C . LYS A 1 385 ? 4.078 -11.416 -9.039 1.00 87.81 385 LYS A C 1
ATOM 3201 O O . LYS A 1 385 ? 3.318 -12.379 -8.970 1.00 87.81 385 LYS A O 1
ATOM 3206 N N . GLU A 1 386 ? 4.209 -10.540 -8.042 1.00 84.81 386 GLU A N 1
ATOM 3207 C CA . GLU A 1 386 ? 3.388 -10.547 -6.822 1.00 84.81 386 GLU A CA 1
ATOM 3208 C C . GLU A 1 386 ? 2.177 -9.630 -6.996 1.00 84.81 386 GLU A C 1
ATOM 3210 O O . GLU A 1 386 ? 2.267 -8.626 -7.706 1.00 84.81 386 GLU A O 1
ATOM 3215 N N . PHE A 1 387 ? 1.066 -9.922 -6.315 1.00 89.12 387 PHE A N 1
ATOM 3216 C CA . PHE A 1 387 ? -0.094 -9.026 -6.286 1.00 89.12 387 PHE A CA 1
ATOM 3217 C C . PHE A 1 387 ? 0.264 -7.634 -5.745 1.00 89.12 387 PHE A C 1
ATOM 3219 O O . PHE A 1 387 ? 1.145 -7.496 -4.896 1.00 89.12 387 PHE A O 1
ATOM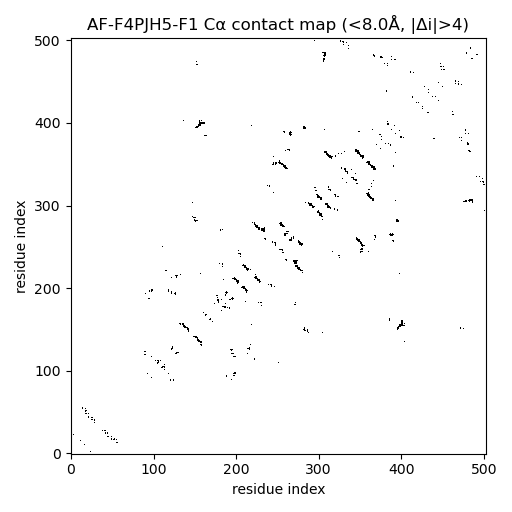 3226 N N . VAL A 1 388 ? -0.441 -6.607 -6.225 1.00 92.25 388 VAL A N 1
ATOM 3227 C CA . VAL A 1 388 ? -0.233 -5.214 -5.805 1.00 92.25 388 VAL A CA 1
ATOM 3228 C C . VAL A 1 388 ? -0.980 -4.941 -4.501 1.00 92.25 388 VAL A C 1
ATOM 3230 O O . VAL A 1 388 ? -2.217 -4.914 -4.476 1.00 92.25 388 VAL A O 1
ATOM 3233 N N . GLY A 1 389 ? -0.223 -4.755 -3.419 1.00 94.38 389 GLY A N 1
ATOM 3234 C CA . GLY A 1 389 ? -0.745 -4.451 -2.083 1.00 94.38 389 GLY A CA 1
ATOM 3235 C C . GLY A 1 389 ? -1.080 -2.970 -1.875 1.00 94.38 389 GLY A C 1
ATOM 3236 O O . GLY A 1 389 ? -0.755 -2.116 -2.697 1.00 94.38 389 GLY A O 1
ATOM 3237 N N . ILE A 1 390 ? -1.707 -2.639 -0.743 1.00 96.62 390 ILE A N 1
ATOM 3238 C CA . ILE A 1 390 ? -2.188 -1.276 -0.457 1.00 96.62 390 ILE A CA 1
ATOM 3239 C C . ILE A 1 390 ? -1.085 -0.207 -0.454 1.00 96.62 390 ILE A C 1
ATOM 3241 O O . ILE A 1 390 ? -1.295 0.869 -0.998 1.00 96.62 390 ILE A O 1
ATOM 3245 N N . PHE A 1 391 ? 0.115 -0.470 0.066 1.00 96.75 391 PHE A N 1
ATOM 3246 C CA . PHE A 1 391 ? 1.194 0.531 0.012 1.00 96.75 391 PHE A CA 1
ATOM 3247 C C . PHE A 1 391 ? 1.708 0.802 -1.401 1.00 96.75 391 PHE A C 1
ATOM 3249 O O . PHE A 1 391 ? 2.110 1.926 -1.701 1.00 96.75 391 PHE A O 1
ATOM 3256 N N . GLU A 1 392 ? 1.630 -0.196 -2.276 1.00 97.50 392 GLU A N 1
ATOM 3257 C CA . GLU A 1 392 ? 1.939 -0.020 -3.690 1.00 97.50 392 GLU A CA 1
ATOM 3258 C C . GLU A 1 392 ? 0.848 0.812 -4.354 1.00 97.50 392 GLU A C 1
ATOM 3260 O O . GLU A 1 392 ? 1.176 1.804 -4.995 1.00 97.50 392 GLU A O 1
ATOM 3265 N N . MET A 1 393 ? -0.432 0.523 -4.078 1.00 97.56 393 MET A N 1
ATOM 3266 C CA . MET A 1 393 ? -1.549 1.390 -4.488 1.00 97.56 393 MET A CA 1
ATOM 3267 C C . MET A 1 393 ? -1.389 2.832 -3.990 1.00 97.56 393 MET A C 1
ATOM 3269 O O . MET A 1 393 ? -1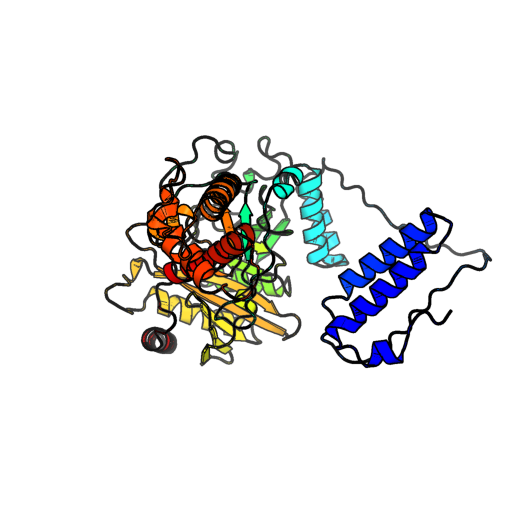.839 3.755 -4.652 1.00 97.56 393 MET A O 1
ATOM 3273 N N . CYS A 1 394 ? -0.722 3.044 -2.852 1.00 98.19 394 CYS A N 1
ATOM 3274 C CA . CYS A 1 394 ? -0.433 4.372 -2.310 1.00 98.19 394 CYS A CA 1
ATOM 3275 C C . CYS A 1 394 ? 0.824 5.038 -2.913 1.00 98.19 394 CYS A C 1
ATOM 3277 O O . CYS A 1 394 ? 1.160 6.165 -2.539 1.00 98.19 394 CYS A O 1
ATOM 3279 N N . GLY A 1 395 ? 1.515 4.369 -3.841 1.00 97.62 395 GLY A N 1
ATOM 3280 C CA . GLY A 1 395 ? 2.615 4.916 -4.637 1.00 97.62 395 GLY A CA 1
ATOM 3281 C C . GLY A 1 395 ? 4.020 4.553 -4.164 1.00 97.62 395 GLY A C 1
ATOM 3282 O O . GLY A 1 395 ? 4.976 5.199 -4.589 1.00 97.62 395 GLY A O 1
ATOM 3283 N N . ARG A 1 396 ? 4.168 3.528 -3.315 1.00 96.62 396 ARG A N 1
ATOM 3284 C CA . ARG A 1 396 ? 5.473 2.969 -2.929 1.00 96.62 396 ARG A CA 1
ATOM 3285 C C . ARG A 1 396 ? 5.612 1.541 -3.452 1.00 96.62 396 ARG A C 1
ATOM 3287 O O . ARG A 1 396 ? 5.083 0.615 -2.845 1.00 96.62 396 ARG A O 1
ATOM 3294 N N . ALA A 1 397 ? 6.333 1.359 -4.553 1.00 96.19 397 ALA A N 1
ATOM 3295 C CA . ALA A 1 397 ? 6.576 0.049 -5.145 1.00 96.19 397 ALA A CA 1
ATOM 3296 C C . ALA A 1 397 ? 7.443 -0.811 -4.226 1.00 96.19 397 ALA A C 1
ATOM 3298 O O . ALA A 1 397 ? 8.467 -0.344 -3.718 1.00 96.19 397 ALA A O 1
ATOM 3299 N N . ILE A 1 398 ? 7.071 -2.081 -4.077 1.00 94.50 398 ILE A N 1
ATOM 3300 C CA . ILE A 1 398 ? 7.843 -3.083 -3.342 1.00 94.50 398 ILE A CA 1
ATOM 3301 C C . ILE A 1 398 ? 8.168 -4.194 -4.341 1.00 94.50 398 ILE A C 1
ATOM 3303 O O . ILE A 1 398 ? 7.402 -5.142 -4.533 1.00 94.50 398 ILE A O 1
ATOM 3307 N N . LEU A 1 399 ? 9.289 -4.020 -5.039 1.00 94.94 399 LEU A N 1
ATOM 3308 C CA . LEU A 1 399 ? 9.756 -4.921 -6.086 1.00 94.94 399 LEU A CA 1
ATOM 3309 C C . LEU A 1 399 ? 10.633 -6.048 -5.513 1.00 94.94 399 LEU A C 1
ATOM 3311 O O . LEU A 1 399 ? 11.259 -5.867 -4.463 1.00 94.94 399 LEU A O 1
ATOM 3315 N N . PRO A 1 400 ? 10.691 -7.214 -6.179 1.00 92.69 400 PRO A N 1
ATOM 3316 C CA . PRO A 1 400 ? 11.385 -8.386 -5.654 1.00 92.69 400 PRO A CA 1
ATOM 3317 C C . PRO A 1 400 ? 12.909 -8.273 -5.763 1.00 92.69 400 PRO A C 1
ATOM 3319 O O . PRO A 1 400 ? 13.435 -7.771 -6.757 1.00 92.69 400 PRO A O 1
ATOM 3322 N N . GLY A 1 401 ? 13.622 -8.825 -4.774 1.00 91.88 401 GLY A N 1
ATOM 3323 C CA . GLY A 1 401 ? 15.085 -8.770 -4.663 1.00 91.88 401 GLY A CA 1
ATOM 3324 C C . GLY A 1 401 ? 15.860 -9.220 -5.907 1.00 91.88 401 GLY A C 1
ATOM 3325 O O . GLY A 1 401 ? 16.891 -8.626 -6.213 1.00 91.88 401 GLY A O 1
ATOM 3326 N N . ARG A 1 402 ? 15.338 -10.191 -6.678 1.00 93.00 402 ARG A N 1
ATOM 3327 C CA . ARG A 1 402 ? 15.972 -10.680 -7.922 1.00 93.00 402 ARG A CA 1
ATOM 3328 C C . ARG A 1 402 ? 16.278 -9.575 -8.935 1.00 93.00 402 ARG A C 1
ATOM 3330 O O . ARG A 1 402 ? 17.225 -9.699 -9.706 1.00 93.00 402 ARG A O 1
ATOM 3337 N N . LEU A 1 403 ? 15.490 -8.492 -8.937 1.00 95.62 403 LEU A N 1
ATOM 3338 C CA . LEU A 1 403 ? 15.670 -7.399 -9.888 1.00 95.62 403 LEU A CA 1
ATOM 3339 C C . LEU A 1 403 ? 16.999 -6.681 -9.699 1.00 95.62 403 LEU A C 1
ATOM 3341 O O . LEU A 1 403 ? 17.492 -6.104 -10.658 1.00 95.62 403 LEU A O 1
ATOM 3345 N N . LYS A 1 404 ? 17.594 -6.721 -8.503 1.00 94.50 404 LYS A N 1
ATOM 3346 C CA . LYS A 1 404 ? 18.909 -6.125 -8.267 1.00 94.50 404 LYS A CA 1
ATOM 3347 C C . LYS A 1 404 ? 19.946 -6.670 -9.251 1.00 94.50 404 LYS A C 1
ATOM 3349 O O . LYS A 1 404 ? 20.603 -5.891 -9.938 1.00 94.50 404 LYS A O 1
ATOM 3354 N N . ASP A 1 405 ? 20.057 -7.991 -9.332 1.00 94.94 405 ASP A N 1
ATOM 3355 C CA . ASP A 1 405 ? 21.080 -8.640 -10.150 1.00 94.94 405 ASP A CA 1
ATOM 3356 C C . ASP A 1 405 ? 20.666 -8.659 -11.627 1.00 94.94 405 ASP A C 1
ATOM 3358 O O . ASP A 1 405 ? 21.484 -8.368 -12.498 1.00 94.94 405 ASP A O 1
ATOM 3362 N N . GLN A 1 406 ? 19.375 -8.881 -11.911 1.00 96.38 406 GLN A N 1
ATOM 3363 C CA . GLN A 1 406 ? 18.853 -8.859 -13.283 1.00 96.38 406 GLN A CA 1
ATOM 3364 C C . GLN A 1 406 ? 18.997 -7.481 -13.945 1.00 96.38 406 GLN A C 1
ATOM 3366 O O . GLN A 1 406 ? 19.426 -7.377 -15.088 1.00 96.38 406 GLN A O 1
ATOM 3371 N N . LEU A 1 407 ? 18.701 -6.390 -13.235 1.00 96.56 407 LEU A N 1
ATOM 3372 C CA . LEU A 1 407 ? 18.867 -5.045 -13.795 1.00 96.56 407 LEU A CA 1
ATOM 3373 C C . LEU A 1 407 ? 20.339 -4.663 -13.932 1.00 96.56 407 LEU A C 1
ATOM 3375 O O . LEU A 1 407 ? 20.691 -3.996 -14.898 1.00 96.56 407 LEU A O 1
ATOM 3379 N N . SER A 1 408 ? 21.202 -5.108 -13.012 1.00 96.81 408 SER A N 1
ATOM 3380 C CA . SER A 1 408 ? 22.646 -4.889 -13.135 1.00 96.81 408 SER A CA 1
ATOM 3381 C C . SER A 1 408 ? 23.222 -5.604 -14.357 1.00 96.81 408 SER A C 1
ATOM 3383 O O . SER A 1 408 ? 24.054 -5.037 -15.061 1.00 96.81 408 SER A O 1
ATOM 3385 N N . ARG A 1 409 ? 22.790 -6.841 -14.627 1.00 97.56 409 ARG A N 1
ATOM 3386 C CA . ARG A 1 409 ? 23.209 -7.586 -15.819 1.00 97.56 409 ARG A CA 1
ATOM 3387 C C . ARG A 1 409 ? 22.634 -6.966 -17.089 1.00 97.56 409 ARG A C 1
ATOM 3389 O O . ARG A 1 409 ? 23.368 -6.804 -18.062 1.00 97.56 409 ARG A O 1
ATOM 3396 N N . LEU A 1 410 ? 21.362 -6.571 -17.062 1.00 97.19 410 LEU A N 1
ATOM 3397 C CA . LEU A 1 410 ? 20.717 -5.885 -18.176 1.00 97.19 410 LEU A CA 1
ATOM 3398 C C . LEU A 1 410 ? 21.410 -4.556 -18.513 1.00 97.19 410 LEU A C 1
ATOM 3400 O O . LEU A 1 410 ? 21.613 -4.266 -19.687 1.00 97.19 410 LEU A O 1
ATOM 3404 N N . GLU A 1 411 ? 21.829 -3.787 -17.503 1.00 97.50 411 GLU A N 1
ATOM 3405 C CA . GLU A 1 411 ? 22.625 -2.565 -17.675 1.00 97.50 411 GLU A CA 1
ATOM 3406 C C . GLU A 1 411 ? 23.912 -2.846 -18.458 1.00 97.50 411 GLU A C 1
ATOM 3408 O O . GLU A 1 411 ? 24.184 -2.156 -19.437 1.00 97.50 411 GLU A O 1
ATOM 3413 N N . SER A 1 412 ? 24.672 -3.883 -18.085 1.00 97.06 412 SER A N 1
ATOM 3414 C CA . SER A 1 412 ? 25.894 -4.259 -18.810 1.00 97.06 412 SER A CA 1
ATOM 3415 C C . SER A 1 412 ? 25.613 -4.658 -20.260 1.00 97.06 412 SER A C 1
ATOM 3417 O O . SER A 1 412 ? 26.296 -4.176 -21.156 1.00 97.06 412 SER A O 1
ATOM 3419 N N . ILE A 1 413 ? 24.584 -5.481 -20.505 1.00 96.62 413 ILE A N 1
ATOM 3420 C CA . ILE A 1 413 ? 24.225 -5.911 -21.868 1.00 96.62 413 ILE A CA 1
ATOM 3421 C C . ILE A 1 413 ? 23.858 -4.704 -22.741 1.00 96.62 413 ILE A C 1
ATOM 3423 O O . ILE A 1 413 ? 24.283 -4.620 -23.892 1.00 96.62 413 ILE A O 1
ATOM 3427 N N . LEU A 1 414 ? 23.090 -3.757 -22.196 1.00 95.31 414 LEU A N 1
ATOM 3428 C CA . LEU A 1 414 ? 22.697 -2.541 -22.905 1.00 95.31 414 LEU A CA 1
ATOM 3429 C C . LEU A 1 414 ? 23.901 -1.636 -23.192 1.00 95.31 414 LEU A C 1
ATOM 3431 O O . LEU A 1 414 ? 24.023 -1.154 -24.313 1.00 95.31 414 LEU A O 1
ATOM 3435 N N . ILE A 1 415 ? 24.811 -1.439 -22.232 1.00 94.38 415 ILE A N 1
ATOM 3436 C CA . ILE A 1 415 ? 26.037 -0.645 -22.436 1.00 94.38 415 ILE A CA 1
ATOM 3437 C C . ILE A 1 415 ? 26.921 -1.270 -23.519 1.00 94.38 415 ILE A C 1
ATOM 3439 O O . ILE A 1 415 ? 27.397 -0.558 -24.406 1.00 94.38 415 ILE A O 1
ATOM 3443 N N . ASP A 1 416 ? 27.123 -2.587 -23.470 1.00 93.56 416 ASP A N 1
ATOM 3444 C CA . ASP A 1 416 ? 27.933 -3.306 -24.454 1.00 93.56 416 ASP A CA 1
ATOM 3445 C C . ASP A 1 416 ? 27.307 -3.208 -25.852 1.00 93.56 416 ASP A C 1
ATOM 3447 O O . ASP A 1 416 ? 28.010 -2.963 -26.833 1.00 93.56 416 ASP A O 1
ATOM 3451 N N . PHE A 1 417 ? 25.983 -3.349 -25.957 1.00 91.56 417 PHE A N 1
ATOM 3452 C CA . PHE A 1 417 ? 25.256 -3.209 -27.219 1.00 91.56 417 PHE A CA 1
ATOM 3453 C C . PHE A 1 417 ? 25.349 -1.787 -27.795 1.00 91.56 417 PHE A C 1
ATOM 3455 O O . PHE A 1 417 ? 25.618 -1.613 -28.986 1.00 91.56 417 PHE A O 1
ATOM 3462 N N . GLU A 1 418 ? 25.171 -0.772 -26.947 1.00 89.69 418 GLU A N 1
ATOM 3463 C CA . GLU A 1 418 ? 25.232 0.644 -27.328 1.00 89.69 418 GLU A CA 1
ATOM 3464 C C . GLU A 1 418 ? 26.649 1.079 -27.727 1.00 89.69 418 GLU A C 1
ATOM 3466 O O . GLU A 1 418 ? 26.803 1.897 -28.628 1.00 89.69 418 GLU A O 1
ATOM 3471 N N . SER A 1 419 ? 27.683 0.515 -27.096 1.00 88.56 419 SER A N 1
ATOM 3472 C CA . SER A 1 419 ? 29.086 0.870 -27.361 1.00 88.56 419 SER A CA 1
ATOM 3473 C C . SER A 1 419 ? 29.667 0.192 -28.603 1.00 88.56 419 SER A C 1
ATOM 3475 O O . SER A 1 419 ? 30.592 0.724 -29.210 1.00 88.56 419 SER A O 1
ATOM 3477 N N . ASN A 1 420 ? 29.158 -0.988 -28.973 1.00 84.12 420 ASN A N 1
ATOM 3478 C CA . ASN A 1 420 ? 29.671 -1.775 -30.103 1.00 84.12 420 ASN A CA 1
ATOM 3479 C C . ASN A 1 420 ? 28.894 -1.568 -31.411 1.00 84.12 420 ASN A C 1
ATOM 3481 O O . ASN A 1 420 ? 29.250 -2.146 -32.440 1.00 84.12 420 ASN A O 1
ATOM 3485 N N . SER A 1 421 ? 27.827 -0.775 -31.384 1.00 75.19 421 SER A N 1
ATOM 3486 C CA . SER A 1 421 ? 27.036 -0.488 -32.574 1.00 75.19 421 SER A CA 1
ATOM 3487 C C . SER A 1 421 ? 27.617 0.714 -33.316 1.00 75.19 421 SER A C 1
ATOM 3489 O O . SER A 1 421 ? 27.713 1.805 -32.767 1.00 75.19 421 SER A O 1
ATOM 3491 N N . ASN A 1 422 ? 27.983 0.507 -34.582 1.00 65.12 422 ASN A N 1
ATOM 3492 C CA . ASN A 1 422 ? 28.471 1.564 -35.479 1.00 65.12 422 ASN A CA 1
ATOM 3493 C C . ASN A 1 422 ? 27.336 2.285 -36.237 1.00 65.12 422 ASN A C 1
ATOM 3495 O O . ASN A 1 422 ? 27.617 3.097 -37.115 1.00 65.12 422 ASN A O 1
ATOM 3499 N N . ASP A 1 423 ? 26.075 1.955 -35.945 1.00 67.50 423 ASP A N 1
ATOM 3500 C CA . ASP A 1 423 ? 24.906 2.530 -36.611 1.00 67.50 423 ASP A CA 1
ATOM 3501 C C . ASP A 1 423 ? 24.480 3.836 -35.921 1.00 67.50 423 ASP A C 1
ATOM 3503 O O . ASP A 1 423 ? 24.326 3.878 -34.700 1.00 67.50 423 ASP A O 1
ATOM 3507 N N . ASP A 1 424 ? 24.189 4.877 -36.712 1.00 64.50 424 ASP A N 1
ATOM 3508 C CA . ASP A 1 424 ? 23.630 6.150 -36.217 1.00 64.50 424 ASP A CA 1
ATOM 3509 C C . ASP A 1 424 ? 22.264 5.964 -35.520 1.00 64.50 424 ASP A C 1
ATOM 3511 O O . ASP A 1 424 ? 21.840 6.798 -34.719 1.00 64.50 424 ASP A O 1
ATOM 3515 N N . ALA A 1 425 ? 21.571 4.858 -35.816 1.00 75.00 425 ALA A N 1
ATOM 3516 C CA . ALA A 1 425 ? 20.323 4.450 -35.187 1.00 75.00 425 ALA A CA 1
ATOM 3517 C C . ALA A 1 425 ? 20.431 3.006 -34.676 1.00 75.00 425 ALA A C 1
ATOM 3519 O O . ALA A 1 425 ? 20.482 2.055 -35.455 1.00 75.00 425 ALA A O 1
ATOM 3520 N N . LEU A 1 426 ? 20.433 2.845 -33.353 1.00 81.31 426 LEU A N 1
ATOM 3521 C CA . LEU A 1 426 ? 20.503 1.542 -32.698 1.00 81.31 426 LEU A CA 1
ATOM 3522 C C . LEU A 1 426 ? 19.223 0.727 -32.931 1.00 81.31 426 LEU A C 1
ATOM 3524 O O . LEU A 1 426 ? 18.146 1.088 -32.453 1.00 81.31 426 LEU A O 1
ATOM 3528 N N . ASP A 1 427 ? 19.347 -0.416 -33.604 1.00 86.12 427 ASP A N 1
ATOM 3529 C CA . ASP A 1 427 ? 18.269 -1.402 -33.712 1.00 86.12 427 ASP A CA 1
ATOM 3530 C C . ASP A 1 427 ? 18.294 -2.357 -32.512 1.00 86.12 427 ASP A C 1
ATOM 3532 O O . ASP A 1 427 ? 18.879 -3.442 -32.563 1.00 86.12 427 ASP A O 1
ATOM 3536 N N . TYR A 1 428 ? 17.625 -1.966 -31.424 1.00 87.62 428 TYR A N 1
ATOM 3537 C CA . TYR A 1 428 ? 17.479 -2.795 -30.221 1.00 87.62 428 TYR A CA 1
ATOM 3538 C C . TYR A 1 428 ? 16.775 -4.140 -30.483 1.00 87.62 428 TYR A C 1
ATOM 3540 O O . TYR A 1 428 ? 16.853 -5.031 -29.642 1.00 87.62 428 TYR A O 1
ATOM 3548 N N . GLY A 1 429 ? 16.159 -4.359 -31.652 1.00 85.88 429 GLY A N 1
ATOM 3549 C CA . GLY A 1 429 ? 15.693 -5.684 -32.066 1.00 85.88 429 GLY A CA 1
ATOM 3550 C C . GLY A 1 429 ? 16.828 -6.705 -32.210 1.00 85.88 429 GLY A C 1
ATOM 3551 O O . GLY A 1 429 ? 16.607 -7.899 -32.004 1.00 85.88 429 GLY A O 1
ATOM 3552 N N . LYS A 1 430 ? 18.055 -6.244 -32.486 1.00 88.31 430 LYS A N 1
ATOM 3553 C CA . LYS A 1 430 ? 19.265 -7.073 -32.617 1.00 88.31 430 LYS A CA 1
ATOM 3554 C C . LYS A 1 430 ? 19.981 -7.333 -31.290 1.00 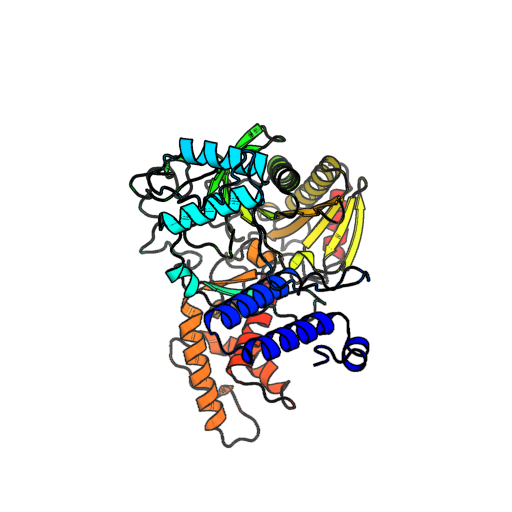88.31 430 LYS A C 1
ATOM 3556 O O . LYS A 1 430 ? 20.995 -8.030 -31.289 1.00 88.31 430 LYS A O 1
ATOM 3561 N N . ILE A 1 431 ? 19.488 -6.794 -30.169 1.00 92.50 431 ILE A N 1
ATOM 3562 C CA . ILE A 1 431 ? 20.120 -7.023 -28.869 1.00 92.50 431 ILE A CA 1
ATOM 3563 C C . ILE A 1 431 ? 20.073 -8.511 -28.507 1.00 92.50 431 ILE A C 1
ATOM 3565 O O . ILE A 1 431 ? 19.012 -9.154 -28.506 1.00 92.50 431 ILE A O 1
ATOM 3569 N N . VAL A 1 432 ? 21.246 -9.060 -28.201 1.00 93.25 432 VAL A N 1
ATOM 3570 C CA . VAL A 1 432 ? 21.400 -10.437 -27.737 1.00 93.25 432 VAL A CA 1
ATOM 3571 C C . VAL A 1 432 ? 21.245 -10.434 -26.223 1.00 93.25 432 VAL A C 1
ATOM 3573 O O . VAL A 1 432 ? 22.062 -9.848 -25.515 1.00 93.25 432 VAL A O 1
ATOM 3576 N N . LEU A 1 433 ? 20.187 -11.075 -25.732 1.00 96.25 433 LEU A N 1
ATOM 3577 C CA . LEU A 1 433 ? 19.952 -11.274 -24.307 1.00 96.25 433 LEU A CA 1
ATOM 3578 C C . LEU A 1 433 ? 20.306 -12.721 -23.962 1.00 96.25 433 LEU A C 1
ATOM 3580 O O . LEU A 1 433 ? 20.167 -13.627 -24.785 1.00 96.25 433 LEU A O 1
ATOM 3584 N N . ASP A 1 434 ? 20.790 -12.947 -22.746 1.00 95.75 434 ASP A N 1
ATOM 3585 C CA . ASP A 1 434 ? 20.894 -14.309 -22.234 1.00 95.75 434 ASP A CA 1
ATOM 3586 C C . ASP A 1 434 ? 19.501 -14.862 -21.873 1.00 95.75 434 ASP A C 1
ATOM 3588 O O . ASP A 1 434 ? 18.516 -14.123 -21.778 1.00 95.75 434 ASP A O 1
ATOM 3592 N N . GLN A 1 435 ? 19.415 -16.180 -21.675 1.00 94.88 435 GLN A N 1
ATOM 3593 C CA . GLN A 1 435 ? 18.146 -16.883 -21.461 1.00 94.88 435 GLN A CA 1
ATOM 3594 C C . GLN A 1 435 ? 17.327 -16.315 -20.289 1.00 94.88 435 GLN A C 1
ATOM 3596 O O . GLN A 1 435 ? 16.097 -16.318 -20.346 1.00 94.88 435 GLN A O 1
ATOM 3601 N N . GLU A 1 436 ? 17.981 -15.827 -19.232 1.00 93.50 436 GLU A N 1
ATOM 3602 C CA . GLU A 1 436 ? 17.290 -15.255 -18.074 1.00 93.50 436 GLU A CA 1
ATOM 3603 C C . GLU A 1 436 ? 16.745 -13.851 -18.357 1.00 93.50 436 GLU A C 1
ATOM 3605 O O . GLU A 1 436 ? 15.723 -13.468 -17.783 1.00 93.50 436 GLU A O 1
ATOM 3610 N N . HIS A 1 437 ? 17.390 -13.099 -19.254 1.00 96.50 437 HIS A N 1
ATOM 3611 C CA . HIS A 1 437 ? 17.024 -11.722 -19.585 1.00 96.50 437 HIS A CA 1
ATOM 3612 C C . HIS A 1 437 ? 16.067 -11.600 -20.772 1.00 96.50 437 HIS A C 1
ATOM 3614 O O . HIS A 1 437 ? 15.468 -10.540 -20.948 1.00 96.50 437 HIS A O 1
ATOM 3620 N N . GLU A 1 438 ? 15.833 -12.671 -21.534 1.00 95.88 438 GLU A N 1
ATOM 3621 C CA . GLU A 1 438 ? 14.843 -12.683 -22.624 1.00 95.88 438 GLU A CA 1
ATOM 3622 C C . GLU A 1 438 ? 13.441 -12.243 -22.170 1.00 95.88 438 GLU A C 1
ATOM 3624 O O . GLU A 1 438 ? 12.704 -11.603 -22.920 1.00 95.88 438 GLU A O 1
ATOM 3629 N N . ILE A 1 439 ? 13.091 -12.479 -20.900 1.00 94.75 439 ILE A N 1
ATOM 3630 C CA . ILE A 1 439 ? 11.825 -12.012 -20.315 1.00 94.75 439 ILE A CA 1
ATOM 3631 C C . ILE A 1 439 ? 11.670 -10.481 -20.340 1.00 94.75 439 ILE A C 1
ATOM 3633 O O . ILE A 1 439 ? 10.549 -9.986 -20.256 1.00 94.75 439 ILE A O 1
ATOM 3637 N N . PHE A 1 440 ? 12.771 -9.729 -20.441 1.00 96.81 440 PHE A N 1
ATOM 3638 C CA . PHE A 1 440 ? 12.772 -8.269 -20.509 1.00 96.81 440 PHE A CA 1
ATOM 3639 C C . PHE A 1 440 ? 12.686 -7.739 -21.939 1.00 96.81 440 PHE A C 1
ATOM 3641 O O . PHE A 1 440 ? 12.505 -6.539 -22.098 1.00 96.81 440 PHE A O 1
ATOM 3648 N N . ARG A 1 441 ? 12.778 -8.573 -22.985 1.00 95.38 441 ARG A N 1
ATOM 3649 C CA . ARG A 1 441 ? 12.849 -8.102 -24.380 1.00 95.38 441 ARG A CA 1
ATOM 3650 C C . ARG A 1 441 ? 11.721 -7.137 -24.746 1.00 95.38 441 ARG A C 1
ATOM 3652 O O . ARG A 1 441 ? 11.978 -6.048 -25.252 1.00 95.38 441 ARG A O 1
ATOM 3659 N N . GLN A 1 442 ? 10.479 -7.516 -24.448 1.00 95.44 442 GLN A N 1
ATOM 3660 C CA . GLN A 1 442 ? 9.324 -6.653 -24.702 1.00 95.44 442 GLN A CA 1
ATOM 3661 C C . GLN A 1 442 ? 9.379 -5.378 -23.848 1.00 95.44 442 GLN A C 1
ATOM 3663 O O . GLN A 1 442 ? 9.166 -4.282 -24.352 1.00 95.44 442 GLN A O 1
ATOM 3668 N N . TRP A 1 443 ? 9.732 -5.514 -22.569 1.00 96.88 443 TRP A N 1
ATOM 3669 C CA . TRP A 1 443 ? 9.839 -4.396 -21.633 1.00 96.88 443 TRP A CA 1
ATOM 3670 C C . TRP A 1 443 ? 10.911 -3.368 -22.036 1.00 96.88 443 TRP A C 1
ATOM 3672 O O . TRP A 1 443 ? 10.684 -2.166 -21.926 1.00 96.88 443 TRP A O 1
ATOM 3682 N N . ILE A 1 444 ? 12.055 -3.821 -22.556 1.00 96.44 444 ILE A N 1
ATOM 3683 C CA . ILE A 1 444 ? 13.111 -2.955 -23.095 1.00 96.44 444 ILE A CA 1
ATOM 3684 C C . ILE A 1 444 ? 12.540 -2.090 -24.222 1.00 96.44 444 ILE A C 1
ATOM 3686 O O . ILE A 1 444 ? 12.717 -0.875 -24.204 1.00 96.44 444 ILE A O 1
ATOM 3690 N N . ASN A 1 445 ? 11.810 -2.693 -25.161 1.00 94.25 445 ASN A N 1
ATOM 3691 C CA . ASN A 1 445 ? 11.219 -1.970 -26.287 1.00 94.25 445 ASN A CA 1
ATOM 3692 C C . ASN A 1 445 ? 10.122 -0.989 -25.853 1.00 94.25 445 ASN A C 1
ATOM 3694 O O . ASN A 1 445 ? 10.052 0.123 -26.380 1.00 94.25 445 ASN A O 1
ATOM 3698 N N . ASP A 1 446 ? 9.290 -1.391 -24.892 1.00 94.62 446 ASP A N 1
ATOM 3699 C CA . ASP A 1 446 ? 8.135 -0.611 -24.439 1.00 94.62 446 ASP A CA 1
ATOM 3700 C C . ASP A 1 446 ? 8.524 0.554 -23.514 1.00 94.62 446 ASP A C 1
ATOM 3702 O O . ASP A 1 446 ? 7.830 1.568 -23.497 1.00 94.62 446 ASP A O 1
ATOM 3706 N N . TYR A 1 447 ? 9.628 0.437 -22.764 1.00 95.56 447 TYR A N 1
ATOM 3707 C CA . TYR A 1 447 ? 10.035 1.438 -21.769 1.00 95.56 447 TYR A CA 1
ATOM 3708 C C . TYR A 1 447 ? 11.422 2.024 -22.041 1.00 95.56 447 TYR A C 1
ATOM 3710 O O . TYR A 1 447 ? 11.542 3.226 -22.279 1.00 95.56 447 TYR A O 1
ATOM 3718 N N . TYR A 1 448 ? 12.470 1.196 -22.040 1.00 95.00 448 TYR A N 1
ATOM 3719 C CA . TYR A 1 448 ? 13.852 1.681 -22.143 1.00 95.00 448 TYR A CA 1
ATOM 3720 C C . TYR A 1 448 ? 14.123 2.389 -23.475 1.00 95.00 448 TYR A C 1
ATOM 3722 O O . TYR A 1 448 ? 14.615 3.517 -23.491 1.00 95.00 448 TYR A O 1
ATOM 3730 N N . VAL A 1 449 ? 13.763 1.756 -24.594 1.00 93.25 449 VAL A N 1
ATOM 3731 C CA . VAL A 1 449 ? 13.995 2.289 -25.946 1.00 93.25 449 VAL A CA 1
ATOM 3732 C C . VAL A 1 449 ? 13.166 3.547 -26.190 1.00 93.25 449 VAL A C 1
ATOM 3734 O O . VAL A 1 449 ? 13.677 4.511 -26.759 1.00 93.25 449 VAL A O 1
ATOM 3737 N N . GLN A 1 450 ? 11.916 3.583 -25.713 1.00 91.81 450 GLN A N 1
ATOM 3738 C CA . GLN A 1 450 ? 11.072 4.776 -25.834 1.00 91.81 450 GLN A CA 1
ATOM 3739 C C . GLN A 1 450 ? 11.712 5.977 -25.133 1.00 91.81 450 GLN A C 1
ATOM 3741 O O . GLN A 1 450 ? 11.810 7.051 -25.720 1.00 91.81 450 GLN A O 1
ATOM 3746 N N . LEU A 1 451 ? 12.219 5.787 -23.912 1.00 91.19 451 LEU A N 1
ATOM 3747 C CA . LEU A 1 451 ? 12.906 6.845 -23.172 1.00 91.19 451 LEU A CA 1
ATOM 3748 C C . LEU A 1 451 ? 14.230 7.239 -23.831 1.00 91.19 451 LEU A C 1
ATOM 3750 O O . LEU A 1 451 ? 14.490 8.429 -24.006 1.00 91.19 451 LEU A O 1
ATOM 3754 N N . LYS A 1 452 ? 15.034 6.265 -24.272 1.00 89.44 452 LYS A N 1
ATOM 3755 C CA . LYS A 1 452 ? 16.297 6.517 -24.981 1.00 89.44 452 LYS A CA 1
ATOM 3756 C C . LYS A 1 452 ? 16.085 7.431 -26.190 1.00 89.44 452 LYS A C 1
ATOM 3758 O O . LYS A 1 452 ? 16.797 8.426 -26.332 1.00 89.44 452 LYS A O 1
ATOM 3763 N N . ASN A 1 453 ? 15.065 7.141 -26.999 1.00 87.12 453 ASN A N 1
ATOM 3764 C CA . ASN A 1 453 ? 14.716 7.912 -28.193 1.00 87.12 453 ASN A CA 1
ATOM 3765 C C . ASN A 1 453 ? 14.241 9.341 -27.881 1.00 87.12 453 ASN A C 1
ATOM 3767 O O . ASN A 1 453 ? 14.355 10.220 -28.732 1.00 87.12 453 ASN A O 1
ATOM 3771 N N . LEU A 1 454 ? 13.729 9.596 -26.673 1.00 84.88 454 LEU A N 1
ATOM 3772 C CA . LEU A 1 454 ? 13.333 10.934 -26.220 1.00 84.88 454 LEU A CA 1
ATOM 3773 C C . LEU A 1 454 ? 14.510 11.737 -25.637 1.00 84.88 454 LEU A C 1
ATOM 3775 O O . LEU A 1 454 ? 14.492 12.965 -25.672 1.00 84.88 454 LEU A O 1
ATOM 3779 N N . THR A 1 455 ? 15.551 11.073 -25.126 1.00 76.06 455 THR A N 1
ATOM 3780 C CA . THR A 1 455 ? 16.698 11.708 -24.439 1.00 76.06 455 THR A CA 1
ATOM 3781 C C . THR A 1 455 ? 17.814 12.236 -25.352 1.00 76.06 455 THR A C 1
ATOM 3783 O O . THR A 1 455 ? 18.936 12.452 -24.902 1.00 76.06 455 THR A O 1
ATOM 3786 N N . THR A 1 456 ? 17.533 12.517 -26.626 1.00 60.81 456 THR A N 1
ATOM 3787 C CA . THR A 1 456 ? 18.547 12.885 -27.640 1.00 60.81 456 THR A CA 1
ATOM 3788 C C . THR A 1 456 ? 19.357 14.151 -27.331 1.00 60.81 456 THR A C 1
ATOM 3790 O O . THR A 1 456 ? 20.416 14.355 -27.920 1.00 60.81 456 THR A O 1
ATOM 3793 N N . THR A 1 457 ? 18.904 14.996 -26.400 1.00 57.34 457 THR A N 1
ATOM 3794 C CA . THR A 1 457 ? 19.546 16.281 -26.071 1.00 57.34 457 THR A CA 1
ATOM 3795 C C . THR A 1 457 ? 20.270 16.318 -24.723 1.00 57.34 457 THR A C 1
ATOM 3797 O O . THR A 1 457 ? 21.027 17.258 -24.481 1.00 57.34 457 THR A O 1
ATOM 3800 N N . THR A 1 458 ? 20.053 15.341 -23.836 1.00 62.22 458 THR A N 1
ATOM 3801 C CA . THR A 1 458 ? 20.614 15.347 -22.473 1.00 62.22 458 THR A CA 1
ATOM 3802 C C . THR A 1 458 ? 21.416 14.070 -22.240 1.00 62.22 458 THR A C 1
ATOM 3804 O O . THR A 1 458 ? 20.874 12.987 -22.440 1.00 62.22 458 THR A O 1
ATOM 3807 N N . PRO A 1 459 ? 22.680 14.146 -21.783 1.00 68.00 459 PRO A N 1
ATOM 3808 C CA . PRO A 1 459 ? 23.438 12.953 -21.431 1.00 68.00 459 PRO A CA 1
ATOM 3809 C C . PRO A 1 459 ? 22.761 12.216 -20.267 1.00 68.00 459 PRO A C 1
ATOM 3811 O O . PRO A 1 459 ? 22.826 12.659 -19.119 1.00 68.00 459 PRO A O 1
ATOM 3814 N N . THR A 1 460 ? 22.115 11.091 -20.566 1.00 83.81 460 THR A N 1
ATOM 3815 C CA . THR A 1 460 ? 21.490 10.203 -19.581 1.00 83.81 460 THR A CA 1
ATOM 3816 C C . THR A 1 460 ? 22.161 8.839 -19.658 1.00 83.81 460 THR A C 1
ATOM 3818 O O . THR A 1 460 ? 22.310 8.264 -20.736 1.00 83.81 460 THR A O 1
ATOM 3821 N N . THR A 1 461 ? 22.606 8.317 -18.516 1.00 91.75 461 THR A N 1
ATOM 3822 C CA . THR A 1 461 ? 23.267 7.007 -18.473 1.00 91.75 461 THR A CA 1
ATOM 3823 C C . THR A 1 461 ? 22.251 5.874 -18.632 1.00 91.75 461 THR A C 1
ATOM 3825 O O . THR A 1 461 ? 21.091 6.015 -18.241 1.00 91.75 461 THR A O 1
ATOM 3828 N N . THR A 1 462 ? 22.687 4.712 -19.126 1.00 93.50 462 THR A N 1
ATOM 3829 C CA . THR A 1 462 ? 21.868 3.484 -19.192 1.00 93.50 462 THR A CA 1
ATOM 3830 C C . THR A 1 462 ? 21.212 3.169 -17.848 1.00 93.50 462 THR A C 1
ATOM 3832 O O . THR A 1 462 ? 20.018 2.886 -17.786 1.00 93.50 462 THR A O 1
ATOM 3835 N N . LYS A 1 463 ? 21.957 3.317 -16.746 1.00 94.31 463 LYS A N 1
ATOM 3836 C CA . LYS A 1 463 ? 21.433 3.157 -15.385 1.00 94.31 463 LYS A CA 1
ATOM 3837 C C . LYS A 1 463 ? 20.265 4.088 -15.077 1.00 94.31 463 LYS A C 1
ATOM 3839 O O . LYS A 1 463 ? 19.266 3.654 -14.512 1.00 94.31 463 LYS A O 1
ATOM 3844 N N . GLN A 1 464 ? 20.395 5.371 -15.412 1.00 93.69 464 GLN A N 1
ATOM 3845 C CA . GLN A 1 464 ? 19.341 6.359 -15.181 1.00 93.69 464 GLN A CA 1
ATOM 3846 C C . GLN A 1 464 ? 18.097 6.034 -16.011 1.00 93.69 464 GLN A C 1
ATOM 3848 O O . GLN A 1 464 ? 17.000 6.038 -15.460 1.00 93.69 464 GLN A O 1
ATOM 3853 N N . LEU A 1 465 ? 18.272 5.660 -17.282 1.00 94.62 465 LEU A N 1
ATOM 3854 C CA . LEU A 1 465 ? 17.174 5.235 -18.154 1.00 94.62 465 LEU A CA 1
ATOM 3855 C C . LEU A 1 465 ? 16.475 3.971 -17.644 1.00 94.62 465 LEU A C 1
ATOM 3857 O O . LEU A 1 465 ? 15.251 3.897 -17.691 1.00 94.62 465 LEU A O 1
ATOM 3861 N N . LEU A 1 466 ? 17.210 2.990 -17.113 1.00 96.19 466 LEU A N 1
ATOM 3862 C CA . LEU A 1 466 ? 16.618 1.797 -16.495 1.00 96.19 466 LEU A CA 1
ATOM 3863 C C . LEU A 1 466 ? 15.801 2.146 -15.244 1.00 96.19 466 LEU A C 1
ATOM 3865 O O . LEU A 1 466 ? 14.699 1.628 -15.062 1.00 96.19 466 LEU A O 1
ATOM 3869 N N . ILE A 1 467 ? 16.309 3.045 -14.396 1.00 95.50 467 ILE A N 1
ATOM 3870 C CA . ILE A 1 467 ? 15.581 3.533 -13.216 1.00 95.50 467 ILE A CA 1
ATOM 3871 C C . ILE A 1 467 ? 14.315 4.281 -13.640 1.00 95.50 467 ILE A C 1
ATOM 3873 O O . ILE A 1 467 ? 13.245 4.051 -13.079 1.00 95.50 467 ILE A O 1
ATOM 3877 N N . GLU A 1 468 ? 14.402 5.145 -14.647 1.00 95.44 468 GLU A N 1
ATOM 3878 C CA . GLU A 1 468 ? 13.247 5.860 -15.187 1.00 95.44 468 GLU A CA 1
ATOM 3879 C C . GLU A 1 468 ? 12.220 4.899 -15.808 1.00 95.44 468 GLU A C 1
ATOM 3881 O O . GLU A 1 468 ? 11.033 4.974 -15.490 1.00 95.44 468 GLU A O 1
ATOM 3886 N N . SER A 1 469 ? 12.685 3.905 -16.569 1.00 96.25 469 SER A N 1
ATOM 3887 C CA . SER A 1 469 ? 11.855 2.827 -17.122 1.00 96.25 469 SER A CA 1
ATOM 3888 C C . SER A 1 469 ? 11.092 2.087 -16.024 1.00 96.25 469 SER A C 1
ATOM 3890 O O . SER A 1 469 ? 9.891 1.848 -16.156 1.00 96.25 469 SER A O 1
ATOM 3892 N N . MET A 1 470 ? 11.750 1.758 -14.905 1.00 96.19 470 MET A N 1
ATOM 3893 C CA . MET A 1 470 ? 11.093 1.124 -13.756 1.00 96.19 470 MET A CA 1
ATOM 3894 C C . MET A 1 470 ? 10.037 2.016 -13.108 1.00 96.19 470 MET A C 1
ATOM 3896 O O . MET A 1 470 ? 8.981 1.516 -12.725 1.00 96.19 470 MET A O 1
ATOM 3900 N N . ASN A 1 471 ? 10.301 3.317 -12.976 1.00 96.50 471 ASN A N 1
ATOM 3901 C CA . ASN A 1 471 ? 9.331 4.246 -12.403 1.00 96.50 471 ASN A CA 1
ATOM 3902 C C . ASN A 1 471 ? 8.070 4.350 -13.273 1.00 96.50 471 ASN A C 1
ATOM 3904 O O . ASN A 1 471 ? 6.959 4.219 -12.755 1.00 96.50 471 ASN A O 1
ATOM 3908 N N . HIS A 1 472 ? 8.226 4.489 -14.594 1.00 96.50 472 HIS A N 1
ATOM 3909 C CA . HIS A 1 472 ? 7.100 4.436 -15.532 1.00 96.50 472 HIS A CA 1
ATOM 3910 C C . HIS A 1 472 ? 6.369 3.090 -15.478 1.00 96.50 472 HIS A C 1
ATOM 3912 O O . HIS A 1 472 ? 5.142 3.050 -15.431 1.00 96.50 472 HIS A O 1
ATOM 3918 N N . THR A 1 473 ? 7.114 1.986 -15.404 1.00 97.31 473 THR A N 1
ATOM 3919 C CA . THR A 1 473 ? 6.529 0.644 -15.281 1.00 97.31 473 THR A CA 1
ATOM 3920 C C . THR A 1 473 ? 5.695 0.506 -14.016 1.00 97.31 473 THR A C 1
ATOM 3922 O O . THR A 1 473 ? 4.614 -0.071 -14.050 1.00 97.31 473 THR A O 1
ATOM 3925 N N . PHE A 1 474 ? 6.165 1.037 -12.887 1.00 97.88 474 PHE A N 1
ATOM 3926 C CA . PHE A 1 474 ? 5.411 0.988 -11.643 1.00 97.88 474 PHE A CA 1
ATOM 3927 C C . PHE A 1 474 ? 4.086 1.751 -11.746 1.00 97.88 474 PHE A C 1
ATOM 3929 O O . PHE A 1 474 ? 3.049 1.216 -11.361 1.00 97.88 474 PHE A O 1
ATOM 3936 N N . ILE A 1 475 ? 4.097 2.954 -12.323 1.00 97.75 475 ILE A N 1
ATOM 3937 C CA . ILE A 1 475 ? 2.879 3.733 -12.592 1.00 97.75 475 ILE A CA 1
ATOM 3938 C C . ILE A 1 475 ? 1.890 2.927 -13.452 1.00 97.75 475 ILE A C 1
ATOM 3940 O O . ILE A 1 475 ? 0.693 2.887 -13.161 1.00 97.75 475 ILE A O 1
ATOM 3944 N N . ASP A 1 476 ? 2.389 2.232 -14.471 1.00 97.25 476 ASP A N 1
ATOM 3945 C CA . ASP A 1 476 ? 1.581 1.383 -15.344 1.00 97.25 476 ASP A CA 1
ATOM 3946 C C . ASP A 1 476 ? 1.033 0.138 -14.633 1.00 97.25 476 ASP A C 1
ATOM 3948 O O . ASP A 1 476 ? -0.114 -0.239 -14.865 1.00 97.25 476 ASP A O 1
ATOM 3952 N N . ILE A 1 477 ? 1.797 -0.461 -13.715 1.00 96.25 477 ILE A N 1
ATOM 3953 C CA . ILE A 1 477 ? 1.320 -1.551 -12.851 1.00 96.25 477 ILE A CA 1
ATOM 3954 C C . ILE A 1 477 ? 0.138 -1.078 -11.991 1.00 96.25 477 ILE A C 1
ATOM 3956 O O . ILE A 1 477 ? -0.839 -1.815 -11.833 1.00 96.25 477 ILE A O 1
ATOM 3960 N N . LEU A 1 478 ? 0.187 0.144 -11.449 1.00 96.69 478 LEU A N 1
ATOM 3961 C CA . LEU A 1 478 ? -0.933 0.712 -10.687 1.00 96.69 478 LEU A CA 1
ATOM 3962 C C . LEU A 1 478 ? -2.178 0.895 -11.561 1.00 96.69 478 LEU A C 1
ATOM 3964 O O . LEU A 1 478 ? -3.291 0.594 -11.117 1.00 96.69 478 LEU A O 1
ATOM 3968 N N . ARG A 1 479 ? -1.993 1.328 -12.811 1.00 95.69 479 ARG A N 1
ATOM 3969 C CA . ARG A 1 479 ? -3.077 1.452 -13.790 1.00 95.69 479 ARG A CA 1
ATOM 3970 C C . ARG A 1 479 ? -3.708 0.097 -14.113 1.00 95.69 479 ARG A C 1
ATOM 3972 O O . ARG A 1 479 ? -4.929 -0.019 -14.064 1.00 95.69 479 ARG A O 1
ATOM 3979 N N . ASP A 1 480 ? -2.896 -0.929 -14.368 1.00 93.31 480 ASP A N 1
ATOM 3980 C CA . ASP A 1 480 ? -3.361 -2.302 -14.635 1.00 93.31 480 ASP A CA 1
ATOM 3981 C C . ASP A 1 480 ? -4.182 -2.871 -13.464 1.00 93.31 480 ASP A C 1
ATOM 3983 O O . ASP A 1 480 ? -5.098 -3.668 -13.652 1.00 93.31 480 ASP A O 1
ATOM 3987 N N . ASN A 1 481 ? -3.872 -2.442 -12.238 1.00 92.88 481 ASN A N 1
ATOM 3988 C CA . ASN A 1 481 ? -4.550 -2.888 -11.021 1.00 92.88 481 ASN A CA 1
ATOM 3989 C C . ASN A 1 481 ? -5.796 -2.060 -10.666 1.00 92.88 481 ASN A C 1
ATOM 3991 O O . ASN A 1 481 ? -6.381 -2.268 -9.595 1.00 92.88 481 ASN A O 1
ATOM 3995 N N . SER A 1 482 ? -6.220 -1.149 -11.547 1.00 94.19 482 SER A N 1
ATOM 3996 C CA . SER A 1 482 ? -7.443 -0.375 -11.380 1.00 94.19 482 SER A CA 1
ATOM 3997 C C . SER A 1 482 ? -8.580 -0.902 -12.264 1.00 94.19 482 SER A C 1
ATOM 3999 O O . SER A 1 482 ? -8.437 -0.953 -13.483 1.00 94.19 482 SER A O 1
ATOM 4001 N N . PRO A 1 483 ? -9.740 -1.262 -11.684 1.00 93.81 483 PRO A N 1
ATOM 4002 C CA . PRO A 1 483 ? -10.898 -1.713 -12.455 1.00 93.81 483 PRO A CA 1
ATOM 4003 C C . PRO A 1 483 ? -11.593 -0.580 -13.222 1.00 93.81 483 PRO A C 1
ATOM 4005 O O . PRO A 1 483 ? -12.357 -0.853 -14.143 1.00 93.81 483 PRO A O 1
ATOM 4008 N N . ILE A 1 484 ? -11.344 0.674 -12.841 1.00 94.62 484 ILE A N 1
ATOM 4009 C CA . ILE A 1 484 ? -11.908 1.869 -13.468 1.00 94.62 484 ILE A CA 1
ATOM 4010 C C . ILE A 1 484 ? -10.753 2.611 -14.136 1.00 94.62 484 ILE A C 1
ATOM 4012 O O . ILE A 1 484 ? -9.756 2.933 -13.488 1.00 94.62 484 ILE A O 1
ATOM 4016 N N . LYS A 1 485 ? -10.876 2.882 -15.436 1.00 93.38 485 LYS A N 1
ATOM 4017 C CA . LYS A 1 485 ? -9.832 3.593 -16.183 1.00 93.38 485 LYS A CA 1
ATOM 4018 C C . LYS A 1 485 ? -9.736 5.043 -15.716 1.00 93.38 485 LYS A C 1
ATOM 4020 O O . LYS A 1 485 ? -10.731 5.653 -15.342 1.00 93.38 485 LYS A O 1
ATOM 4025 N N . GLU A 1 486 ? -8.550 5.633 -15.843 1.00 92.00 486 GLU A N 1
ATOM 4026 C CA . GLU A 1 486 ? -8.283 7.005 -15.393 1.00 92.00 486 GLU A CA 1
ATOM 4027 C C . GLU A 1 486 ? -9.269 8.044 -15.939 1.00 92.00 486 GLU A C 1
ATOM 4029 O O . GLU A 1 486 ? -9.540 9.016 -15.252 1.00 92.00 486 GLU A O 1
ATOM 4034 N N . ASN A 1 487 ? -9.802 7.877 -17.151 1.00 92.94 487 ASN A N 1
ATOM 4035 C CA . ASN A 1 487 ? -10.717 8.835 -17.787 1.00 92.94 487 ASN A CA 1
ATOM 4036 C C . ASN A 1 487 ? -12.176 8.361 -17.820 1.00 92.94 487 ASN A C 1
ATOM 4038 O O . ASN A 1 487 ? -12.980 8.911 -18.567 1.00 92.94 487 ASN A O 1
ATOM 4042 N N . ASP A 1 488 ? -12.527 7.348 -17.031 1.00 95.81 488 ASP A N 1
ATOM 4043 C CA . ASP A 1 488 ? -13.888 6.821 -16.960 1.00 95.81 488 ASP A CA 1
ATOM 4044 C C . ASP A 1 488 ? -14.736 7.620 -15.953 1.00 95.81 488 ASP A C 1
ATOM 4046 O O . ASP A 1 488 ? -15.026 7.182 -14.839 1.00 95.81 488 ASP A O 1
ATOM 4050 N N . PHE A 1 489 ? -15.084 8.849 -16.348 1.00 96.81 489 PHE A N 1
ATOM 4051 C CA . PHE A 1 489 ? -15.934 9.740 -15.551 1.00 96.81 489 PHE A CA 1
ATOM 4052 C C . PHE A 1 489 ? -17.330 9.147 -15.337 1.00 96.81 489 PHE A C 1
ATOM 4054 O O . PHE A 1 489 ? -17.889 9.321 -14.261 1.00 96.81 489 PHE A O 1
ATOM 4061 N N . GLU A 1 490 ? -17.863 8.427 -16.327 1.00 96.88 490 GLU A N 1
ATOM 4062 C CA . GLU A 1 490 ? -19.203 7.837 -16.283 1.00 96.88 490 GLU A CA 1
ATOM 4063 C C . GLU A 1 490 ? -19.319 6.797 -15.164 1.00 96.88 490 GLU A C 1
ATOM 4065 O O . GLU A 1 490 ? -20.242 6.866 -14.352 1.00 96.88 490 GLU A O 1
ATOM 4070 N N . THR A 1 491 ? -18.352 5.881 -15.051 1.00 96.50 491 THR A N 1
ATOM 4071 C CA . THR A 1 491 ? -18.345 4.884 -13.973 1.00 96.50 491 THR A CA 1
ATOM 4072 C C . THR A 1 491 ? -18.200 5.536 -12.596 1.00 96.50 491 THR A C 1
ATOM 4074 O O . THR A 1 491 ? -18.873 5.120 -11.650 1.00 96.50 491 THR A O 1
ATOM 4077 N N . ILE A 1 492 ? -17.364 6.575 -12.462 1.00 97.81 492 ILE A N 1
ATOM 4078 C CA . ILE A 1 492 ? -17.219 7.316 -11.198 1.00 97.81 492 ILE A CA 1
ATOM 4079 C C . ILE A 1 492 ? -18.515 8.055 -10.845 1.00 97.81 492 ILE A C 1
ATOM 4081 O O . ILE A 1 492 ? -18.968 7.963 -9.706 1.00 97.81 492 ILE A O 1
ATOM 4085 N N . ASP A 1 493 ? -19.137 8.749 -11.798 1.00 97.62 493 ASP A N 1
ATOM 4086 C CA . ASP A 1 493 ? -20.403 9.456 -11.584 1.00 97.62 493 ASP A CA 1
ATOM 4087 C C . ASP A 1 493 ? -21.506 8.485 -11.164 1.00 97.62 493 ASP A C 1
ATOM 4089 O O . ASP A 1 493 ? -22.158 8.693 -10.140 1.00 97.62 493 ASP A O 1
ATOM 4093 N N . LYS A 1 494 ? -21.625 7.353 -11.863 1.00 97.06 494 LYS A N 1
ATOM 4094 C CA . LYS A 1 494 ? -22.541 6.267 -11.504 1.00 97.06 494 LYS A CA 1
ATOM 4095 C C . LYS A 1 494 ? -22.267 5.719 -10.101 1.00 97.06 494 LYS A C 1
ATOM 4097 O O . LYS A 1 494 ? -23.208 5.427 -9.365 1.00 97.06 494 LYS A O 1
ATOM 4102 N N . TRP A 1 495 ? -21.003 5.599 -9.690 1.00 97.38 495 TRP A N 1
ATOM 4103 C CA . TRP A 1 495 ? -20.643 5.158 -8.336 1.00 97.38 495 TRP A CA 1
ATOM 4104 C C . TRP A 1 495 ? -21.131 6.150 -7.277 1.00 97.38 495 TRP A C 1
ATOM 4106 O O . TRP A 1 495 ? -21.761 5.747 -6.295 1.00 97.38 495 TRP A O 1
ATOM 4116 N N . ILE A 1 496 ? -20.925 7.447 -7.508 1.00 98.06 496 ILE A N 1
ATOM 4117 C CA . ILE A 1 496 ? -21.435 8.506 -6.631 1.00 98.06 496 ILE A CA 1
ATOM 4118 C C . ILE A 1 496 ? -22.971 8.525 -6.609 1.00 98.06 496 ILE A C 1
ATOM 4120 O O . ILE A 1 496 ? -23.561 8.714 -5.545 1.00 98.06 496 ILE A O 1
ATOM 4124 N N . GLU A 1 497 ? -23.637 8.306 -7.741 1.00 97.00 497 GLU A N 1
ATOM 4125 C CA . GLU A 1 497 ? -25.100 8.234 -7.816 1.00 97.00 497 GLU A CA 1
ATOM 4126 C C . GLU A 1 497 ? -25.670 7.049 -7.035 1.00 97.00 497 GLU A C 1
ATOM 4128 O O . GLU A 1 497 ? -26.630 7.225 -6.287 1.00 97.00 497 GLU A O 1
ATOM 4133 N N . ILE A 1 498 ? -25.083 5.854 -7.169 1.00 96.38 498 ILE A N 1
ATOM 4134 C CA . ILE A 1 498 ? -25.492 4.670 -6.397 1.00 96.38 498 ILE A CA 1
ATOM 4135 C C . ILE A 1 498 ? -25.301 4.929 -4.901 1.00 96.38 498 ILE A C 1
ATOM 4137 O O . ILE A 1 498 ? -26.188 4.614 -4.118 1.00 96.38 498 ILE A O 1
ATOM 4141 N N . MET A 1 499 ? -24.186 5.551 -4.509 1.00 96.06 499 MET A N 1
ATOM 4142 C CA . MET A 1 499 ? -23.902 5.907 -3.116 1.00 96.06 499 MET A CA 1
ATOM 4143 C C . MET A 1 499 ? -24.939 6.867 -2.517 1.00 96.06 499 MET A C 1
ATOM 4145 O O . MET A 1 499 ? -25.282 6.748 -1.342 1.00 96.06 499 MET A O 1
ATOM 4149 N N . LYS A 1 500 ? -25.438 7.815 -3.317 1.00 94.00 500 LYS A N 1
ATOM 4150 C CA . LYS A 1 500 ? -26.428 8.809 -2.881 1.00 94.00 500 LYS A CA 1
ATOM 4151 C C . LYS A 1 500 ? -27.851 8.264 -2.789 1.00 94.00 500 LYS A C 1
ATOM 4153 O O . LYS A 1 500 ? -28.685 8.919 -2.171 1.00 94.00 500 LYS A O 1
ATOM 4158 N N . LYS A 1 501 ? -28.149 7.117 -3.405 1.00 90.00 501 LYS A N 1
ATOM 4159 C CA . LYS A 1 501 ? -29.435 6.443 -3.209 1.00 90.00 501 LYS A CA 1
ATOM 4160 C C . LYS A 1 501 ? -29.447 5.888 -1.788 1.00 90.00 501 LYS A C 1
ATOM 4162 O O . LYS A 1 501 ? -28.505 5.207 -1.395 1.00 90.00 501 LYS A O 1
ATOM 4167 N N . ASP A 1 502 ? -30.483 6.207 -1.019 1.00 60.88 502 ASP A N 1
ATOM 4168 C CA . ASP A 1 502 ? -30.681 5.610 0.301 1.00 60.88 502 ASP A CA 1
ATOM 4169 C C . ASP A 1 502 ? -30.952 4.110 0.115 1.00 60.88 502 ASP A C 1
ATOM 4171 O O . ASP A 1 502 ? -32.060 3.704 -0.240 1.00 60.88 502 ASP A O 1
ATOM 4175 N N . LEU A 1 503 ? -29.887 3.317 0.252 1.00 49.88 503 LEU A N 1
ATOM 4176 C CA . LEU A 1 503 ? -29.899 1.856 0.308 1.00 49.88 503 LEU A CA 1
ATOM 4177 C C . LEU A 1 503 ? -29.966 1.388 1.758 1.00 49.88 503 LEU A C 1
ATOM 4179 O O . LEU A 1 503 ? -29.165 1.910 2.572 1.00 49.88 503 LEU A O 1
#

Solvent-accessible surface area (backbone atoms only — not comparable to full-atom values): 28475 Å² total; per-residue (Å²): 129,84,82,64,61,63,72,66,51,69,73,42,58,66,83,48,38,62,58,53,52,47,57,39,54,50,58,52,33,73,70,49,88,51,64,72,62,24,49,52,52,44,50,53,49,48,53,55,43,68,73,43,70,82,53,63,84,66,79,96,73,86,89,78,88,82,81,84,82,86,81,93,84,89,82,84,86,78,94,77,87,80,74,85,72,82,74,77,79,68,74,82,62,50,65,67,56,49,37,55,52,36,52,53,37,26,74,75,65,34,61,68,50,24,51,48,51,56,48,51,48,26,41,74,39,55,43,28,47,63,77,44,55,70,60,34,49,73,54,73,65,44,57,96,58,95,43,69,74,27,45,33,27,50,28,32,37,50,58,47,83,71,60,50,67,97,55,81,76,93,76,58,90,74,81,60,65,78,33,96,47,85,79,35,65,63,33,53,52,21,90,82,32,61,38,39,58,54,45,75,49,68,40,84,79,71,68,47,50,32,32,33,32,67,52,63,68,52,91,48,84,67,32,27,37,39,29,48,63,57,88,39,60,33,68,81,50,66,60,52,50,40,42,33,50,48,54,10,62,80,32,62,58,24,33,34,27,30,51,27,61,43,67,53,44,29,41,89,61,56,68,44,29,57,30,46,32,30,73,63,89,52,17,58,82,46,38,45,75,66,47,79,48,78,55,77,86,21,41,36,26,36,38,45,48,56,32,44,32,40,37,38,35,18,72,48,65,69,44,41,41,52,51,51,41,36,46,50,49,22,55,38,71,37,85,80,47,94,88,51,54,43,92,35,35,42,45,29,40,40,24,30,19,38,73,86,79,56,27,40,39,41,33,40,32,53,32,53,39,52,84,70,58,64,57,56,54,78,66,52,40,66,69,51,57,52,60,64,29,52,59,38,73,28,30,41,42,81,31,44,30,69,51,61,59,53,51,54,52,48,42,51,52,52,52,53,53,63,71,70,50,89,54,100,67,82,64,72,86,71,61,82,64,55,86,85,50,53,63,39,55,64,34,41,59,72,33,39,49,52,50,56,71,69,42,80,87,53,100,71,53,68,65,56,45,50,52,50,29,49,52,55,49,51,50,50,44,38,32,46,54,20,76,47,58,77,84,46,58,64,62,52,51,51,41,54,52,51,32,70,46,94,124

InterPro domains:
  IPR000766 Galactose-1-phosphate uridyl transferase, class II [PTHR39191] (107-500)
  IPR008011 Complex 1 LYR protein domain [PF05347] (16-55)
  IPR046320 Domain of unknown function DUF4922 [PF16269] (177-278)